Protein 1UT3 (pdb70)

Secondary structure (DSSP, 8-state):
--TTS-SSS-EEESSSPPTTEEEEEESSSSSEEEEE--

Structure (mmCIF, N/CA/C/O backbone):
data_1UT3
#
_entry.id   1UT3
#
_cell.length_a   1.000
_cell.length_b   1.000
_cell.length_c   1.000
_cell.angle_alpha   90.00
_cell.angle_beta   90.00
_cell.angle_gamma   90.00
#
_symmetry.space_group_name_H-M   'P 1'
#
loop_
_atom_site.group_PDB
_atom_site.id
_atom_site.type_symbol
_atom_site.label_atom_id
_atom_site.label_alt_id
_atom_site.label_comp_id
_atom_site.label_asym_id
_atom_site.label_entity_id
_atom_site.label_seq_id
_atom_site.pdbx_PDB_ins_code
_atom_site.Cartn_x
_atom_site.Cartn_y
_atom_site.Cartn_z
_atom_site.occupancy
_atom_site.B_iso_or_equiv
_atom_site.auth_seq_id
_atom_site.auth_comp_id
_atom_site.auth_asym_id
_atom_site.auth_atom_id
_atom_site.pdbx_PDB_model_num
ATOM 1 N N . SER A 1 1 ? 12.414 3.033 -0.622 1.00 0.00 1 SER A N 1
ATOM 2 C CA . SER A 1 1 ? 11.187 2.509 0.009 1.00 0.00 1 SER A CA 1
ATOM 3 C C . SER A 1 1 ? 10.508 3.582 0.853 1.00 0.00 1 SER A C 1
ATOM 4 O O . SER A 1 1 ? 11.181 4.432 1.442 1.00 0.00 1 SER A O 1
ATOM 14 N N . PHE A 1 2 ? 9.172 3.538 0.891 1.00 0.00 2 PHE A N 1
ATOM 15 C CA . PHE A 1 2 ? 8.345 4.492 1.647 1.00 0.00 2 PHE A CA 1
ATOM 16 C C . PHE A 1 2 ? 8.319 5.870 0.982 1.00 0.00 2 PHE A C 1
ATOM 17 O O . PHE A 1 2 ? 7.251 6.443 0.768 1.00 0.00 2 PHE A O 1
ATOM 34 N N . GLY A 1 3 ? 9.496 6.397 0.667 1.00 0.00 3 GLY A N 1
ATOM 35 C CA . GLY A 1 3 ? 9.601 7.703 0.042 1.00 0.00 3 GLY A CA 1
ATOM 36 C C . GLY A 1 3 ? 9.016 7.741 -1.357 1.00 0.00 3 GLY A C 1
ATOM 37 O O . GLY A 1 3 ? 8.452 8.754 -1.774 1.00 0.00 3 GLY A O 1
ATOM 41 N N . LEU A 1 4 ? 9.156 6.643 -2.089 1.00 0.00 4 LEU A N 1
ATOM 42 C CA . LEU A 1 4 ? 8.642 6.560 -3.454 1.00 0.00 4 LEU A CA 1
ATOM 43 C C . LEU A 1 4 ? 7.120 6.435 -3.478 1.00 0.00 4 LEU A C 1
ATOM 44 O O . LEU A 1 4 ? 6.509 6.410 -4.547 1.00 0.00 4 LEU A O 1
ATOM 60 N N . CYS A 1 5 ? 6.508 6.371 -2.306 1.00 0.00 5 CYS A N 1
ATOM 61 C CA . CYS A 1 5 ? 5.067 6.263 -2.216 1.00 0.00 5 CYS A CA 1
ATOM 62 C C . CYS A 1 5 ? 4.554 7.178 -1.112 1.00 0.00 5 CYS A C 1
ATOM 63 O O . CYS A 1 5 ? 5.228 8.145 -0.749 1.00 0.00 5 CYS A O 1
ATOM 70 N N . ARG A 1 6 ? 3.362 6.878 -0.589 1.00 0.00 6 ARG A N 1
ATOM 71 C CA . ARG A 1 6 ? 2.749 7.679 0.469 1.00 0.00 6 ARG A CA 1
ATOM 72 C C . ARG A 1 6 ? 2.635 9.138 0.016 1.00 0.00 6 ARG A C 1
ATOM 73 O O . ARG A 1 6 ? 2.697 10.073 0.816 1.00 0.00 6 ARG A O 1
ATOM 94 N N . LEU A 1 7 ? 2.481 9.322 -1.288 1.00 0.00 7 LEU A N 1
ATOM 95 C CA . LEU A 1 7 ? 2.372 10.652 -1.863 1.00 0.00 7 LEU A CA 1
ATOM 96 C C . LEU A 1 7 ? 1.000 11.249 -1.582 1.00 0.00 7 LEU A C 1
ATOM 97 O O . LEU A 1 7 ? 0.891 12.355 -1.054 1.00 0.00 7 LEU A O 1
ATOM 113 N N . ARG A 1 8 ? -0.047 10.509 -1.923 1.00 0.00 8 ARG A N 1
ATOM 114 C CA . ARG A 1 8 ? -1.405 10.975 -1.690 1.00 0.00 8 ARG A CA 1
ATOM 115 C C . ARG A 1 8 ? -1.940 10.414 -0.384 1.00 0.00 8 ARG A C 1
ATOM 116 O O . ARG A 1 8 ? -2.356 11.167 0.498 1.00 0.00 8 ARG A O 1
ATOM 137 N N . ARG A 1 9 ? -1.910 9.089 -0.260 1.00 0.00 9 ARG A N 1
ATOM 138 C CA . ARG A 1 9 ? -2.378 8.418 0.948 1.00 0.00 9 ARG A CA 1
ATOM 139 C C . ARG A 1 9 ? -2.095 6.920 0.871 1.00 0.00 9 ARG A C 1
ATOM 140 O O . ARG A 1 9 ? -2.907 6.097 1.294 1.00 0.00 9 ARG A O 1
ATOM 161 N N . GLY A 1 10 ? -0.939 6.568 0.335 1.00 0.00 10 GLY A N 1
ATOM 162 C CA . GLY A 1 10 ? -0.578 5.169 0.237 1.00 0.00 10 GLY A CA 1
ATOM 163 C C . GLY A 1 10 ? -0.016 4.664 1.546 1.00 0.00 10 GLY A C 1
ATOM 164 O O . GLY A 1 10 ? 0.977 5.199 2.040 1.00 0.00 10 GLY A O 1
ATOM 168 N N . PHE A 1 11 ? -0.643 3.650 2.120 1.00 0.00 11 PHE A N 1
ATOM 169 C CA . PHE A 1 11 ? -0.180 3.102 3.383 1.00 0.00 11 PHE A CA 1
ATOM 170 C C . PHE A 1 11 ? 0.542 1.783 3.165 1.00 0.00 11 PHE A C 1
ATOM 171 O O . PHE A 1 11 ? 0.133 0.959 2.348 1.00 0.00 11 PHE A O 1
ATOM 188 N N . CYS A 1 12 ? 1.630 1.600 3.887 1.00 0.00 12 CYS A N 1
ATOM 189 C CA . CYS A 1 12 ? 2.423 0.395 3.772 1.00 0.00 12 CYS A CA 1
ATOM 190 C C . CYS A 1 12 ? 1.743 -0.765 4.485 1.00 0.00 12 CYS A C 1
ATOM 191 O O . CYS A 1 12 ? 1.398 -0.666 5.663 1.00 0.00 12 CYS A O 1
ATOM 198 N N . ALA A 1 13 ? 1.554 -1.858 3.768 1.00 0.00 13 ALA A N 1
ATOM 199 C CA . ALA A 1 13 ? 0.921 -3.038 4.327 1.00 0.00 13 ALA A CA 1
ATOM 200 C C . ALA A 1 13 ? 1.835 -4.243 4.174 1.00 0.00 13 ALA A C 1
ATOM 201 O O . ALA A 1 13 ? 2.457 -4.434 3.129 1.00 0.00 13 ALA A O 1
ATOM 208 N N . ARG A 1 14 ? 1.926 -5.037 5.226 1.00 0.00 14 ARG A N 1
ATOM 209 C CA . ARG A 1 14 ? 2.774 -6.216 5.229 1.00 0.00 14 ARG A CA 1
ATOM 210 C C . ARG A 1 14 ? 2.218 -7.298 4.313 1.00 0.00 14 ARG A C 1
ATOM 211 O O . ARG A 1 14 ? 1.101 -7.780 4.512 1.00 0.00 14 ARG A O 1
ATOM 232 N N . GLY A 1 15 ? 3.009 -7.683 3.323 1.00 0.00 15 GLY A N 1
ATOM 233 C CA . GLY A 1 15 ? 2.593 -8.711 2.395 1.00 0.00 15 GLY A CA 1
ATOM 234 C C . GLY A 1 15 ? 1.512 -8.244 1.442 1.00 0.00 15 GLY A C 1
ATOM 235 O O . GLY A 1 15 ? 1.643 -7.199 0.807 1.00 0.00 15 GLY A O 1
ATOM 239 N N . ARG A 1 16 ? 0.453 -9.032 1.338 1.00 0.00 16 ARG A N 1
ATOM 240 C CA . ARG A 1 16 ? -0.660 -8.724 0.451 1.00 0.00 16 ARG A CA 1
ATOM 241 C C . ARG A 1 16 ? -1.561 -7.638 1.028 1.00 0.00 16 ARG A C 1
ATOM 242 O O . ARG A 1 16 ? -1.739 -7.543 2.245 1.00 0.00 16 ARG A O 1
ATOM 263 N N . CYS A 1 17 ? -2.128 -6.830 0.142 1.00 0.00 17 CYS A N 1
ATOM 264 C CA . CYS A 1 17 ? -3.021 -5.752 0.537 1.00 0.00 17 CYS A CA 1
ATOM 265 C C . CYS A 1 17 ? -4.314 -6.292 1.126 1.00 0.00 17 CYS A C 1
ATOM 266 O O . CYS A 1 17 ? -4.775 -7.377 0.760 1.00 0.00 17 CYS A O 1
ATOM 273 N N . ARG A 1 18 ? -4.897 -5.522 2.034 1.00 0.00 18 ARG A N 1
ATOM 274 C CA . ARG A 1 18 ? -6.146 -5.901 2.673 1.00 0.00 18 ARG A CA 1
ATOM 275 C C . ARG A 1 18 ? -7.286 -5.863 1.665 1.00 0.00 18 ARG A C 1
ATOM 276 O O . ARG A 1 18 ? -7.145 -5.279 0.588 1.00 0.00 18 ARG A O 1
ATOM 297 N N . PHE A 1 19 ? -8.396 -6.501 2.016 1.00 0.00 19 PHE A N 1
ATOM 298 C CA . PHE A 1 19 ? -9.572 -6.570 1.148 1.00 0.00 19 PHE A CA 1
ATOM 299 C C . PHE A 1 19 ? -9.947 -5.198 0.551 1.00 0.00 19 PHE A C 1
ATOM 300 O O . PHE A 1 19 ? -9.971 -5.048 -0.671 1.00 0.00 19 PHE A O 1
ATOM 317 N N . PRO A 1 20 ? -10.241 -4.170 1.375 1.00 0.00 20 PRO A N 1
ATOM 318 C CA . PRO A 1 20 ? -10.603 -2.849 0.876 1.00 0.00 20 PRO A CA 1
ATOM 319 C C . PRO A 1 20 ? -9.375 -1.976 0.612 1.00 0.00 20 PRO A C 1
ATOM 320 O O . PRO A 1 20 ? -9.320 -0.812 1.017 1.00 0.00 20 PRO A O 1
ATOM 331 N N . SER A 1 21 ? -8.382 -2.545 -0.061 1.00 0.00 21 SER A N 1
ATOM 332 C CA . SER A 1 21 ? -7.152 -1.828 -0.371 1.00 0.00 21 SER A CA 1
ATOM 333 C C . SER A 1 21 ? -6.529 -2.364 -1.657 1.00 0.00 21 SER A C 1
ATOM 334 O O . SER A 1 21 ? -6.364 -3.573 -1.816 1.00 0.00 21 SER A O 1
ATOM 342 N N . ILE A 1 22 ? -6.182 -1.465 -2.568 1.00 0.00 22 ILE A N 1
ATOM 343 C CA . ILE A 1 22 ? -5.574 -1.858 -3.833 1.00 0.00 22 ILE A CA 1
ATOM 344 C C . ILE A 1 22 ? -4.075 -1.564 -3.838 1.00 0.00 22 ILE A C 1
ATOM 345 O O . ILE A 1 22 ? -3.630 -0.524 -3.345 1.00 0.00 22 ILE A O 1
ATOM 361 N N . PRO A 1 23 ? -3.277 -2.484 -4.389 1.00 0.00 23 PRO A N 1
ATOM 362 C CA . PRO A 1 23 ? -1.825 -2.341 -4.459 1.00 0.00 23 PRO A CA 1
ATOM 363 C C . PRO A 1 23 ? -1.374 -1.426 -5.598 1.00 0.00 23 PRO A C 1
ATOM 364 O O . PRO A 1 23 ? -0.888 -1.897 -6.630 1.00 0.00 23 PRO A O 1
ATOM 375 N N . ILE A 1 24 ? -1.538 -0.118 -5.410 1.00 0.00 24 ILE A N 1
ATOM 376 C CA . ILE A 1 24 ? -1.144 0.858 -6.427 1.00 0.00 24 ILE A CA 1
ATOM 377 C C . ILE A 1 24 ? 0.364 0.826 -6.661 1.00 0.00 24 ILE A C 1
ATOM 378 O O . ILE A 1 24 ? 0.843 1.096 -7.764 1.00 0.00 24 ILE A O 1
ATOM 394 N N . GLY A 1 25 ? 1.104 0.483 -5.618 1.00 0.00 25 GLY A N 1
ATOM 395 C CA . GLY A 1 25 ? 2.543 0.406 -5.714 1.00 0.00 25 GLY A CA 1
ATOM 396 C C . GLY A 1 25 ? 3.125 -0.385 -4.567 1.00 0.00 25 GLY A C 1
ATOM 397 O O . GLY A 1 25 ? 2.383 -0.969 -3.776 1.00 0.00 25 GLY A O 1
ATOM 401 N N . ARG A 1 26 ? 4.442 -0.407 -4.463 1.00 0.00 26 ARG A N 1
ATOM 402 C CA . ARG A 1 26 ? 5.103 -1.139 -3.394 1.00 0.00 26 ARG A CA 1
ATOM 403 C C . ARG A 1 26 ? 5.776 -0.179 -2.429 1.00 0.00 26 ARG A C 1
ATOM 404 O O . ARG A 1 26 ? 6.499 0.721 -2.847 1.00 0.00 26 ARG A O 1
ATOM 425 N N . CYS A 1 27 ? 5.559 -0.391 -1.143 1.00 0.00 27 CYS A N 1
ATOM 426 C CA . CYS A 1 27 ? 6.179 0.439 -0.123 1.00 0.00 27 CYS A CA 1
ATOM 427 C C . CYS A 1 27 ? 7.627 0.007 0.044 1.00 0.00 27 CYS A C 1
ATOM 428 O O . CYS A 1 27 ? 8.519 0.819 0.281 1.00 0.00 27 CYS A O 1
ATOM 435 N N . SER A 1 28 ? 7.839 -1.289 -0.112 1.00 0.00 28 SER A N 1
ATOM 436 C CA . SER A 1 28 ? 9.151 -1.888 -0.015 1.00 0.00 28 SER A CA 1
ATOM 437 C C . SER A 1 28 ? 9.206 -3.062 -0.991 1.00 0.00 28 SER A C 1
ATOM 438 O O . SER A 1 28 ? 8.642 -2.979 -2.084 1.00 0.00 28 SER A O 1
ATOM 446 N N . ARG A 1 29 ? 9.855 -4.152 -0.613 1.00 0.00 29 ARG A N 1
ATOM 447 C CA . ARG A 1 29 ? 9.930 -5.309 -1.487 1.00 0.00 29 ARG A CA 1
ATOM 448 C C . ARG A 1 29 ? 8.675 -6.160 -1.333 1.00 0.00 29 ARG A C 1
ATOM 449 O O . ARG A 1 29 ? 7.953 -6.399 -2.299 1.00 0.00 29 ARG A O 1
ATOM 470 N N . PHE A 1 30 ? 8.414 -6.597 -0.109 1.00 0.00 30 PHE A N 1
ATOM 471 C CA . PHE A 1 30 ? 7.237 -7.403 0.180 1.00 0.00 30 PHE A CA 1
ATOM 472 C C . PHE A 1 30 ? 6.096 -6.505 0.625 1.00 0.00 30 PHE A C 1
ATOM 473 O O . PHE A 1 30 ? 4.939 -6.726 0.269 1.00 0.00 30 PHE A O 1
ATOM 490 N N . VAL A 1 31 ? 6.438 -5.486 1.402 1.00 0.00 31 VAL A N 1
ATOM 491 C CA . VAL A 1 31 ? 5.456 -4.535 1.896 1.00 0.00 31 VAL A CA 1
ATOM 492 C C . VAL A 1 31 ? 4.915 -3.691 0.744 1.00 0.00 31 VAL A C 1
ATOM 493 O O . VAL A 1 31 ? 5.661 -2.952 0.098 1.00 0.00 31 VAL A O 1
ATOM 506 N N . GLN A 1 32 ? 3.624 -3.808 0.486 1.00 0.00 32 GLN A N 1
ATOM 507 C CA . GLN A 1 32 ? 2.991 -3.058 -0.588 1.00 0.00 32 GLN A CA 1
ATOM 508 C C . GLN A 1 32 ? 2.500 -1.706 -0.088 1.00 0.00 32 GLN A C 1
ATOM 509 O O . GLN A 1 32 ? 2.315 -1.506 1.111 1.00 0.00 32 GLN A O 1
ATOM 523 N N . CYS A 1 33 ? 2.279 -0.788 -1.014 1.00 0.00 33 CYS A N 1
ATOM 524 C CA . CYS A 1 33 ? 1.790 0.537 -0.684 1.00 0.00 33 CYS A CA 1
ATOM 525 C C . CYS A 1 33 ? 0.324 0.587 -1.052 1.00 0.00 33 CYS A C 1
ATOM 526 O O . CYS A 1 33 ? -0.078 1.221 -2.028 1.00 0.00 33 CYS A O 1
ATOM 533 N N . CYS A 1 34 ? -0.453 -0.154 -0.293 1.00 0.00 34 CYS A N 1
ATOM 534 C CA . CYS A 1 34 ? -1.871 -0.282 -0.524 1.00 0.00 34 CYS A CA 1
ATOM 535 C C . CYS A 1 34 ? -2.609 1.036 -0.357 1.00 0.00 34 CYS A C 1
ATOM 536 O O . CYS A 1 34 ? -2.451 1.747 0.633 1.00 0.00 34 CYS A O 1
ATOM 543 N N . ARG A 1 35 ? -3.426 1.333 -1.344 1.00 0.00 35 ARG A N 1
ATOM 544 C CA . ARG A 1 35 ? -4.234 2.537 -1.356 1.00 0.00 35 ARG A CA 1
ATOM 545 C C . ARG A 1 35 ? -5.694 2.166 -1.112 1.00 0.00 35 ARG A C 1
ATOM 546 O O . ARG A 1 35 ? -6.177 1.170 -1.655 1.00 0.00 35 ARG A O 1
ATOM 567 N N . ARG A 1 36 ? -6.391 2.955 -0.301 1.00 0.00 36 ARG A N 1
ATOM 568 C CA . ARG A 1 36 ? -7.795 2.691 -0.012 1.00 0.00 36 ARG A CA 1
ATOM 569 C C . ARG A 1 36 ? -8.622 2.769 -1.283 1.00 0.00 36 ARG A C 1
ATOM 570 O O . ARG A 1 36 ? -8.287 3.502 -2.213 1.00 0.00 36 ARG A O 1
ATOM 591 N N . VAL A 1 37 ? -9.693 2.006 -1.316 1.00 0.00 37 VAL A N 1
ATOM 592 C CA . VAL A 1 37 ? -10.572 1.974 -2.475 1.00 0.00 37 VAL A CA 1
ATOM 593 C C . VAL A 1 37 ? -12.032 1.934 -2.011 1.00 0.00 37 VAL A C 1
ATOM 594 O O . VAL A 1 37 ? -12.894 1.271 -2.593 1.00 0.00 37 VAL A O 1
ATOM 607 N N . TRP A 1 38 ? -12.294 2.670 -0.942 1.00 0.00 38 TRP A N 1
ATOM 608 C CA . TRP A 1 38 ? -13.618 2.755 -0.365 1.00 0.00 38 TRP A CA 1
ATOM 609 C C . TRP A 1 38 ? -14.525 3.612 -1.236 1.00 0.00 38 TRP A C 1
ATOM 610 O O . TRP A 1 38 ? -14.166 4.779 -1.500 1.00 0.00 38 TRP A O 1
ATOM 632 N N . SER A 1 1 ? 7.419 2.669 -4.385 1.00 0.00 1 SER A N 2
ATOM 633 C CA . SER A 1 1 ? 7.674 3.896 -3.601 1.00 0.00 1 SER A CA 2
ATOM 634 C C . SER A 1 1 ? 6.739 3.973 -2.403 1.00 0.00 1 SER A C 2
ATOM 635 O O . SER A 1 1 ? 5.516 3.923 -2.553 1.00 0.00 1 SER A O 2
ATOM 645 N N . PHE A 1 2 ? 7.311 4.098 -1.213 1.00 0.00 2 PHE A N 2
ATOM 646 C CA . PHE A 1 2 ? 6.511 4.188 -0.005 1.00 0.00 2 PHE A CA 2
ATOM 647 C C . PHE A 1 2 ? 6.218 5.646 0.338 1.00 0.00 2 PHE A C 2
ATOM 648 O O . PHE A 1 2 ? 5.129 5.965 0.804 1.00 0.00 2 PHE A O 2
ATOM 665 N N . GLY A 1 3 ? 7.194 6.521 0.104 1.00 0.00 3 GLY A N 2
ATOM 666 C CA . GLY A 1 3 ? 7.035 7.936 0.402 1.00 0.00 3 GLY A CA 2
ATOM 667 C C . GLY A 1 3 ? 5.825 8.555 -0.269 1.00 0.00 3 GLY A C 2
ATOM 668 O O . GLY A 1 3 ? 5.026 9.229 0.384 1.00 0.00 3 GLY A O 2
ATOM 672 N N . LEU A 1 4 ? 5.688 8.325 -1.567 1.00 0.00 4 LEU A N 2
ATOM 673 C CA . LEU A 1 4 ? 4.563 8.861 -2.322 1.00 0.00 4 LEU A CA 2
ATOM 674 C C . LEU A 1 4 ? 3.258 8.259 -1.819 1.00 0.00 4 LEU A C 2
ATOM 675 O O . LEU A 1 4 ? 2.245 8.948 -1.688 1.00 0.00 4 LEU A O 2
ATOM 691 N N . CYS A 1 5 ? 3.298 6.966 -1.533 1.00 0.00 5 CYS A N 2
ATOM 692 C CA . CYS A 1 5 ? 2.133 6.250 -1.044 1.00 0.00 5 CYS A CA 2
ATOM 693 C C . CYS A 1 5 ? 1.673 6.797 0.308 1.00 0.00 5 CYS A C 2
ATOM 694 O O . CYS A 1 5 ? 0.477 6.943 0.545 1.00 0.00 5 CYS A O 2
ATOM 701 N N . ARG A 1 6 ? 2.625 7.105 1.190 1.00 0.00 6 ARG A N 2
ATOM 702 C CA . ARG A 1 6 ? 2.299 7.640 2.512 1.00 0.00 6 ARG A CA 2
ATOM 703 C C . ARG A 1 6 ? 1.532 8.948 2.385 1.00 0.00 6 ARG A C 2
ATOM 704 O O . ARG A 1 6 ? 0.557 9.182 3.099 1.00 0.00 6 ARG A O 2
ATOM 725 N N . LEU A 1 7 ? 1.969 9.787 1.455 1.00 0.00 7 LEU A N 2
ATOM 726 C CA . LEU A 1 7 ? 1.318 11.067 1.212 1.00 0.00 7 LEU A CA 2
ATOM 727 C C . LEU A 1 7 ? -0.111 10.847 0.731 1.00 0.00 7 LEU A C 2
ATOM 728 O O . LEU A 1 7 ? -1.018 11.620 1.048 1.00 0.00 7 LEU A O 2
ATOM 744 N N . ARG A 1 8 ? -0.301 9.782 -0.036 1.00 0.00 8 ARG A N 2
ATOM 745 C CA . ARG A 1 8 ? -1.609 9.440 -0.576 1.00 0.00 8 ARG A CA 2
ATOM 746 C C . ARG A 1 8 ? -2.410 8.591 0.418 1.00 0.00 8 ARG A C 2
ATOM 747 O O . ARG A 1 8 ? -3.468 8.054 0.082 1.00 0.00 8 ARG A O 2
ATOM 768 N N . ARG A 1 9 ? -1.897 8.502 1.648 1.00 0.00 9 ARG A N 2
ATOM 769 C CA . ARG A 1 9 ? -2.536 7.753 2.737 1.00 0.00 9 ARG A CA 2
ATOM 770 C C . ARG A 1 9 ? -2.646 6.257 2.441 1.00 0.00 9 ARG A C 2
ATOM 771 O O . ARG A 1 9 ? -3.658 5.620 2.750 1.00 0.00 9 ARG A O 2
ATOM 792 N N . GLY A 1 10 ? -1.590 5.695 1.876 1.00 0.00 10 GLY A N 2
ATOM 793 C CA . GLY A 1 10 ? -1.568 4.279 1.583 1.00 0.00 10 GLY A CA 2
ATOM 794 C C . GLY A 1 10 ? -0.902 3.499 2.699 1.00 0.00 10 GLY A C 2
ATOM 795 O O . GLY A 1 10 ? 0.139 3.913 3.212 1.00 0.00 10 GLY A O 2
ATOM 799 N N . PHE A 1 11 ? -1.493 2.377 3.084 1.00 0.00 11 PHE A N 2
ATOM 800 C CA . PHE A 1 11 ? -0.935 1.557 4.149 1.00 0.00 11 PHE A CA 2
ATOM 801 C C . PHE A 1 11 ? -0.056 0.450 3.578 1.00 0.00 11 PHE A C 2
ATOM 802 O O . PHE A 1 11 ? -0.434 -0.236 2.626 1.00 0.00 11 PHE A O 2
ATOM 819 N N . CYS A 1 12 ? 1.123 0.289 4.156 1.00 0.00 12 CYS A N 2
ATOM 820 C CA . CYS A 1 12 ? 2.057 -0.727 3.703 1.00 0.00 12 CYS A CA 2
ATOM 821 C C . CYS A 1 12 ? 1.658 -2.101 4.225 1.00 0.00 12 CYS A C 2
ATOM 822 O O . CYS A 1 12 ? 1.790 -2.388 5.418 1.00 0.00 12 CYS A O 2
ATOM 829 N N . ALA A 1 13 ? 1.181 -2.948 3.328 1.00 0.00 13 ALA A N 2
ATOM 830 C CA . ALA A 1 13 ? 0.775 -4.294 3.685 1.00 0.00 13 ALA A CA 2
ATOM 831 C C . ALA A 1 13 ? 1.835 -5.291 3.242 1.00 0.00 13 ALA A C 2
ATOM 832 O O . ALA A 1 13 ? 2.275 -5.274 2.091 1.00 0.00 13 ALA A O 2
ATOM 839 N N . ARG A 1 14 ? 2.260 -6.138 4.160 1.00 0.00 14 ARG A N 2
ATOM 840 C CA . ARG A 1 14 ? 3.288 -7.124 3.870 1.00 0.00 14 ARG A CA 2
ATOM 841 C C . ARG A 1 14 ? 2.753 -8.239 2.979 1.00 0.00 14 ARG A C 2
ATOM 842 O O . ARG A 1 14 ? 1.922 -9.047 3.402 1.00 0.00 14 ARG A O 2
ATOM 863 N N . GLY A 1 15 ? 3.248 -8.282 1.750 1.00 0.00 15 GLY A N 2
ATOM 864 C CA . GLY A 1 15 ? 2.839 -9.299 0.802 1.00 0.00 15 GLY A CA 2
ATOM 865 C C . GLY A 1 15 ? 1.478 -9.039 0.178 1.00 0.00 15 GLY A C 2
ATOM 866 O O . GLY A 1 15 ? 1.365 -8.942 -1.042 1.00 0.00 15 GLY A O 2
ATOM 870 N N . ARG A 1 16 ? 0.446 -8.941 1.005 1.00 0.00 16 ARG A N 2
ATOM 871 C CA . ARG A 1 16 ? -0.913 -8.714 0.520 1.00 0.00 16 ARG A CA 2
ATOM 872 C C . ARG A 1 16 ? -1.715 -7.852 1.481 1.00 0.00 16 ARG A C 2
ATOM 873 O O . ARG A 1 16 ? -1.536 -7.926 2.700 1.00 0.00 16 ARG A O 2
ATOM 894 N N . CYS A 1 17 ? -2.606 -7.045 0.921 1.00 0.00 17 CYS A N 2
ATOM 895 C CA . CYS A 1 17 ? -3.456 -6.172 1.712 1.00 0.00 17 CYS A CA 2
ATOM 896 C C . CYS A 1 17 ? -4.573 -6.979 2.358 1.00 0.00 17 CYS A C 2
ATOM 897 O O . CYS A 1 17 ? -5.320 -7.674 1.670 1.00 0.00 17 CYS A O 2
ATOM 904 N N . ARG A 1 18 ? -4.703 -6.878 3.673 1.00 0.00 18 ARG A N 2
ATOM 905 C CA . ARG A 1 18 ? -5.753 -7.592 4.385 1.00 0.00 18 ARG A CA 2
ATOM 906 C C . ARG A 1 18 ? -6.994 -6.719 4.471 1.00 0.00 18 ARG A C 2
ATOM 907 O O . ARG A 1 18 ? -7.614 -6.577 5.526 1.00 0.00 18 ARG A O 2
ATOM 928 N N . PHE A 1 19 ? -7.323 -6.129 3.339 1.00 0.00 19 PHE A N 2
ATOM 929 C CA . PHE A 1 19 ? -8.456 -5.240 3.198 1.00 0.00 19 PHE A CA 2
ATOM 930 C C . PHE A 1 19 ? -8.631 -4.934 1.711 1.00 0.00 19 PHE A C 2
ATOM 931 O O . PHE A 1 19 ? -7.639 -4.905 0.981 1.00 0.00 19 PHE A O 2
ATOM 948 N N . PRO A 1 20 ? -9.879 -4.744 1.232 1.00 0.00 20 PRO A N 2
ATOM 949 C CA . PRO A 1 20 ? -10.178 -4.464 -0.189 1.00 0.00 20 PRO A CA 2
ATOM 950 C C . PRO A 1 20 ? -9.584 -3.142 -0.703 1.00 0.00 20 PRO A C 2
ATOM 951 O O . PRO A 1 20 ? -10.309 -2.247 -1.144 1.00 0.00 20 PRO A O 2
ATOM 962 N N . SER A 1 21 ? -8.267 -3.030 -0.650 1.00 0.00 21 SER A N 2
ATOM 963 C CA . SER A 1 21 ? -7.566 -1.844 -1.110 1.00 0.00 21 SER A CA 2
ATOM 964 C C . SER A 1 21 ? -6.484 -2.241 -2.105 1.00 0.00 21 SER A C 2
ATOM 965 O O . SER A 1 21 ? -5.690 -3.144 -1.839 1.00 0.00 21 SER A O 2
ATOM 973 N N . ILE A 1 22 ? -6.463 -1.582 -3.252 1.00 0.00 22 ILE A N 2
ATOM 974 C CA . ILE A 1 22 ? -5.485 -1.886 -4.285 1.00 0.00 22 ILE A CA 2
ATOM 975 C C . ILE A 1 22 ? -4.140 -1.221 -4.002 1.00 0.00 22 ILE A C 2
ATOM 976 O O . ILE A 1 22 ? -4.077 -0.064 -3.578 1.00 0.00 22 ILE A O 2
ATOM 992 N N . PRO A 1 23 ? -3.041 -1.948 -4.238 1.00 0.00 23 PRO A N 2
ATOM 993 C CA . PRO A 1 23 ? -1.697 -1.433 -4.021 1.00 0.00 23 PRO A CA 2
ATOM 994 C C . PRO A 1 23 ? -1.236 -0.566 -5.191 1.00 0.00 23 PRO A C 2
ATOM 995 O O . PRO A 1 23 ? -1.103 -1.046 -6.317 1.00 0.00 23 PRO A O 2
ATOM 1006 N N . ILE A 1 24 ? -1.005 0.712 -4.924 1.00 0.00 24 ILE A N 2
ATOM 1007 C CA . ILE A 1 24 ? -0.571 1.640 -5.964 1.00 0.00 24 ILE A CA 2
ATOM 1008 C C . ILE A 1 24 ? 0.919 1.488 -6.256 1.00 0.00 24 ILE A C 2
ATOM 1009 O O . ILE A 1 24 ? 1.373 1.722 -7.378 1.00 0.00 24 ILE A O 2
ATOM 1025 N N . GLY A 1 25 ? 1.671 1.102 -5.241 1.00 0.00 25 GLY A N 2
ATOM 1026 C CA . GLY A 1 25 ? 3.097 0.929 -5.395 1.00 0.00 25 GLY A CA 2
ATOM 1027 C C . GLY A 1 25 ? 3.681 0.140 -4.251 1.00 0.00 25 GLY A C 2
ATOM 1028 O O . GLY A 1 25 ? 3.114 0.125 -3.159 1.00 0.00 25 GLY A O 2
ATOM 1032 N N . ARG A 1 26 ? 4.793 -0.533 -4.495 1.00 0.00 26 ARG A N 2
ATOM 1033 C CA . ARG A 1 26 ? 5.429 -1.339 -3.463 1.00 0.00 26 ARG A CA 2
ATOM 1034 C C . ARG A 1 26 ? 6.044 -0.457 -2.384 1.00 0.00 26 ARG A C 2
ATOM 1035 O O . ARG A 1 26 ? 6.708 0.540 -2.679 1.00 0.00 26 ARG A O 2
ATOM 1056 N N . CYS A 1 27 ? 5.832 -0.844 -1.136 1.00 0.00 27 CYS A N 2
ATOM 1057 C CA . CYS A 1 27 ? 6.376 -0.120 0.003 1.00 0.00 27 CYS A CA 2
ATOM 1058 C C . CYS A 1 27 ? 7.829 -0.534 0.192 1.00 0.00 27 CYS A C 2
ATOM 1059 O O . CYS A 1 27 ? 8.674 0.249 0.632 1.00 0.00 27 CYS A O 2
ATOM 1066 N N . SER A 1 28 ? 8.104 -1.778 -0.170 1.00 0.00 28 SER A N 2
ATOM 1067 C CA . SER A 1 28 ? 9.432 -2.350 -0.081 1.00 0.00 28 SER A CA 2
ATOM 1068 C C . SER A 1 28 ? 9.601 -3.355 -1.225 1.00 0.00 28 SER A C 2
ATOM 1069 O O . SER A 1 28 ? 9.134 -3.103 -2.337 1.00 0.00 28 SER A O 2
ATOM 1077 N N . ARG A 1 29 ? 10.246 -4.485 -0.966 1.00 0.00 29 ARG A N 2
ATOM 1078 C CA . ARG A 1 29 ? 10.436 -5.497 -1.993 1.00 0.00 29 ARG A CA 2
ATOM 1079 C C . ARG A 1 29 ? 9.228 -6.432 -2.046 1.00 0.00 29 ARG A C 2
ATOM 1080 O O . ARG A 1 29 ? 8.659 -6.671 -3.111 1.00 0.00 29 ARG A O 2
ATOM 1101 N N . PHE A 1 30 ? 8.825 -6.939 -0.890 1.00 0.00 30 PHE A N 2
ATOM 1102 C CA . PHE A 1 30 ? 7.671 -7.824 -0.800 1.00 0.00 30 PHE A CA 2
ATOM 1103 C C . PHE A 1 30 ? 6.479 -7.054 -0.252 1.00 0.00 30 PHE A C 2
ATOM 1104 O O . PHE A 1 30 ? 5.334 -7.286 -0.645 1.00 0.00 30 PHE A O 2
ATOM 1121 N N . VAL A 1 31 ? 6.762 -6.131 0.660 1.00 0.00 31 VAL A N 2
ATOM 1122 C CA . VAL A 1 31 ? 5.727 -5.313 1.267 1.00 0.00 31 VAL A CA 2
ATOM 1123 C C . VAL A 1 31 ? 5.171 -4.323 0.250 1.00 0.00 31 VAL A C 2
ATOM 1124 O O . VAL A 1 31 ? 5.912 -3.527 -0.332 1.00 0.00 31 VAL A O 2
ATOM 1137 N N . GLN A 1 32 ? 3.869 -4.374 0.050 1.00 0.00 32 GLN A N 2
ATOM 1138 C CA . GLN A 1 32 ? 3.197 -3.487 -0.881 1.00 0.00 32 GLN A CA 2
ATOM 1139 C C . GLN A 1 32 ? 2.650 -2.284 -0.130 1.00 0.00 32 GLN A C 2
ATOM 1140 O O . GLN A 1 32 ? 2.820 -2.170 1.081 1.00 0.00 32 GLN A O 2
ATOM 1154 N N . CYS A 1 33 ? 1.967 -1.409 -0.837 1.00 0.00 33 CYS A N 2
ATOM 1155 C CA . CYS A 1 33 ? 1.362 -0.243 -0.228 1.00 0.00 33 CYS A CA 2
ATOM 1156 C C . CYS A 1 33 ? 0.005 -0.050 -0.871 1.00 0.00 33 CYS A C 2
ATOM 1157 O O . CYS A 1 33 ? -0.101 0.286 -2.054 1.00 0.00 33 CYS A O 2
ATOM 1164 N N . CYS A 1 34 ? -1.023 -0.345 -0.109 1.00 0.00 34 CYS A N 2
ATOM 1165 C CA . CYS A 1 34 ? -2.380 -0.290 -0.601 1.00 0.00 34 CYS A CA 2
ATOM 1166 C C . CYS A 1 34 ? -3.055 1.034 -0.299 1.00 0.00 34 CYS A C 2
ATOM 1167 O O . CYS A 1 34 ? -3.087 1.490 0.843 1.00 0.00 34 CYS A O 2
ATOM 1174 N N . ARG A 1 35 ? -3.622 1.625 -1.333 1.00 0.00 35 ARG A N 2
ATOM 1175 C CA . ARG A 1 35 ? -4.341 2.877 -1.197 1.00 0.00 35 ARG A CA 2
ATOM 1176 C C . ARG A 1 35 ? -5.831 2.590 -1.088 1.00 0.00 35 ARG A C 2
ATOM 1177 O O . ARG A 1 35 ? -6.368 1.785 -1.854 1.00 0.00 35 ARG A O 2
ATOM 1198 N N . ARG A 1 36 ? -6.494 3.239 -0.141 1.00 0.00 36 ARG A N 2
ATOM 1199 C CA . ARG A 1 36 ? -7.920 3.046 0.047 1.00 0.00 36 ARG A CA 2
ATOM 1200 C C . ARG A 1 36 ? -8.664 3.559 -1.181 1.00 0.00 36 ARG A C 2
ATOM 1201 O O . ARG A 1 36 ? -8.389 4.653 -1.665 1.00 0.00 36 ARG A O 2
ATOM 1222 N N . VAL A 1 37 ? -9.589 2.762 -1.691 1.00 0.00 37 VAL A N 2
ATOM 1223 C CA . VAL A 1 37 ? -10.354 3.136 -2.876 1.00 0.00 37 VAL A CA 2
ATOM 1224 C C . VAL A 1 37 ? -11.487 4.123 -2.524 1.00 0.00 37 VAL A C 2
ATOM 1225 O O . VAL A 1 37 ? -12.619 4.008 -2.996 1.00 0.00 37 VAL A O 2
ATOM 1238 N N . TRP A 1 38 ? -11.169 5.114 -1.700 1.00 0.00 38 TRP A N 2
ATOM 1239 C CA . TRP A 1 38 ? -12.143 6.115 -1.305 1.00 0.00 38 TRP A CA 2
ATOM 1240 C C . TRP A 1 38 ? -12.414 7.097 -2.441 1.00 0.00 38 TRP A C 2
ATOM 1241 O O . TRP A 1 38 ? -13.566 7.559 -2.558 1.00 0.00 38 TRP A O 2
ATOM 1263 N N . SER A 1 1 ? 9.335 1.225 -2.557 1.00 0.00 1 SER A N 3
ATOM 1264 C CA . SER A 1 1 ? 9.170 2.655 -2.890 1.00 0.00 1 SER A CA 3
ATOM 1265 C C . SER A 1 1 ? 8.140 3.311 -1.965 1.00 0.00 1 SER A C 3
ATOM 1266 O O . SER A 1 1 ? 7.125 3.849 -2.418 1.00 0.00 1 SER A O 3
ATOM 1276 N N . PHE A 1 2 ? 8.404 3.255 -0.664 1.00 0.00 2 PHE A N 3
ATOM 1277 C CA . PHE A 1 2 ? 7.506 3.833 0.331 1.00 0.00 2 PHE A CA 3
ATOM 1278 C C . PHE A 1 2 ? 7.492 5.357 0.256 1.00 0.00 2 PHE A C 3
ATOM 1279 O O . PHE A 1 2 ? 6.528 5.995 0.675 1.00 0.00 2 PHE A O 3
ATOM 1296 N N . GLY A 1 3 ? 8.570 5.934 -0.266 1.00 0.00 3 GLY A N 3
ATOM 1297 C CA . GLY A 1 3 ? 8.668 7.378 -0.371 1.00 0.00 3 GLY A CA 3
ATOM 1298 C C . GLY A 1 3 ? 7.574 7.982 -1.226 1.00 0.00 3 GLY A C 3
ATOM 1299 O O . GLY A 1 3 ? 6.873 8.898 -0.790 1.00 0.00 3 GLY A O 3
ATOM 1303 N N . LEU A 1 4 ? 7.421 7.475 -2.440 1.00 0.00 4 LEU A N 3
ATOM 1304 C CA . LEU A 1 4 ? 6.400 7.983 -3.349 1.00 0.00 4 LEU A CA 3
ATOM 1305 C C . LEU A 1 4 ? 5.002 7.573 -2.891 1.00 0.00 4 LEU A C 3
ATOM 1306 O O . LEU A 1 4 ? 4.042 8.326 -3.051 1.00 0.00 4 LEU A O 3
ATOM 1322 N N . CYS A 1 5 ? 4.890 6.380 -2.321 1.00 0.00 5 CYS A N 3
ATOM 1323 C CA . CYS A 1 5 ? 3.601 5.889 -1.854 1.00 0.00 5 CYS A CA 3
ATOM 1324 C C . CYS A 1 5 ? 3.088 6.721 -0.680 1.00 0.00 5 CYS A C 3
ATOM 1325 O O . CYS A 1 5 ? 1.882 6.911 -0.530 1.00 0.00 5 CYS A O 3
ATOM 1332 N N . ARG A 1 6 ? 4.008 7.222 0.142 1.00 0.00 6 ARG A N 3
ATOM 1333 C CA . ARG A 1 6 ? 3.648 8.042 1.296 1.00 0.00 6 ARG A CA 3
ATOM 1334 C C . ARG A 1 6 ? 2.851 9.264 0.848 1.00 0.00 6 ARG A C 3
ATOM 1335 O O . ARG A 1 6 ? 1.892 9.674 1.503 1.00 0.00 6 ARG A O 3
ATOM 1356 N N . LEU A 1 7 ? 3.247 9.826 -0.287 1.00 0.00 7 LEU A N 3
ATOM 1357 C CA . LEU A 1 7 ? 2.571 10.988 -0.850 1.00 0.00 7 LEU A CA 3
ATOM 1358 C C . LEU A 1 7 ? 1.168 10.605 -1.313 1.00 0.00 7 LEU A C 3
ATOM 1359 O O . LEU A 1 7 ? 0.214 11.372 -1.162 1.00 0.00 7 LEU A O 3
ATOM 1375 N N . ARG A 1 8 ? 1.052 9.401 -1.864 1.00 0.00 8 ARG A N 3
ATOM 1376 C CA . ARG A 1 8 ? -0.228 8.884 -2.341 1.00 0.00 8 ARG A CA 3
ATOM 1377 C C . ARG A 1 8 ? -1.090 8.417 -1.168 1.00 0.00 8 ARG A C 3
ATOM 1378 O O . ARG A 1 8 ? -2.250 8.050 -1.347 1.00 0.00 8 ARG A O 3
ATOM 1399 N N . ARG A 1 9 ? -0.497 8.448 0.027 1.00 0.00 9 ARG A N 3
ATOM 1400 C CA . ARG A 1 9 ? -1.157 8.051 1.273 1.00 0.00 9 ARG A CA 3
ATOM 1401 C C . ARG A 1 9 ? -1.423 6.547 1.331 1.00 0.00 9 ARG A C 3
ATOM 1402 O O . ARG A 1 9 ? -2.361 6.101 1.995 1.00 0.00 9 ARG A O 3
ATOM 1423 N N . GLY A 1 10 ? -0.576 5.770 0.673 1.00 0.00 10 GLY A N 3
ATOM 1424 C CA . GLY A 1 10 ? -0.726 4.328 0.704 1.00 0.00 10 GLY A CA 3
ATOM 1425 C C . GLY A 1 10 ? -0.245 3.766 2.025 1.00 0.00 10 GLY A C 3
ATOM 1426 O O . GLY A 1 10 ? 0.784 4.204 2.543 1.00 0.00 10 GLY A O 3
ATOM 1430 N N . PHE A 1 11 ? -0.976 2.817 2.587 1.00 0.00 11 PHE A N 3
ATOM 1431 C CA . PHE A 1 11 ? -0.585 2.234 3.862 1.00 0.00 11 PHE A CA 3
ATOM 1432 C C . PHE A 1 11 ? 0.189 0.935 3.661 1.00 0.00 11 PHE A C 3
ATOM 1433 O O . PHE A 1 11 ? -0.117 0.145 2.767 1.00 0.00 11 PHE A O 3
ATOM 1450 N N . CYS A 1 12 ? 1.194 0.727 4.495 1.00 0.00 12 CYS A N 3
ATOM 1451 C CA . CYS A 1 12 ? 2.013 -0.470 4.417 1.00 0.00 12 CYS A CA 3
ATOM 1452 C C . CYS A 1 12 ? 1.313 -1.634 5.099 1.00 0.00 12 CYS A C 3
ATOM 1453 O O . CYS A 1 12 ? 0.949 -1.548 6.273 1.00 0.00 12 CYS A O 3
ATOM 1460 N N . ALA A 1 13 ? 1.136 -2.721 4.371 1.00 0.00 13 ALA A N 3
ATOM 1461 C CA . ALA A 1 13 ? 0.494 -3.899 4.919 1.00 0.00 13 ALA A CA 3
ATOM 1462 C C . ALA A 1 13 ? 1.329 -5.133 4.622 1.00 0.00 13 ALA A C 3
ATOM 1463 O O . ALA A 1 13 ? 1.471 -5.548 3.469 1.00 0.00 13 ALA A O 3
ATOM 1470 N N . ARG A 1 14 ? 1.892 -5.701 5.674 1.00 0.00 14 ARG A N 3
ATOM 1471 C CA . ARG A 1 14 ? 2.732 -6.879 5.556 1.00 0.00 14 ARG A CA 3
ATOM 1472 C C . ARG A 1 14 ? 1.878 -8.115 5.295 1.00 0.00 14 ARG A C 3
ATOM 1473 O O . ARG A 1 14 ? 0.855 -8.322 5.952 1.00 0.00 14 ARG A O 3
ATOM 1494 N N . GLY A 1 15 ? 2.305 -8.931 4.343 1.00 0.00 15 GLY A N 3
ATOM 1495 C CA . GLY A 1 15 ? 1.574 -10.138 4.009 1.00 0.00 15 GLY A CA 3
ATOM 1496 C C . GLY A 1 15 ? 0.284 -9.840 3.278 1.00 0.00 15 GLY A C 3
ATOM 1497 O O . GLY A 1 15 ? -0.750 -10.447 3.566 1.00 0.00 15 GLY A O 3
ATOM 1501 N N . ARG A 1 16 ? 0.358 -8.896 2.338 1.00 0.00 16 ARG A N 3
ATOM 1502 C CA . ARG A 1 16 ? -0.795 -8.471 1.538 1.00 0.00 16 ARG A CA 3
ATOM 1503 C C . ARG A 1 16 ? -1.811 -7.705 2.380 1.00 0.00 16 ARG A C 3
ATOM 1504 O O . ARG A 1 16 ? -1.952 -7.930 3.584 1.00 0.00 16 ARG A O 3
ATOM 1525 N N . CYS A 1 17 ? -2.501 -6.782 1.740 1.00 0.00 17 CYS A N 3
ATOM 1526 C CA . CYS A 1 17 ? -3.492 -5.960 2.408 1.00 0.00 17 CYS A CA 3
ATOM 1527 C C . CYS A 1 17 ? -4.867 -6.612 2.351 1.00 0.00 17 CYS A C 3
ATOM 1528 O O . CYS A 1 17 ? -5.011 -7.749 1.901 1.00 0.00 17 CYS A O 3
ATOM 1535 N N . ARG A 1 18 ? -5.872 -5.876 2.794 1.00 0.00 18 ARG A N 3
ATOM 1536 C CA . ARG A 1 18 ? -7.242 -6.361 2.784 1.00 0.00 18 ARG A CA 3
ATOM 1537 C C . ARG A 1 18 ? -7.861 -6.215 1.399 1.00 0.00 18 ARG A C 3
ATOM 1538 O O . ARG A 1 18 ? -7.200 -5.775 0.453 1.00 0.00 18 ARG A O 3
ATOM 1559 N N . PHE A 1 19 ? -9.118 -6.606 1.285 1.00 0.00 19 PHE A N 3
ATOM 1560 C CA . PHE A 1 19 ? -9.834 -6.545 0.015 1.00 0.00 19 PHE A CA 3
ATOM 1561 C C . PHE A 1 19 ? -10.052 -5.105 -0.481 1.00 0.00 19 PHE A C 3
ATOM 1562 O O . PHE A 1 19 ? -9.676 -4.789 -1.612 1.00 0.00 19 PHE A O 3
ATOM 1579 N N . PRO A 1 20 ? -10.673 -4.208 0.323 1.00 0.00 20 PRO A N 3
ATOM 1580 C CA . PRO A 1 20 ? -10.936 -2.824 -0.103 1.00 0.00 20 PRO A CA 3
ATOM 1581 C C . PRO A 1 20 ? -9.688 -1.937 -0.098 1.00 0.00 20 PRO A C 3
ATOM 1582 O O . PRO A 1 20 ? -9.714 -0.802 0.383 1.00 0.00 20 PRO A O 3
ATOM 1593 N N . SER A 1 21 ? -8.605 -2.460 -0.648 1.00 0.00 21 SER A N 3
ATOM 1594 C CA . SER A 1 21 ? -7.355 -1.738 -0.728 1.00 0.00 21 SER A CA 3
ATOM 1595 C C . SER A 1 21 ? -6.479 -2.335 -1.825 1.00 0.00 21 SER A C 3
ATOM 1596 O O . SER A 1 21 ? -6.079 -3.498 -1.748 1.00 0.00 21 SER A O 3
ATOM 1604 N N . ILE A 1 22 ? -6.198 -1.543 -2.850 1.00 0.00 22 ILE A N 3
ATOM 1605 C CA . ILE A 1 22 ? -5.381 -2.001 -3.965 1.00 0.00 22 ILE A CA 3
ATOM 1606 C C . ILE A 1 22 ? -3.925 -1.590 -3.784 1.00 0.00 22 ILE A C 3
ATOM 1607 O O . ILE A 1 22 ? -3.631 -0.472 -3.357 1.00 0.00 22 ILE A O 3
ATOM 1623 N N . PRO A 1 23 ? -2.993 -2.497 -4.103 1.00 0.00 23 PRO A N 3
ATOM 1624 C CA . PRO A 1 23 ? -1.562 -2.242 -3.970 1.00 0.00 23 PRO A CA 3
ATOM 1625 C C . PRO A 1 23 ? -1.024 -1.321 -5.063 1.00 0.00 23 PRO A C 3
ATOM 1626 O O . PRO A 1 23 ? -0.390 -1.773 -6.018 1.00 0.00 23 PRO A O 3
ATOM 1637 N N . ILE A 1 24 ? -1.280 -0.025 -4.910 1.00 0.00 24 ILE A N 3
ATOM 1638 C CA . ILE A 1 24 ? -0.821 0.973 -5.873 1.00 0.00 24 ILE A CA 3
ATOM 1639 C C . ILE A 1 24 ? 0.702 1.000 -5.920 1.00 0.00 24 ILE A C 3
ATOM 1640 O O . ILE A 1 24 ? 1.307 1.339 -6.939 1.00 0.00 24 ILE A O 3
ATOM 1656 N N . GLY A 1 25 ? 1.311 0.625 -4.807 1.00 0.00 25 GLY A N 3
ATOM 1657 C CA . GLY A 1 25 ? 2.747 0.588 -4.714 1.00 0.00 25 GLY A CA 3
ATOM 1658 C C . GLY A 1 25 ? 3.195 -0.371 -3.639 1.00 0.00 25 GLY A C 3
ATOM 1659 O O . GLY A 1 25 ? 2.389 -1.152 -3.125 1.00 0.00 25 GLY A O 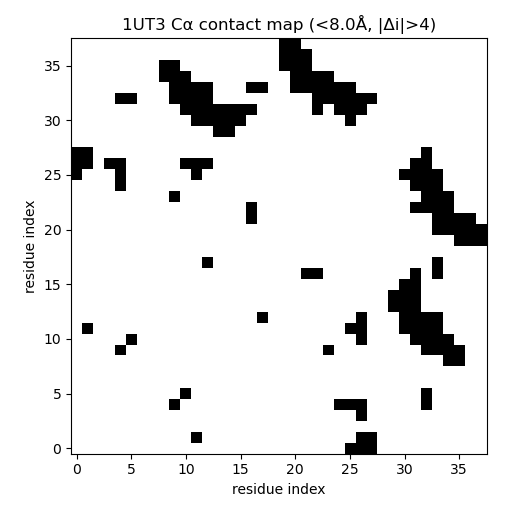3
ATOM 1663 N N . ARG A 1 26 ? 4.465 -0.311 -3.288 1.00 0.00 26 ARG A N 3
ATOM 1664 C CA . ARG A 1 26 ? 5.021 -1.177 -2.263 1.00 0.00 26 ARG A CA 3
ATOM 1665 C C . ARG A 1 26 ? 6.013 -0.397 -1.425 1.00 0.00 26 ARG A C 3
ATOM 1666 O O . ARG A 1 26 ? 6.823 0.366 -1.953 1.00 0.00 26 ARG A O 3
ATOM 1687 N N . CYS A 1 27 ? 5.932 -0.566 -0.121 1.00 0.00 27 CYS A N 3
ATOM 1688 C CA . CYS A 1 27 ? 6.810 0.146 0.787 1.00 0.00 27 CYS A CA 3
ATOM 1689 C C . CYS A 1 27 ? 8.246 -0.338 0.641 1.00 0.00 27 CYS A C 3
ATOM 1690 O O . CYS A 1 27 ? 9.156 0.462 0.434 1.00 0.00 27 CYS A O 3
ATOM 1697 N N . SER A 1 28 ? 8.444 -1.643 0.711 1.00 0.00 28 SER A N 3
ATOM 1698 C CA . SER A 1 28 ? 9.776 -2.205 0.563 1.00 0.00 28 SER A CA 3
ATOM 1699 C C . SER A 1 28 ? 9.857 -3.076 -0.685 1.00 0.00 28 SER A C 3
ATOM 1700 O O . SER A 1 28 ? 10.600 -2.775 -1.620 1.00 0.00 28 SER A O 3
ATOM 1708 N N . ARG A 1 29 ? 9.075 -4.141 -0.693 1.00 0.00 29 ARG A N 3
ATOM 1709 C CA . ARG A 1 29 ? 9.031 -5.065 -1.819 1.00 0.00 29 ARG A CA 3
ATOM 1710 C C . ARG A 1 29 ? 7.917 -6.075 -1.601 1.00 0.00 29 ARG A C 3
ATOM 1711 O O . ARG A 1 29 ? 6.962 -6.138 -2.370 1.00 0.00 29 ARG A O 3
ATOM 1732 N N . PHE A 1 30 ? 8.027 -6.837 -0.524 1.00 0.00 30 PHE A N 3
ATOM 1733 C CA . PHE A 1 30 ? 7.009 -7.814 -0.179 1.00 0.00 30 PHE A CA 3
ATOM 1734 C C . PHE A 1 30 ? 5.854 -7.101 0.501 1.00 0.00 30 PHE A C 3
ATOM 1735 O O . PHE A 1 30 ? 4.684 -7.387 0.235 1.00 0.00 30 PHE A O 3
ATOM 1752 N N . VAL A 1 31 ? 6.197 -6.144 1.358 1.00 0.00 31 VAL A N 3
ATOM 1753 C CA . VAL A 1 31 ? 5.202 -5.348 2.060 1.00 0.00 31 VAL A CA 3
ATOM 1754 C C . VAL A 1 31 ? 4.510 -4.419 1.069 1.00 0.00 31 VAL A C 3
ATOM 1755 O O . VAL A 1 31 ? 5.141 -3.529 0.487 1.00 0.00 31 VAL A O 3
ATOM 1768 N N . GLN A 1 32 ? 3.223 -4.645 0.869 1.00 0.00 32 GLN A N 3
ATOM 1769 C CA . GLN A 1 32 ? 2.437 -3.854 -0.064 1.00 0.00 32 GLN A CA 3
ATOM 1770 C C . GLN A 1 32 ? 2.082 -2.496 0.524 1.00 0.00 32 GLN A C 3
ATOM 1771 O O . GLN A 1 32 ? 1.995 -2.335 1.740 1.00 0.00 32 GLN A O 3
ATOM 1785 N N . CYS A 1 33 ? 1.854 -1.535 -0.356 1.00 0.00 33 CYS A N 3
ATOM 1786 C CA . CYS A 1 33 ? 1.478 -0.196 0.039 1.00 0.00 33 CYS A CA 3
ATOM 1787 C C . CYS A 1 33 ? 0.150 0.109 -0.626 1.00 0.00 33 CYS A C 3
ATOM 1788 O O . CYS A 1 33 ? 0.064 0.880 -1.584 1.00 0.00 33 CYS A O 3
ATOM 1795 N N . CYS A 1 34 ? -0.872 -0.574 -0.156 1.00 0.00 34 CYS A N 3
ATOM 1796 C CA . CYS A 1 34 ? -2.197 -0.455 -0.724 1.00 0.00 34 CYS A CA 3
ATOM 1797 C C . CYS A 1 34 ? -2.893 0.839 -0.351 1.00 0.00 34 CYS A C 3
ATOM 1798 O O . CYS A 1 34 ? -2.877 1.276 0.798 1.00 0.00 34 CYS A O 3
ATOM 1805 N N . ARG A 1 35 ? -3.539 1.416 -1.344 1.00 0.00 35 ARG A N 3
ATOM 1806 C CA . ARG A 1 35 ? -4.308 2.633 -1.169 1.00 0.00 35 ARG A CA 3
ATOM 1807 C C . ARG A 1 35 ? -5.726 2.251 -0.757 1.00 0.00 35 ARG A C 3
ATOM 1808 O O . ARG A 1 35 ? -6.294 1.303 -1.307 1.00 0.00 35 ARG A O 3
ATOM 1829 N N . ARG A 1 36 ? -6.292 2.973 0.197 1.00 0.00 36 ARG A N 3
ATOM 1830 C CA . ARG A 1 36 ? -7.647 2.690 0.656 1.00 0.00 36 ARG A CA 3
ATOM 1831 C C . ARG A 1 36 ? -8.656 2.963 -0.456 1.00 0.00 36 ARG A C 3
ATOM 1832 O O . ARG A 1 36 ? -8.623 4.012 -1.103 1.00 0.00 36 ARG A O 3
ATOM 1853 N N . VAL A 1 37 ? -9.548 2.012 -0.681 1.00 0.00 37 VAL A N 3
ATOM 1854 C CA . VAL A 1 37 ? -10.561 2.145 -1.716 1.00 0.00 37 VAL A CA 3
ATOM 1855 C C . VAL A 1 37 ? -11.933 2.364 -1.081 1.00 0.00 37 VAL A C 3
ATOM 1856 O O . VAL A 1 37 ? -12.857 1.570 -1.263 1.00 0.00 37 VAL A O 3
ATOM 1869 N N . TRP A 1 38 ? -12.053 3.444 -0.322 1.00 0.00 38 TRP A N 3
ATOM 1870 C CA . TRP A 1 38 ? -13.297 3.772 0.342 1.00 0.00 38 TRP A CA 3
ATOM 1871 C C . TRP A 1 38 ? -14.326 4.301 -0.653 1.00 0.00 38 TRP A C 3
ATOM 1872 O O . TRP A 1 38 ? -13.937 4.634 -1.794 1.00 0.00 38 TRP A O 3
ATOM 1894 N N . SER A 1 1 ? 6.366 4.483 -5.770 1.00 0.00 1 SER A N 4
ATOM 1895 C CA . SER A 1 1 ? 6.818 3.461 -4.803 1.00 0.00 1 SER A CA 4
ATOM 1896 C C . SER A 1 1 ? 6.616 3.946 -3.365 1.00 0.00 1 SER A C 4
ATOM 1897 O O . SER A 1 1 ? 5.598 4.574 -3.058 1.00 0.00 1 SER A O 4
ATOM 1907 N N . PHE A 1 2 ? 7.575 3.652 -2.488 1.00 0.00 2 PHE A N 4
ATOM 1908 C CA . PHE A 1 2 ? 7.488 4.053 -1.088 1.00 0.00 2 PHE A CA 4
ATOM 1909 C C . PHE A 1 2 ? 7.462 5.572 -0.945 1.00 0.00 2 PHE A C 4
ATOM 1910 O O . PHE A 1 2 ? 6.740 6.102 -0.106 1.00 0.00 2 PHE A O 4
ATOM 1927 N N . GLY A 1 3 ? 8.247 6.261 -1.768 1.00 0.00 3 GLY A N 4
ATOM 1928 C CA . GLY A 1 3 ? 8.295 7.714 -1.709 1.00 0.00 3 GLY A CA 4
ATOM 1929 C C . GLY A 1 3 ? 6.932 8.344 -1.889 1.00 0.00 3 GLY A C 4
ATOM 1930 O O . GLY A 1 3 ? 6.498 9.152 -1.066 1.00 0.00 3 GLY A O 4
ATOM 1934 N N . LEU A 1 4 ? 6.250 7.957 -2.961 1.00 0.00 4 LEU A N 4
ATOM 1935 C CA . LEU A 1 4 ? 4.920 8.468 -3.259 1.00 0.00 4 LEU A CA 4
ATOM 1936 C C . LEU A 1 4 ? 3.962 8.112 -2.125 1.00 0.00 4 LEU A C 4
ATOM 1937 O O . LEU A 1 4 ? 3.160 8.937 -1.690 1.00 0.00 4 LEU A O 4
ATOM 1953 N N . CYS A 1 5 ? 4.065 6.882 -1.648 1.00 0.00 5 CYS A N 4
ATOM 1954 C CA . CYS A 1 5 ? 3.220 6.403 -0.564 1.00 0.00 5 CYS A CA 4
ATOM 1955 C C . CYS A 1 5 ? 3.438 7.213 0.711 1.00 0.00 5 CYS A C 4
ATOM 1956 O O . CYS A 1 5 ? 2.482 7.615 1.376 1.00 0.00 5 CYS A O 4
ATOM 1963 N N . ARG A 1 6 ? 4.697 7.433 1.048 1.00 0.00 6 ARG A N 4
ATOM 1964 C CA . ARG A 1 6 ? 5.056 8.170 2.246 1.00 0.00 6 ARG A CA 4
ATOM 1965 C C . ARG A 1 6 ? 4.612 9.629 2.168 1.00 0.00 6 ARG A C 4
ATOM 1966 O O . ARG A 1 6 ? 4.076 10.168 3.137 1.00 0.00 6 ARG A O 4
ATOM 1987 N N . LEU A 1 7 ? 4.831 10.272 1.023 1.00 0.00 7 LEU A N 4
ATOM 1988 C CA . LEU A 1 7 ? 4.445 11.671 0.865 1.00 0.00 7 LEU A CA 4
ATOM 1989 C C . LEU A 1 7 ? 2.926 11.835 0.909 1.00 0.00 7 LEU A C 4
ATOM 1990 O O . LEU A 1 7 ? 2.426 12.852 1.391 1.00 0.00 7 LEU A O 4
ATOM 2006 N N . ARG A 1 8 ? 2.193 10.838 0.416 1.00 0.00 8 ARG A N 4
ATOM 2007 C CA . ARG A 1 8 ? 0.732 10.898 0.420 1.00 0.00 8 ARG A CA 4
ATOM 2008 C C . ARG A 1 8 ? 0.176 10.402 1.754 1.00 0.00 8 ARG A C 4
ATOM 2009 O O . ARG A 1 8 ? -1.035 10.418 1.973 1.00 0.00 8 ARG A O 4
ATOM 2030 N N . ARG A 1 9 ? 1.078 9.968 2.634 1.00 0.00 9 ARG A N 4
ATOM 2031 C CA . ARG A 1 9 ? 0.723 9.462 3.963 1.00 0.00 9 ARG A CA 4
ATOM 2032 C C . ARG A 1 9 ? -0.160 8.220 3.871 1.00 0.00 9 ARG A C 4
ATOM 2033 O O . ARG A 1 9 ? -1.130 8.069 4.619 1.00 0.00 9 ARG A O 4
ATOM 2054 N N . GLY A 1 10 ? 0.198 7.327 2.962 1.00 0.00 10 GLY A N 4
ATOM 2055 C CA . GLY A 1 10 ? -0.544 6.097 2.793 1.00 0.00 10 GLY A CA 4
ATOM 2056 C C . GLY A 1 10 ? 0.001 5.003 3.681 1.00 0.00 10 GLY A C 4
ATOM 2057 O O . GLY A 1 10 ? 1.205 4.962 3.949 1.00 0.00 10 GLY A O 4
ATOM 2061 N N . PHE A 1 11 ? -0.863 4.120 4.152 1.00 0.00 11 PHE A N 4
ATOM 2062 C CA . PHE A 1 11 ? -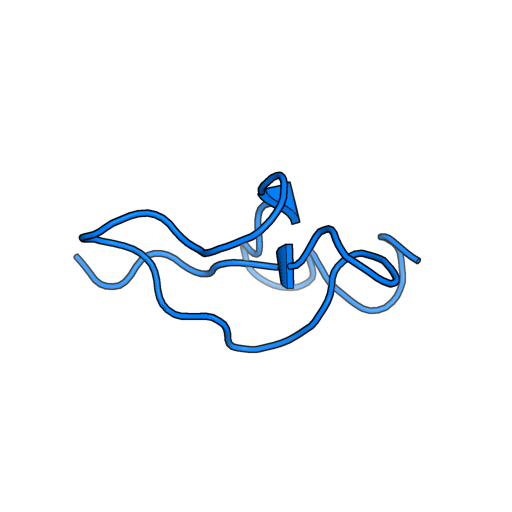0.417 3.038 5.010 1.00 0.00 11 PHE A CA 4
ATOM 2063 C C . PHE A 1 11 ? 0.145 1.904 4.160 1.00 0.00 11 PHE A C 4
ATOM 2064 O O . PHE A 1 11 ? -0.447 1.508 3.154 1.00 0.00 11 PHE A O 4
ATOM 2081 N N . CYS A 1 12 ? 1.291 1.390 4.559 1.00 0.00 12 CYS A N 4
ATOM 2082 C CA . CYS A 1 12 ? 1.915 0.307 3.832 1.00 0.00 12 CYS A CA 4
ATOM 2083 C C . CYS A 1 12 ? 1.788 -0.974 4.644 1.00 0.00 12 CYS A C 4
ATOM 2084 O O . CYS A 1 12 ? 2.037 -0.979 5.852 1.00 0.00 12 CYS A O 4
ATOM 2091 N N . ALA A 1 13 ? 1.369 -2.047 3.993 1.00 0.00 13 ALA A N 4
ATOM 2092 C CA . ALA A 1 13 ? 1.174 -3.318 4.667 1.00 0.00 13 ALA A CA 4
ATOM 2093 C C . ALA A 1 13 ? 1.952 -4.437 3.997 1.00 0.00 13 ALA A C 4
ATOM 2094 O O . ALA A 1 13 ? 2.048 -4.497 2.773 1.00 0.00 13 ALA A O 4
ATOM 2101 N N . ARG A 1 14 ? 2.490 -5.334 4.808 1.00 0.00 14 ARG A N 4
ATOM 2102 C CA . ARG A 1 14 ? 3.234 -6.469 4.289 1.00 0.00 14 ARG A CA 4
ATOM 2103 C C . ARG A 1 14 ? 2.267 -7.432 3.608 1.00 0.00 14 ARG A C 4
ATOM 2104 O O . ARG A 1 14 ? 1.256 -7.832 4.192 1.00 0.00 14 ARG A O 4
ATOM 2125 N N . GLY A 1 15 ? 2.555 -7.765 2.363 1.00 0.00 15 GLY A N 4
ATOM 2126 C CA . GLY A 1 15 ? 1.680 -8.635 1.608 1.00 0.00 15 GLY A CA 4
ATOM 2127 C C . GLY A 1 15 ? 0.658 -7.826 0.839 1.00 0.00 15 GLY A C 4
ATOM 2128 O O . GLY A 1 15 ? 0.004 -6.947 1.403 1.00 0.00 15 GLY A O 4
ATOM 2132 N N . ARG A 1 16 ? 0.540 -8.099 -0.450 1.00 0.00 16 ARG A N 4
ATOM 2133 C CA . ARG A 1 16 ? -0.386 -7.368 -1.306 1.00 0.00 16 ARG A CA 4
ATOM 2134 C C . ARG A 1 16 ? -1.832 -7.523 -0.844 1.00 0.00 16 ARG A C 4
ATOM 2135 O O . ARG A 1 16 ? -2.402 -8.615 -0.898 1.00 0.00 16 ARG A O 4
ATOM 2156 N N . CYS A 1 17 ? -2.427 -6.416 -0.415 1.00 0.00 17 CYS A N 4
ATOM 2157 C CA . CYS A 1 17 ? -3.815 -6.409 0.025 1.00 0.00 17 CYS A CA 4
ATOM 2158 C C . CYS A 1 17 ? -4.711 -6.564 -1.201 1.00 0.00 17 CYS A C 4
ATOM 2159 O O . CYS A 1 17 ? -4.326 -6.157 -2.299 1.00 0.00 17 CYS A O 4
ATOM 2166 N N . ARG A 1 18 ? -5.885 -7.159 -1.048 1.00 0.00 18 ARG A N 4
ATOM 2167 C CA . ARG A 1 18 ? -6.760 -7.350 -2.196 1.00 0.00 18 ARG A CA 4
ATOM 2168 C C . ARG A 1 18 ? -8.223 -7.460 -1.779 1.00 0.00 18 ARG A C 4
ATOM 2169 O O . ARG A 1 18 ? -8.900 -8.435 -2.100 1.00 0.00 18 ARG A O 4
ATOM 2190 N N . PHE A 1 19 ? -8.707 -6.441 -1.085 1.00 0.00 19 PHE A N 4
ATOM 2191 C CA . PHE A 1 19 ? -10.097 -6.406 -0.650 1.00 0.00 19 PHE A CA 4
ATOM 2192 C C . PHE A 1 19 ? -10.493 -4.999 -0.170 1.00 0.00 19 PHE A C 4
ATOM 2193 O O . PHE A 1 19 ? -11.313 -4.347 -0.812 1.00 0.00 19 PHE A O 4
ATOM 2210 N N . PRO A 1 20 ? -9.933 -4.488 0.952 1.00 0.00 20 PRO A N 4
ATOM 2211 C CA . PRO A 1 20 ? -10.274 -3.157 1.450 1.00 0.00 20 PRO A CA 4
ATOM 2212 C C . PRO A 1 20 ? -9.362 -2.074 0.878 1.00 0.00 20 PRO A C 4
ATOM 2213 O O . PRO A 1 20 ? -9.692 -0.887 0.887 1.00 0.00 20 PRO A O 4
ATOM 2224 N N . SER A 1 21 ? -8.199 -2.492 0.407 1.00 0.00 21 SER A N 4
ATOM 2225 C CA . SER A 1 21 ? -7.212 -1.586 -0.147 1.00 0.00 21 SER A CA 4
ATOM 2226 C C . SER A 1 21 ? -6.331 -2.338 -1.139 1.00 0.00 21 SER A C 4
ATOM 2227 O O . SER A 1 21 ? -6.102 -3.536 -0.977 1.00 0.00 21 SER A O 4
ATOM 2235 N N . ILE A 1 22 ? -5.853 -1.644 -2.165 1.00 0.00 22 ILE A N 4
ATOM 2236 C CA . ILE A 1 22 ? -5.006 -2.267 -3.177 1.00 0.00 22 ILE A CA 4
ATOM 2237 C C . ILE A 1 22 ? -3.617 -1.634 -3.190 1.00 0.00 22 ILE A C 4
ATOM 2238 O O . ILE A 1 22 ? -3.475 -0.431 -2.970 1.00 0.00 22 ILE A O 4
ATOM 2254 N N . PRO A 1 23 ? -2.571 -2.431 -3.443 1.00 0.00 23 PRO A N 4
ATOM 2255 C CA . PRO A 1 23 ? -1.192 -1.938 -3.481 1.00 0.00 23 PRO A CA 4
ATOM 2256 C C . PRO A 1 23 ? -0.942 -1.030 -4.682 1.00 0.00 23 PRO A C 4
ATOM 2257 O O . PRO A 1 23 ? -0.804 -1.504 -5.812 1.00 0.00 23 PRO A O 4
ATOM 2268 N N . ILE A 1 24 ? -0.880 0.269 -4.433 1.00 0.00 24 ILE A N 4
ATOM 2269 C CA . ILE A 1 24 ? -0.639 1.238 -5.499 1.00 0.00 24 ILE A CA 4
ATOM 2270 C C . ILE A 1 24 ? 0.854 1.467 -5.704 1.00 0.00 24 ILE A C 4
ATOM 2271 O O . ILE A 1 24 ? 1.309 1.716 -6.824 1.00 0.00 24 ILE A O 4
ATOM 2287 N N . GLY A 1 25 ? 1.610 1.383 -4.617 1.00 0.00 25 GLY A N 4
ATOM 2288 C CA . GLY A 1 25 ? 3.040 1.590 -4.687 1.00 0.00 25 GLY A CA 4
ATOM 2289 C C . GLY A 1 25 ? 3.800 0.589 -3.849 1.00 0.00 25 GLY A C 4
ATOM 2290 O O . GLY A 1 25 ? 3.330 0.171 -2.794 1.00 0.00 25 GLY A O 4
ATOM 2294 N N . ARG A 1 26 ? 4.963 0.190 -4.327 1.00 0.00 26 ARG A N 4
ATOM 2295 C CA . ARG A 1 26 ? 5.788 -0.780 -3.626 1.00 0.00 26 ARG A CA 4
ATOM 2296 C C . ARG A 1 26 ? 6.727 -0.103 -2.631 1.00 0.00 26 ARG A C 4
ATOM 2297 O O . ARG A 1 26 ? 7.544 0.737 -3.009 1.00 0.00 26 ARG A O 4
ATOM 2318 N N . CYS A 1 27 ? 6.623 -0.484 -1.362 1.00 0.00 27 CYS A N 4
ATOM 2319 C CA . CYS A 1 27 ? 7.486 0.075 -0.327 1.00 0.00 27 CYS A CA 4
ATOM 2320 C C . CYS A 1 27 ? 8.755 -0.755 -0.219 1.00 0.00 27 CYS A C 4
ATOM 2321 O O . CYS A 1 27 ? 9.849 -0.223 -0.030 1.00 0.00 27 CYS A O 4
ATOM 2328 N N . SER A 1 28 ? 8.592 -2.065 -0.342 1.00 0.00 28 SER A N 4
ATOM 2329 C CA . SER A 1 28 ? 9.701 -2.997 -0.263 1.00 0.00 28 SER A CA 4
ATOM 2330 C C . SER A 1 28 ? 9.343 -4.264 -1.036 1.00 0.00 28 SER A C 4
ATOM 2331 O O . SER A 1 28 ? 8.439 -4.245 -1.865 1.00 0.00 28 SER A O 4
ATOM 2339 N N . ARG A 1 29 ? 10.042 -5.357 -0.775 1.00 0.00 29 ARG A N 4
ATOM 2340 C CA . ARG A 1 29 ? 9.776 -6.609 -1.472 1.00 0.00 29 ARG A CA 4
ATOM 2341 C C . ARG A 1 29 ? 8.389 -7.140 -1.133 1.00 0.00 29 ARG A C 4
ATOM 2342 O O . ARG A 1 29 ? 7.594 -7.452 -2.019 1.00 0.00 29 ARG A O 4
ATOM 2363 N N . PHE A 1 30 ? 8.122 -7.265 0.157 1.00 0.00 30 PHE A N 4
ATOM 2364 C CA . PHE A 1 30 ? 6.852 -7.788 0.626 1.00 0.00 30 PHE A CA 4
ATOM 2365 C C . PHE A 1 30 ? 5.894 -6.670 1.022 1.00 0.00 30 PHE A C 4
ATOM 2366 O O . PHE A 1 30 ? 4.681 -6.789 0.847 1.00 0.00 30 PHE A O 4
ATOM 2383 N N . VAL A 1 31 ? 6.439 -5.604 1.583 1.00 0.00 31 VAL A N 4
ATOM 2384 C CA . VAL A 1 31 ? 5.629 -4.477 2.036 1.00 0.00 31 VAL A CA 4
ATOM 2385 C C . VAL A 1 31 ? 5.063 -3.691 0.849 1.00 0.00 31 VAL A C 4
ATOM 2386 O O . VAL A 1 31 ? 5.812 -3.111 0.057 1.00 0.00 31 VAL A O 4
ATOM 2399 N N . GLN A 1 32 ? 3.736 -3.682 0.742 1.00 0.00 32 GLN A N 4
ATOM 2400 C CA . GLN A 1 32 ? 3.037 -2.985 -0.335 1.00 0.00 32 GLN A CA 4
ATOM 2401 C C . GLN A 1 32 ? 2.171 -1.858 0.221 1.00 0.00 32 GLN A C 4
ATOM 2402 O O . GLN A 1 32 ? 1.525 -2.014 1.256 1.00 0.00 32 GLN A O 4
ATOM 2416 N N . CYS A 1 33 ? 2.150 -0.729 -0.470 1.00 0.00 33 CYS A N 4
ATOM 2417 C CA . CYS A 1 33 ? 1.361 0.405 -0.040 1.00 0.00 33 CYS A CA 4
ATOM 2418 C C . CYS A 1 33 ? -0.048 0.253 -0.552 1.00 0.00 33 CYS A C 4
ATOM 2419 O O . CYS A 1 33 ? -0.358 0.621 -1.690 1.00 0.00 33 CYS A O 4
ATOM 2426 N N . CYS A 1 34 ? -0.895 -0.311 0.272 1.00 0.00 34 CYS A N 4
ATOM 2427 C CA . CYS A 1 34 ? -2.259 -0.524 -0.120 1.00 0.00 34 CYS A CA 4
ATOM 2428 C C . CYS A 1 34 ? -3.089 0.727 0.122 1.00 0.00 34 CYS A C 4
ATOM 2429 O O . CYS A 1 34 ? -3.370 1.092 1.261 1.00 0.00 34 CYS A O 4
ATOM 2436 N N . ARG A 1 35 ? -3.484 1.369 -0.959 1.00 0.00 35 ARG A N 4
ATOM 2437 C CA . ARG A 1 35 ? -4.300 2.570 -0.875 1.00 0.00 35 ARG A CA 4
ATOM 2438 C C . ARG A 1 35 ? -5.733 2.181 -0.548 1.00 0.00 35 ARG A C 4
ATOM 2439 O O . ARG A 1 35 ? -6.242 1.197 -1.085 1.00 0.00 35 ARG A O 4
ATOM 2460 N N . ARG A 1 36 ? -6.367 2.942 0.334 1.00 0.00 36 ARG A N 4
ATOM 2461 C CA . ARG A 1 36 ? -7.739 2.667 0.745 1.00 0.00 36 ARG A CA 4
ATOM 2462 C C . ARG A 1 36 ? -8.686 2.624 -0.452 1.00 0.00 36 ARG A C 4
ATOM 2463 O O . ARG A 1 36 ? -8.762 3.572 -1.234 1.00 0.00 36 ARG A O 4
ATOM 2484 N N . VAL A 1 37 ? -9.413 1.521 -0.574 1.00 0.00 37 VAL A N 4
ATOM 2485 C CA . VAL A 1 37 ? -10.373 1.331 -1.653 1.00 0.00 37 VAL A CA 4
ATOM 2486 C C . VAL A 1 37 ? -11.723 0.973 -1.063 1.00 0.00 37 VAL A C 4
ATOM 2487 O O . VAL A 1 37 ? -12.137 -0.188 -1.043 1.00 0.00 37 VAL A O 4
ATOM 2500 N N . TRP A 1 38 ? -12.389 1.996 -0.573 1.00 0.00 38 TRP A N 4
ATOM 2501 C CA . TRP A 1 38 ? -13.695 1.858 0.031 1.00 0.00 38 TRP A CA 4
ATOM 2502 C C . TRP A 1 38 ? -14.704 1.355 -1.001 1.00 0.00 38 TRP A C 4
ATOM 2503 O O . TRP A 1 38 ? -14.637 1.803 -2.167 1.00 0.00 38 TRP A O 4
ATOM 2525 N N . SER A 1 1 ? 5.472 9.370 -0.956 1.00 0.00 1 SER A N 5
ATOM 2526 C CA . SER A 1 1 ? 6.666 8.718 -0.377 1.00 0.00 1 SER A CA 5
ATOM 2527 C C . SER A 1 1 ? 6.291 7.384 0.254 1.00 0.00 1 SER A C 5
ATOM 2528 O O . SER A 1 1 ? 5.325 7.296 1.012 1.00 0.00 1 SER A O 5
ATOM 2538 N N . PHE A 1 2 ? 7.054 6.350 -0.067 1.00 0.00 2 PHE A N 5
ATOM 2539 C CA . PHE A 1 2 ? 6.805 5.017 0.459 1.00 0.00 2 PHE A CA 5
ATOM 2540 C C . PHE A 1 2 ? 7.554 4.807 1.769 1.00 0.00 2 PHE A C 5
ATOM 2541 O O . PHE A 1 2 ? 7.202 3.932 2.555 1.00 0.00 2 PHE A O 5
ATOM 2558 N N . GLY A 1 3 ? 8.571 5.637 2.015 1.00 0.00 3 GLY A N 5
ATOM 2559 C CA . GLY A 1 3 ? 9.329 5.540 3.260 1.00 0.00 3 GLY A CA 5
ATOM 2560 C C . GLY A 1 3 ? 8.407 5.669 4.455 1.00 0.00 3 GLY A C 5
ATOM 2561 O O . GLY A 1 3 ? 8.661 5.130 5.536 1.00 0.00 3 GLY A O 5
ATOM 2565 N N . LEU A 1 4 ? 7.310 6.363 4.216 1.00 0.00 4 LEU A N 5
ATOM 2566 C CA . LEU A 1 4 ? 6.265 6.580 5.189 1.00 0.00 4 LEU A CA 5
ATOM 2567 C C . LEU A 1 4 ? 5.010 6.962 4.426 1.00 0.00 4 LEU A C 5
ATOM 2568 O O . LEU A 1 4 ? 4.638 8.136 4.367 1.00 0.00 4 LEU A O 5
ATOM 2584 N N . CYS A 1 5 ? 4.382 5.965 3.809 1.00 0.00 5 CYS A N 5
ATOM 2585 C CA . CYS A 1 5 ? 3.193 6.176 3.021 1.00 0.00 5 CYS A CA 5
ATOM 2586 C C . CYS A 1 5 ? 2.106 6.806 3.889 1.00 0.00 5 CYS A C 5
ATOM 2587 O O . CYS A 1 5 ? 2.012 6.516 5.083 1.00 0.00 5 CYS A O 5
ATOM 2594 N N . ARG A 1 6 ? 1.349 7.715 3.282 1.00 0.00 6 ARG A N 5
ATOM 2595 C CA . ARG A 1 6 ? 0.293 8.484 3.952 1.00 0.00 6 ARG A CA 5
ATOM 2596 C C . ARG A 1 6 ? -0.568 7.673 4.917 1.00 0.00 6 ARG A C 5
ATOM 2597 O O . ARG A 1 6 ? -1.073 8.231 5.896 1.00 0.00 6 ARG A O 5
ATOM 2618 N N . LEU A 1 7 ? -0.757 6.385 4.625 1.00 0.00 7 LEU A N 5
ATOM 2619 C CA . LEU A 1 7 ? -1.587 5.489 5.443 1.00 0.00 7 LEU A CA 5
ATOM 2620 C C . LEU A 1 7 ? -3.068 5.819 5.269 1.00 0.00 7 LEU A C 5
ATOM 2621 O O . LEU A 1 7 ? -3.895 4.930 5.069 1.00 0.00 7 LEU A O 5
ATOM 2637 N N . ARG A 1 8 ? -3.386 7.104 5.310 1.00 0.00 8 ARG A N 5
ATOM 2638 C CA . ARG A 1 8 ? -4.748 7.566 5.121 1.00 0.00 8 ARG A CA 5
ATOM 2639 C C . ARG A 1 8 ? -5.149 7.316 3.677 1.00 0.00 8 ARG A C 5
ATOM 2640 O O . ARG A 1 8 ? -6.255 6.860 3.391 1.00 0.00 8 ARG A O 5
ATOM 2661 N N . ARG A 1 9 ? -4.219 7.595 2.773 1.00 0.00 9 ARG A N 5
ATOM 2662 C CA . ARG A 1 9 ? -4.444 7.382 1.353 1.00 0.00 9 ARG A CA 5
ATOM 2663 C C . ARG A 1 9 ? -3.973 5.986 0.987 1.00 0.00 9 ARG A C 5
ATOM 2664 O O . ARG A 1 9 ? -4.771 5.115 0.647 1.00 0.00 9 ARG A O 5
ATOM 2685 N N . GLY A 1 10 ? -2.672 5.775 1.106 1.00 0.00 10 GLY A N 5
ATOM 2686 C CA . GLY A 1 10 ? -2.096 4.483 0.831 1.00 0.00 10 GLY A CA 5
ATOM 2687 C C . GLY A 1 10 ? -1.322 3.989 2.028 1.00 0.00 10 GLY A C 5
ATOM 2688 O O . GLY A 1 10 ? -0.424 4.677 2.512 1.00 0.00 10 GLY A O 5
ATOM 2692 N N . PHE A 1 11 ? -1.675 2.817 2.519 1.00 0.00 11 PHE A N 5
ATOM 2693 C CA . PHE A 1 11 ? -1.013 2.250 3.680 1.00 0.00 11 PHE A CA 5
ATOM 2694 C C . PHE A 1 11 ? -0.152 1.063 3.284 1.00 0.00 11 PHE A C 5
ATOM 2695 O O . PHE A 1 11 ? -0.596 0.170 2.562 1.00 0.00 11 PHE A O 5
ATOM 2712 N N . CYS A 1 12 ? 1.084 1.054 3.746 1.00 0.00 12 CYS A N 5
ATOM 2713 C CA . CYS A 1 12 ? 1.987 -0.033 3.428 1.00 0.00 12 CYS A CA 5
ATOM 2714 C C . CYS A 1 12 ? 1.797 -1.186 4.400 1.00 0.00 12 CYS A C 5
ATOM 2715 O O . CYS A 1 12 ? 1.861 -1.006 5.617 1.00 0.00 12 CYS A O 5
ATOM 2722 N N . ALA A 1 13 ? 1.559 -2.367 3.852 1.00 0.00 13 ALA A N 5
ATOM 2723 C CA . ALA A 1 13 ? 1.356 -3.563 4.650 1.00 0.00 13 ALA A CA 5
ATOM 2724 C C . ALA A 1 13 ? 2.259 -4.680 4.145 1.00 0.00 13 ALA A C 5
ATOM 2725 O O . ALA A 1 13 ? 2.493 -4.798 2.942 1.00 0.00 13 ALA A O 5
ATOM 2732 N N . ARG A 1 14 ? 2.775 -5.482 5.066 1.00 0.00 14 ARG A N 5
ATOM 2733 C CA . ARG A 1 14 ? 3.666 -6.583 4.717 1.00 0.00 14 ARG A CA 5
ATOM 2734 C C . ARG A 1 14 ? 2.953 -7.608 3.840 1.00 0.00 14 ARG A C 5
ATOM 2735 O O . ARG A 1 14 ? 1.880 -8.099 4.192 1.00 0.00 14 ARG A O 5
ATOM 2756 N N . GLY A 1 15 ? 3.556 -7.922 2.701 1.00 0.00 15 GLY A N 5
ATOM 2757 C CA . GLY A 1 15 ? 2.973 -8.882 1.786 1.00 0.00 15 GLY A CA 5
ATOM 2758 C C . GLY A 1 15 ? 1.771 -8.318 1.057 1.00 0.00 15 GLY A C 5
ATOM 2759 O O . GLY A 1 15 ? 1.829 -7.220 0.501 1.00 0.00 15 GLY A O 5
ATOM 2763 N N . ARG A 1 16 ? 0.679 -9.062 1.068 1.00 0.00 16 ARG A N 5
ATOM 2764 C CA . ARG A 1 16 ? -0.543 -8.624 0.418 1.00 0.00 16 ARG A CA 5
ATOM 2765 C C . ARG A 1 16 ? -1.509 -8.067 1.450 1.00 0.00 16 ARG A C 5
ATOM 2766 O O . ARG A 1 16 ? -1.737 -8.680 2.498 1.00 0.00 16 ARG A O 5
ATOM 2787 N N . CYS A 1 17 ? -2.071 -6.908 1.158 1.00 0.00 17 CYS A N 5
ATOM 2788 C CA . CYS A 1 17 ? -3.012 -6.266 2.059 1.00 0.00 17 CYS A CA 5
ATOM 2789 C C . CYS A 1 17 ? -4.331 -7.032 2.075 1.00 0.00 17 CYS A C 5
ATOM 2790 O O . CYS A 1 17 ? -5.002 -7.149 1.046 1.00 0.00 17 CYS A O 5
ATOM 2797 N N . ARG A 1 18 ? -4.699 -7.555 3.239 1.00 0.00 18 ARG A N 5
ATOM 2798 C CA . ARG A 1 18 ? -5.939 -8.310 3.386 1.00 0.00 18 ARG A CA 5
ATOM 2799 C C . ARG A 1 18 ? -7.109 -7.353 3.604 1.00 0.00 18 ARG A C 5
ATOM 2800 O O . ARG A 1 18 ? -7.803 -7.402 4.620 1.00 0.00 18 ARG A O 5
ATOM 2821 N N . PHE A 1 19 ? -7.300 -6.468 2.642 1.00 0.00 19 PHE A N 5
ATOM 2822 C CA . PHE A 1 19 ? -8.354 -5.475 2.696 1.00 0.00 19 PHE A CA 5
ATOM 2823 C C . PHE A 1 19 ? -8.487 -4.825 1.325 1.00 0.00 19 PHE A C 5
ATOM 2824 O O . PHE A 1 19 ? -7.474 -4.569 0.674 1.00 0.00 19 PHE A O 5
ATOM 2841 N N . PRO A 1 20 ? -9.729 -4.587 0.858 1.00 0.00 20 PRO A N 5
ATOM 2842 C CA . PRO A 1 20 ? -10.015 -3.983 -0.453 1.00 0.00 20 PRO A CA 5
ATOM 2843 C C . PRO A 1 20 ? -9.299 -2.650 -0.664 1.00 0.00 20 PRO A C 5
ATOM 2844 O O . PRO A 1 20 ? -9.852 -1.570 -0.432 1.00 0.00 20 PRO A O 5
ATOM 2855 N N . SER A 1 21 ? -8.057 -2.749 -1.094 1.00 0.00 21 SER A N 5
ATOM 2856 C CA . SER A 1 21 ? -7.207 -1.597 -1.351 1.00 0.00 21 SER A CA 5
ATOM 2857 C C . SER A 1 21 ? -6.088 -2.005 -2.304 1.00 0.00 21 SER A C 5
ATOM 2858 O O . SER A 1 21 ? -5.323 -2.925 -2.015 1.00 0.00 21 SER A O 5
ATOM 2866 N N . ILE A 1 22 ? -6.010 -1.336 -3.445 1.00 0.00 22 ILE A N 5
ATOM 2867 C CA . ILE A 1 22 ? -4.998 -1.649 -4.444 1.00 0.00 22 ILE A CA 5
ATOM 2868 C C . ILE A 1 22 ? -3.669 -0.973 -4.126 1.00 0.00 22 ILE A C 5
ATOM 2869 O O . ILE A 1 22 ? -3.627 0.186 -3.718 1.00 0.00 22 ILE A O 5
ATOM 2885 N N . PRO A 1 23 ? -2.557 -1.692 -4.309 1.00 0.00 23 PRO A N 5
ATOM 2886 C CA . PRO A 1 23 ? -1.230 -1.157 -4.042 1.00 0.00 23 PRO A CA 5
ATOM 2887 C C . PRO A 1 23 ? -0.765 -0.199 -5.133 1.00 0.00 23 PRO A C 5
ATOM 2888 O O . PRO A 1 23 ? -0.500 -0.603 -6.268 1.00 0.00 23 PRO A O 5
ATOM 2899 N N . ILE A 1 24 ? -0.664 1.072 -4.777 1.00 0.00 24 ILE A N 5
ATOM 2900 C CA . ILE A 1 24 ? -0.223 2.099 -5.712 1.00 0.00 24 ILE A CA 5
ATOM 2901 C C . ILE A 1 24 ? 1.290 2.067 -5.854 1.00 0.00 24 ILE A C 5
ATOM 2902 O O . ILE A 1 24 ? 1.851 2.489 -6.867 1.00 0.00 24 ILE A O 5
ATOM 2918 N N . GLY A 1 25 ? 1.939 1.544 -4.830 1.00 0.00 25 GLY A N 5
ATOM 2919 C CA . GLY A 1 25 ? 3.377 1.434 -4.833 1.00 0.00 25 GLY A CA 5
ATOM 2920 C C . GLY A 1 25 ? 3.842 0.373 -3.870 1.00 0.00 25 GLY A C 5
ATOM 2921 O O . GLY A 1 25 ? 3.039 -0.442 -3.408 1.00 0.00 25 GLY A O 5
ATOM 2925 N N . ARG A 1 26 ? 5.126 0.367 -3.563 1.00 0.00 26 ARG A N 5
ATOM 2926 C CA . ARG A 1 26 ? 5.676 -0.624 -2.658 1.00 0.00 26 ARG A CA 5
ATOM 2927 C C . ARG A 1 26 ? 6.846 -0.033 -1.882 1.00 0.00 26 ARG A C 5
ATOM 2928 O O . ARG A 1 26 ? 7.797 0.478 -2.472 1.00 0.00 26 ARG A O 5
ATOM 2949 N N . CYS A 1 27 ? 6.762 -0.086 -0.561 1.00 0.00 27 CYS A N 5
ATOM 2950 C CA . CYS A 1 27 ? 7.808 0.458 0.295 1.00 0.00 27 CYS A CA 5
ATOM 2951 C C . CYS A 1 27 ? 9.030 -0.449 0.301 1.00 0.00 27 CYS A C 5
ATOM 2952 O O . CYS A 1 27 ? 10.149 -0.002 0.047 1.00 0.00 27 CYS A O 5
ATOM 2959 N N . SER A 1 28 ? 8.809 -1.723 0.578 1.00 0.00 28 SER A N 5
ATOM 2960 C CA . SER A 1 28 ? 9.887 -2.696 0.608 1.00 0.00 28 SER A CA 5
ATOM 2961 C C . SER A 1 28 ? 9.690 -3.714 -0.515 1.00 0.00 28 SER A C 5
ATOM 2962 O O . SER A 1 28 ? 9.148 -3.376 -1.565 1.00 0.00 28 SER A O 5
ATOM 2970 N N . ARG A 1 29 ? 10.109 -4.955 -0.295 1.00 0.00 29 ARG A N 5
ATOM 2971 C CA . ARG A 1 29 ? 9.943 -5.992 -1.303 1.00 0.00 29 ARG A CA 5
ATOM 2972 C C . ARG A 1 29 ? 8.553 -6.607 -1.188 1.00 0.00 29 ARG A C 5
ATOM 2973 O O . ARG A 1 29 ? 7.854 -6.782 -2.184 1.00 0.00 29 ARG A O 5
ATOM 2994 N N . PHE A 1 30 ? 8.152 -6.920 0.036 1.00 0.00 30 PHE A N 5
ATOM 2995 C CA . PHE A 1 30 ? 6.841 -7.501 0.286 1.00 0.00 30 PHE A CA 5
ATOM 2996 C C . PHE A 1 30 ? 5.836 -6.424 0.670 1.00 0.00 30 PHE A C 5
ATOM 2997 O O . PHE A 1 30 ? 4.693 -6.444 0.222 1.00 0.00 30 PHE A O 5
ATOM 3014 N N . VAL A 1 31 ? 6.268 -5.503 1.525 1.00 0.00 31 VAL A N 5
ATOM 3015 C CA . VAL A 1 31 ? 5.409 -4.422 2.006 1.00 0.00 31 VAL A CA 5
ATOM 3016 C C . VAL A 1 31 ? 4.980 -3.489 0.870 1.00 0.00 31 VAL A C 5
ATOM 3017 O O . VAL A 1 31 ? 5.791 -2.728 0.337 1.00 0.00 31 VAL A O 5
ATOM 3030 N N . GLN A 1 32 ? 3.698 -3.558 0.513 1.00 0.00 32 GLN A N 5
ATOM 3031 C CA . GLN A 1 32 ? 3.132 -2.733 -0.554 1.00 0.00 32 GLN A CA 5
ATOM 3032 C C . GLN A 1 32 ? 2.294 -1.599 0.031 1.00 0.00 32 GLN A C 5
ATOM 3033 O O . GLN A 1 32 ? 1.662 -1.771 1.071 1.00 0.00 32 GLN A O 5
ATOM 3047 N N . CYS A 1 33 ? 2.274 -0.451 -0.644 1.00 0.00 33 CYS A N 5
ATOM 3048 C CA . CYS A 1 33 ? 1.496 0.693 -0.188 1.00 0.00 33 CYS A CA 5
ATOM 3049 C C . CYS A 1 33 ? 0.124 0.645 -0.838 1.00 0.00 33 CYS A C 5
ATOM 3050 O O . CYS A 1 33 ? -0.106 1.241 -1.894 1.00 0.00 33 CYS A O 5
ATOM 3057 N N . CYS A 1 34 ? -0.773 -0.101 -0.223 1.00 0.00 34 CYS A N 5
ATOM 3058 C CA . CYS A 1 34 ? -2.113 -0.258 -0.746 1.00 0.00 34 CYS A CA 5
ATOM 3059 C C . CYS A 1 34 ? -2.964 0.963 -0.451 1.00 0.00 34 CYS A C 5
ATOM 3060 O O . CYS A 1 34 ? -3.253 1.276 0.703 1.00 0.00 34 CYS A O 5
ATOM 3067 N N . ARG A 1 35 ? -3.378 1.633 -1.505 1.00 0.00 35 ARG A N 5
ATOM 3068 C CA . ARG A 1 35 ? -4.226 2.804 -1.376 1.00 0.00 35 ARG A CA 5
ATOM 3069 C C . ARG A 1 35 ? -5.669 2.372 -1.160 1.00 0.00 35 ARG A C 5
ATOM 3070 O O . ARG A 1 35 ? -6.160 1.462 -1.832 1.00 0.00 35 ARG A O 5
ATOM 3091 N N . ARG A 1 36 ? -6.330 3.019 -0.216 1.00 0.00 36 ARG A N 5
ATOM 3092 C CA . ARG A 1 36 ? -7.709 2.708 0.112 1.00 0.00 36 ARG A CA 5
ATOM 3093 C C . ARG A 1 36 ? -8.625 2.921 -1.091 1.00 0.00 36 ARG A C 5
ATOM 3094 O O . ARG A 1 36 ? -8.657 4.003 -1.681 1.00 0.00 36 ARG A O 5
ATOM 3115 N N . VAL A 1 37 ? -9.372 1.883 -1.437 1.00 0.00 37 VAL A N 5
ATOM 3116 C CA . VAL A 1 37 ? -10.303 1.934 -2.554 1.00 0.00 37 VAL A CA 5
ATOM 3117 C C . VAL A 1 37 ? -11.642 1.354 -2.103 1.00 0.00 37 VAL A C 5
ATOM 3118 O O . VAL A 1 37 ? -12.339 0.643 -2.832 1.00 0.00 37 VAL A O 5
ATOM 3131 N N . TRP A 1 38 ? -11.997 1.686 -0.873 1.00 0.00 38 TRP A N 5
ATOM 3132 C CA . TRP A 1 38 ? -13.236 1.233 -0.277 1.00 0.00 38 TRP A CA 5
ATOM 3133 C C . TRP A 1 38 ? -13.568 2.124 0.908 1.00 0.00 38 TRP A C 5
ATOM 3134 O O . TRP A 1 38 ? -14.734 2.145 1.339 1.00 0.00 38 TRP A O 5
ATOM 3156 N N . SER A 1 1 ? 11.654 6.295 -0.049 1.00 0.00 1 SER A N 6
ATOM 3157 C CA . SER A 1 1 ? 10.260 6.722 0.162 1.00 0.00 1 SER A CA 6
ATOM 3158 C C . SER A 1 1 ? 9.447 5.601 0.806 1.00 0.00 1 SER A C 6
ATOM 3159 O O . SER A 1 1 ? 10.017 4.712 1.440 1.00 0.00 1 SER A O 6
ATOM 3169 N N . PHE A 1 2 ? 8.123 5.652 0.643 1.00 0.00 2 PHE A N 6
ATOM 3170 C CA . PHE A 1 2 ? 7.211 4.649 1.201 1.00 0.00 2 PHE A CA 6
ATOM 3171 C C . PHE A 1 2 ? 7.329 4.552 2.720 1.00 0.00 2 PHE A C 6
ATOM 3172 O O . PHE A 1 2 ? 7.017 3.522 3.316 1.00 0.00 2 PHE A O 6
ATOM 3189 N N . GLY A 1 3 ? 7.744 5.643 3.342 1.00 0.00 3 GLY A N 6
ATOM 3190 C CA . GLY A 1 3 ? 7.855 5.679 4.783 1.00 0.00 3 GLY A CA 6
ATOM 3191 C C . GLY A 1 3 ? 6.614 6.290 5.382 1.00 0.00 3 GLY A C 6
ATOM 3192 O O . GLY A 1 3 ? 6.070 5.798 6.366 1.00 0.00 3 GLY A O 6
ATOM 3196 N N . LEU A 1 4 ? 6.158 7.357 4.748 1.00 0.00 4 LEU A N 6
ATOM 3197 C CA . LEU A 1 4 ? 4.959 8.058 5.166 1.00 0.00 4 LEU A CA 6
ATOM 3198 C C . LEU A 1 4 ? 3.848 7.785 4.156 1.00 0.00 4 LEU A C 6
ATOM 3199 O O . LEU A 1 4 ? 3.102 8.684 3.762 1.00 0.00 4 LEU A O 6
ATOM 3215 N N . CYS A 1 5 ? 3.773 6.533 3.722 1.00 0.00 5 CYS A N 6
ATOM 3216 C CA . CYS A 1 5 ? 2.793 6.109 2.732 1.00 0.00 5 CYS A CA 6
ATOM 3217 C C . CYS A 1 5 ? 1.364 6.251 3.258 1.00 0.00 5 CYS A C 6
ATOM 3218 O O . CYS A 1 5 ? 0.432 6.479 2.487 1.00 0.00 5 CYS A O 6
ATOM 3225 N N . ARG A 1 6 ? 1.199 6.123 4.568 1.00 0.00 6 ARG A N 6
ATOM 3226 C CA . ARG A 1 6 ? -0.118 6.241 5.186 1.00 0.00 6 ARG A CA 6
ATOM 3227 C C . ARG A 1 6 ? -0.674 7.657 5.070 1.00 0.00 6 ARG A C 6
ATOM 3228 O O . ARG A 1 6 ? -1.835 7.849 4.711 1.00 0.00 6 ARG A O 6
ATOM 3249 N N . LEU A 1 7 ? 0.145 8.645 5.402 1.00 0.00 7 LEU A N 6
ATOM 3250 C CA . LEU A 1 7 ? -0.294 10.034 5.362 1.00 0.00 7 LEU A CA 6
ATOM 3251 C C . LEU A 1 7 ? -0.319 10.590 3.941 1.00 0.00 7 LEU A C 6
ATOM 3252 O O . LEU A 1 7 ? -1.160 11.436 3.626 1.00 0.00 7 LEU A O 6
ATOM 3268 N N . ARG A 1 8 ? 0.589 10.131 3.082 1.00 0.00 8 ARG A N 6
ATOM 3269 C CA . ARG A 1 8 ? 0.613 10.622 1.710 1.00 0.00 8 ARG A CA 6
ATOM 3270 C C . ARG A 1 8 ? -0.684 10.233 1.007 1.00 0.00 8 ARG A C 6
ATOM 3271 O O . ARG A 1 8 ? -1.360 11.095 0.443 1.00 0.00 8 ARG A O 6
ATOM 3292 N N . ARG A 1 9 ? -1.037 8.942 1.096 1.00 0.00 9 ARG A N 6
ATOM 3293 C CA . ARG A 1 9 ? -2.261 8.402 0.515 1.00 0.00 9 ARG A CA 6
ATOM 3294 C C . ARG A 1 9 ? -2.172 6.887 0.432 1.00 0.00 9 ARG A C 6
ATOM 3295 O O . ARG A 1 9 ? -1.583 6.336 -0.503 1.00 0.00 9 ARG A O 6
ATOM 3316 N N . GLY A 1 10 ? -2.747 6.227 1.418 1.00 0.00 10 GLY A N 6
ATOM 3317 C CA . GLY A 1 10 ? -2.730 4.783 1.467 1.00 0.00 10 GLY A CA 6
ATOM 3318 C C . GLY A 1 10 ? -2.219 4.278 2.795 1.00 0.00 10 GLY A C 6
ATOM 3319 O O . GLY A 1 10 ? -2.491 4.880 3.835 1.00 0.00 10 GLY A O 6
ATOM 3323 N N . PHE A 1 11 ? -1.473 3.187 2.756 1.00 0.00 11 PHE A N 6
ATOM 3324 C CA . PHE A 1 11 ? -0.896 2.589 3.952 1.00 0.00 11 PHE A CA 6
ATOM 3325 C C . PHE A 1 11 ? -0.007 1.423 3.554 1.00 0.00 11 PHE A C 6
ATOM 3326 O O . PHE A 1 11 ? -0.348 0.648 2.659 1.00 0.00 11 PHE A O 6
ATOM 3343 N N . CYS A 1 12 ? 1.136 1.313 4.202 1.00 0.00 12 CYS A N 6
ATOM 3344 C CA . CYS A 1 12 ? 2.073 0.246 3.902 1.00 0.00 12 CYS A CA 6
ATOM 3345 C C . CYS A 1 12 ? 1.775 -0.983 4.757 1.00 0.00 12 CYS A C 6
ATOM 3346 O O . CYS A 1 12 ? 1.747 -0.905 5.985 1.00 0.00 12 CYS A O 6
ATOM 3353 N N . ALA A 1 13 ? 1.551 -2.113 4.102 1.00 0.00 13 ALA A N 6
ATOM 3354 C CA . ALA A 1 13 ? 1.251 -3.356 4.790 1.00 0.00 13 ALA A CA 6
ATOM 3355 C C . ALA A 1 13 ? 2.251 -4.441 4.409 1.00 0.00 13 ALA A C 6
ATOM 3356 O O . ALA A 1 13 ? 2.589 -4.608 3.236 1.00 0.00 13 ALA A O 6
ATOM 3363 N N . ARG A 1 14 ? 2.726 -5.170 5.407 1.00 0.00 14 ARG A N 6
ATOM 3364 C CA . ARG A 1 14 ? 3.694 -6.234 5.190 1.00 0.00 14 ARG A CA 6
ATOM 3365 C C . ARG A 1 14 ? 3.026 -7.468 4.590 1.00 0.00 14 ARG A C 6
ATOM 3366 O O . ARG A 1 14 ? 1.969 -7.903 5.057 1.00 0.00 14 ARG A O 6
ATOM 3387 N N . GLY A 1 15 ? 3.647 -8.021 3.553 1.00 0.00 15 GLY A N 6
ATOM 3388 C CA . GLY A 1 15 ? 3.112 -9.197 2.888 1.00 0.00 15 GLY A CA 6
ATOM 3389 C C . GLY A 1 15 ? 2.037 -8.848 1.881 1.00 0.00 15 GLY A C 6
ATOM 3390 O O . GLY A 1 15 ? 2.183 -9.124 0.687 1.00 0.00 15 GLY A O 6
ATOM 3394 N N . ARG A 1 16 ? 0.968 -8.226 2.361 1.00 0.00 16 ARG A N 6
ATOM 3395 C CA . ARG A 1 16 ? -0.141 -7.812 1.514 1.00 0.00 16 ARG A CA 6
ATOM 3396 C C . ARG A 1 16 ? -1.136 -6.995 2.325 1.00 0.00 16 ARG A C 6
ATOM 3397 O O . ARG A 1 16 ? -1.000 -6.871 3.545 1.00 0.00 16 ARG A O 6
ATOM 3418 N N . CYS A 1 17 ? -2.124 -6.436 1.649 1.00 0.00 17 CYS A N 6
ATOM 3419 C CA . CYS A 1 17 ? -3.134 -5.623 2.304 1.00 0.00 17 CYS A CA 6
ATOM 3420 C C . CYS A 1 17 ? -4.494 -6.309 2.267 1.00 0.00 17 CYS A C 6
ATOM 3421 O O . CYS A 1 17 ? -4.604 -7.474 1.878 1.00 0.00 17 CYS A O 6
ATOM 3428 N N . ARG A 1 18 ? -5.525 -5.580 2.671 1.00 0.00 18 ARG A N 6
ATOM 3429 C CA . ARG A 1 18 ? -6.886 -6.104 2.683 1.00 0.00 18 ARG A CA 6
ATOM 3430 C C . ARG A 1 18 ? -7.596 -5.805 1.367 1.00 0.00 18 ARG A C 6
ATOM 3431 O O . ARG A 1 18 ? -7.026 -5.178 0.472 1.00 0.00 18 ARG A O 6
ATOM 3452 N N . PHE A 1 19 ? -8.833 -6.269 1.262 1.00 0.00 19 PHE A N 6
ATOM 3453 C CA . PHE A 1 19 ? -9.641 -6.077 0.060 1.00 0.00 19 PHE A CA 6
ATOM 3454 C C . PHE A 1 19 ? -9.867 -4.595 -0.285 1.00 0.00 19 PHE A C 6
ATOM 3455 O O . PHE A 1 19 ? -9.620 -4.191 -1.423 1.00 0.00 19 PHE A O 6
ATOM 3472 N N . PRO A 1 20 ? -10.361 -3.757 0.657 1.00 0.00 20 PRO A N 6
ATOM 3473 C CA . PRO A 1 20 ? -10.630 -2.336 0.385 1.00 0.00 20 PRO A CA 6
ATOM 3474 C C . PRO A 1 20 ? -9.364 -1.485 0.253 1.00 0.00 20 PRO A C 6
ATOM 3475 O O . PRO A 1 20 ? -9.312 -0.349 0.729 1.00 0.00 20 PRO A O 6
ATOM 3486 N N . SER A 1 21 ? -8.358 -2.030 -0.414 1.00 0.00 21 SER A N 6
ATOM 3487 C CA . SER A 1 21 ? -7.108 -1.337 -0.632 1.00 0.00 21 SER A CA 6
ATOM 3488 C C . SER A 1 21 ? -6.335 -1.991 -1.773 1.00 0.00 21 SER A C 6
ATOM 3489 O O . SER A 1 21 ? -6.054 -3.188 -1.733 1.00 0.00 21 SER A O 6
ATOM 3497 N N . ILE A 1 22 ? -6.001 -1.208 -2.788 1.00 0.00 22 ILE A N 6
ATOM 3498 C CA . ILE A 1 22 ? -5.266 -1.730 -3.933 1.00 0.00 22 ILE A CA 6
ATOM 3499 C C . ILE A 1 22 ? -3.796 -1.335 -3.868 1.00 0.00 22 ILE A C 6
ATOM 3500 O O . ILE A 1 22 ? -3.459 -0.220 -3.461 1.00 0.00 22 ILE A O 6
ATOM 3516 N N . PRO A 1 23 ? -2.899 -2.246 -4.267 1.00 0.00 23 PRO A N 6
ATOM 3517 C CA . PRO A 1 23 ? -1.458 -1.992 -4.259 1.00 0.00 23 PRO A CA 6
ATOM 3518 C C . PRO A 1 23 ? -1.077 -0.877 -5.224 1.00 0.00 23 PRO A C 6
ATOM 3519 O O . PRO A 1 23 ? -1.299 -0.983 -6.433 1.00 0.00 23 PRO A O 6
ATOM 3530 N N . ILE A 1 24 ? -0.511 0.192 -4.686 1.00 0.00 24 ILE A N 6
ATOM 3531 C CA . ILE A 1 24 ? -0.098 1.331 -5.493 1.00 0.00 24 ILE A CA 6
ATOM 3532 C C . ILE A 1 24 ? 1.406 1.306 -5.721 1.00 0.00 24 ILE A C 6
ATOM 3533 O O . ILE A 1 24 ? 1.912 1.885 -6.681 1.00 0.00 24 ILE A O 6
ATOM 3549 N N . GLY A 1 25 ? 2.113 0.639 -4.823 1.00 0.00 25 GLY A N 6
ATOM 3550 C CA . GLY A 1 25 ? 3.552 0.546 -4.927 1.00 0.00 25 GLY A CA 6
ATOM 3551 C C . GLY A 1 25 ? 4.154 -0.204 -3.761 1.00 0.00 25 GLY A C 6
ATOM 3552 O O . GLY A 1 25 ? 3.674 -0.089 -2.633 1.00 0.00 25 GLY A O 6
ATOM 3556 N N . ARG A 1 26 ? 5.197 -0.974 -4.026 1.00 0.00 26 ARG A N 6
ATOM 3557 C CA . ARG A 1 26 ? 5.863 -1.738 -2.980 1.00 0.00 26 ARG A CA 6
ATOM 3558 C C . ARG A 1 26 ? 6.698 -0.816 -2.107 1.00 0.00 26 ARG A C 6
ATOM 3559 O O . ARG A 1 26 ? 7.437 0.023 -2.619 1.00 0.00 26 ARG A O 6
ATOM 3580 N N . CYS A 1 27 ? 6.610 -0.989 -0.798 1.00 0.00 27 CYS A N 6
ATOM 3581 C CA . CYS A 1 27 ? 7.397 -0.176 0.117 1.00 0.00 27 CYS A CA 6
ATOM 3582 C C . CYS A 1 27 ? 8.858 -0.609 0.032 1.00 0.00 27 CYS A C 6
ATOM 3583 O O . CYS A 1 27 ? 9.777 0.204 0.132 1.00 0.00 27 CYS A O 6
ATOM 3590 N N . SER A 1 28 ? 9.051 -1.907 -0.181 1.00 0.00 28 SER A N 6
ATOM 3591 C CA . SER A 1 28 ? 10.380 -2.483 -0.309 1.00 0.00 28 SER A CA 6
ATOM 3592 C C . SER A 1 28 ? 10.371 -3.555 -1.393 1.00 0.00 28 SER A C 6
ATOM 3593 O O . SER A 1 28 ? 11.115 -3.478 -2.373 1.00 0.00 28 SER A O 6
ATOM 3601 N N . ARG A 1 29 ? 9.500 -4.539 -1.216 1.00 0.00 29 ARG A N 6
ATOM 3602 C CA . ARG A 1 29 ? 9.344 -5.634 -2.166 1.00 0.00 29 ARG A CA 6
ATOM 3603 C C . ARG A 1 29 ? 8.145 -6.490 -1.782 1.00 0.00 29 ARG A C 6
ATOM 3604 O O . ARG A 1 29 ? 7.135 -6.509 -2.483 1.00 0.00 29 ARG A O 6
ATOM 3625 N N . PHE A 1 30 ? 8.246 -7.164 -0.645 1.00 0.00 30 PHE A N 6
ATOM 3626 C CA . PHE A 1 30 ? 7.151 -7.986 -0.151 1.00 0.00 30 PHE A CA 6
ATOM 3627 C C . PHE A 1 30 ? 6.097 -7.074 0.443 1.00 0.00 30 PHE A C 6
ATOM 3628 O O . PHE A 1 30 ? 4.898 -7.257 0.240 1.00 0.00 30 PHE A O 6
ATOM 3645 N N . VAL A 1 31 ? 6.576 -6.070 1.162 1.00 0.00 31 VAL A N 6
ATOM 3646 C CA . VAL A 1 31 ? 5.718 -5.081 1.786 1.00 0.00 31 VAL A CA 6
ATOM 3647 C C . VAL A 1 31 ? 5.119 -4.183 0.704 1.00 0.00 31 VAL A C 6
ATOM 3648 O O . VAL A 1 31 ? 5.851 -3.628 -0.124 1.00 0.00 31 VAL A O 6
ATOM 3661 N N . GLN A 1 32 ? 3.801 -4.058 0.695 1.00 0.00 32 GLN A N 6
ATOM 3662 C CA . GLN A 1 32 ? 3.109 -3.250 -0.304 1.00 0.00 32 GLN A CA 6
ATOM 3663 C C . GLN A 1 32 ? 2.365 -2.092 0.335 1.00 0.00 32 GLN A C 6
ATOM 3664 O O . GLN A 1 32 ? 1.894 -2.195 1.462 1.00 0.00 32 GLN A O 6
ATOM 3678 N N . CYS A 1 33 ? 2.202 -1.013 -0.412 1.00 0.00 33 CYS A N 6
ATOM 3679 C CA . CYS A 1 33 ? 1.450 0.117 0.059 1.00 0.00 33 CYS A CA 6
ATOM 3680 C C . CYS A 1 33 ? 0.160 0.104 -0.720 1.00 0.00 33 CYS A C 6
ATOM 3681 O O . CYS A 1 33 ? 0.178 0.115 -1.955 1.00 0.00 33 CYS A O 6
ATOM 3688 N N . CYS A 1 34 ? -0.950 0.008 -0.032 1.00 0.00 34 CYS A N 6
ATOM 3689 C CA . CYS A 1 34 ? -2.212 -0.075 -0.716 1.00 0.00 34 CYS A CA 6
ATOM 3690 C C . CYS A 1 34 ? -3.120 1.076 -0.368 1.00 0.00 34 CYS A C 6
ATOM 3691 O O . CYS A 1 34 ? -3.523 1.252 0.778 1.00 0.00 34 CYS A O 6
ATOM 3698 N N . ARG A 1 35 ? -3.460 1.838 -1.378 1.00 0.00 35 ARG A N 6
ATOM 3699 C CA . ARG A 1 35 ? -4.364 2.960 -1.206 1.00 0.00 35 ARG A CA 6
ATOM 3700 C C . ARG A 1 35 ? -5.766 2.429 -0.946 1.00 0.00 35 ARG A C 6
ATOM 3701 O O . ARG A 1 35 ? -6.247 1.555 -1.674 1.00 0.00 35 ARG A O 6
ATOM 3722 N N . ARG A 1 36 ? -6.412 2.944 0.090 1.00 0.00 36 ARG A N 6
ATOM 3723 C CA . ARG A 1 36 ? -7.756 2.508 0.434 1.00 0.00 36 ARG A CA 6
ATOM 3724 C C . ARG A 1 36 ? -8.725 2.856 -0.684 1.00 0.00 36 ARG A C 6
ATOM 3725 O O . ARG A 1 36 ? -8.650 3.940 -1.267 1.00 0.00 36 ARG A O 6
ATOM 3746 N N . VAL A 1 37 ? -9.627 1.938 -0.985 1.00 0.00 37 VAL A N 6
ATOM 3747 C CA . VAL A 1 37 ? -10.608 2.155 -2.038 1.00 0.00 37 VAL A CA 6
ATOM 3748 C C . VAL A 1 37 ? -11.765 3.013 -1.516 1.00 0.00 37 VAL A C 6
ATOM 3749 O O . VAL A 1 37 ? -12.937 2.646 -1.618 1.00 0.00 37 VAL A O 6
ATOM 3762 N N . TRP A 1 38 ? -11.418 4.164 -0.952 1.00 0.00 38 TRP A N 6
ATOM 3763 C CA . TRP A 1 38 ? -12.399 5.085 -0.419 1.00 0.00 38 TRP A CA 6
ATOM 3764 C C . TRP A 1 38 ? -13.205 5.721 -1.547 1.00 0.00 38 TRP A C 6
ATOM 3765 O O . TRP A 1 38 ? -14.364 6.109 -1.306 1.00 0.00 38 TRP A O 6
ATOM 3787 N N . SER A 1 1 ? 10.338 7.247 -3.085 1.00 0.00 1 SER A N 7
ATOM 3788 C CA . SER A 1 1 ? 10.409 7.053 -1.624 1.00 0.00 1 SER A CA 7
ATOM 3789 C C . SER A 1 1 ? 9.124 6.414 -1.108 1.00 0.00 1 SER A C 7
ATOM 3790 O O . SER A 1 1 ? 8.023 6.887 -1.395 1.00 0.00 1 SER A O 7
ATOM 3800 N N . PHE A 1 2 ? 9.271 5.333 -0.354 1.00 0.00 2 PHE A N 7
ATOM 3801 C CA . PHE A 1 2 ? 8.125 4.619 0.194 1.00 0.00 2 PHE A CA 7
ATOM 3802 C C . PHE A 1 2 ? 7.415 5.448 1.261 1.00 0.00 2 PHE A C 7
ATOM 3803 O O . PHE A 1 2 ? 6.233 5.250 1.513 1.00 0.00 2 PHE A O 7
ATOM 3820 N N . GLY A 1 3 ? 8.153 6.362 1.889 1.00 0.00 3 GLY A N 7
ATOM 3821 C CA . GLY A 1 3 ? 7.595 7.204 2.941 1.00 0.00 3 GLY A CA 7
ATOM 3822 C C . GLY A 1 3 ? 6.316 7.921 2.539 1.00 0.00 3 GLY A C 7
ATOM 3823 O O . GLY A 1 3 ? 5.365 7.984 3.319 1.00 0.00 3 GLY A O 7
ATOM 3827 N N . LEU A 1 4 ? 6.288 8.464 1.330 1.00 0.00 4 LEU A N 7
ATOM 3828 C CA . LEU A 1 4 ? 5.115 9.182 0.846 1.00 0.00 4 LEU A CA 7
ATOM 3829 C C . LEU A 1 4 ? 3.921 8.245 0.680 1.00 0.00 4 LEU A C 7
ATOM 3830 O O . LEU A 1 4 ? 2.815 8.544 1.124 1.00 0.00 4 LEU A O 7
ATOM 3846 N N . CYS A 1 5 ? 4.150 7.119 0.035 1.00 0.00 5 CYS A N 7
ATOM 3847 C CA . CYS A 1 5 ? 3.096 6.142 -0.209 1.00 0.00 5 CYS A CA 7
ATOM 3848 C C . CYS A 1 5 ? 2.659 5.448 1.087 1.00 0.00 5 CYS A C 7
ATOM 3849 O O . CYS A 1 5 ? 1.500 5.063 1.237 1.00 0.00 5 CYS A O 7
ATOM 3856 N N . ARG A 1 6 ? 3.608 5.270 2.002 1.00 0.00 6 ARG A N 7
ATOM 3857 C CA . ARG A 1 6 ? 3.367 4.591 3.276 1.00 0.00 6 ARG A CA 7
ATOM 3858 C C . ARG A 1 6 ? 2.217 5.191 4.091 1.00 0.00 6 ARG A C 7
ATOM 3859 O O . ARG A 1 6 ? 1.485 4.456 4.755 1.00 0.00 6 ARG A O 7
ATOM 3880 N N . LEU A 1 7 ? 2.066 6.510 4.083 1.00 0.00 7 LEU A N 7
ATOM 3881 C CA . LEU A 1 7 ? 1.003 7.123 4.875 1.00 0.00 7 LEU A CA 7
ATOM 3882 C C . LEU A 1 7 ? 0.502 8.433 4.280 1.00 0.00 7 LEU A C 7
ATOM 3883 O O . LEU A 1 7 ? -0.679 8.763 4.408 1.00 0.00 7 LEU A O 7
ATOM 3899 N N . ARG A 1 8 ? 1.388 9.183 3.641 1.00 0.00 8 ARG A N 7
ATOM 3900 C CA . ARG A 1 8 ? 1.009 10.459 3.045 1.00 0.00 8 ARG A CA 7
ATOM 3901 C C . ARG A 1 8 ? -0.041 10.267 1.951 1.00 0.00 8 ARG A C 7
ATOM 3902 O O . ARG A 1 8 ? -0.851 11.159 1.700 1.00 0.00 8 ARG A O 7
ATOM 3923 N N . ARG A 1 9 ? -0.030 9.100 1.304 1.00 0.00 9 ARG A N 7
ATOM 3924 C CA . ARG A 1 9 ? -0.994 8.812 0.245 1.00 0.00 9 ARG A CA 7
ATOM 3925 C C . ARG A 1 9 ? -1.472 7.362 0.280 1.00 0.00 9 ARG A C 7
ATOM 3926 O O . ARG A 1 9 ? -1.739 6.765 -0.765 1.00 0.00 9 ARG A O 7
ATOM 3947 N N . GLY A 1 10 ? -1.610 6.799 1.475 1.00 0.00 10 GLY A N 7
ATOM 3948 C CA . GLY A 1 10 ? -2.084 5.431 1.584 1.00 0.00 10 GLY A CA 7
ATOM 3949 C C . GLY A 1 10 ? -1.553 4.718 2.808 1.00 0.00 10 GLY A C 7
ATOM 3950 O O . GLY A 1 10 ? -1.373 5.334 3.863 1.00 0.00 10 GLY A O 7
ATOM 3954 N N . PHE A 1 11 ? -1.291 3.425 2.660 1.00 0.00 11 PHE A N 7
ATOM 3955 C CA . PHE A 1 11 ? -0.760 2.612 3.742 1.00 0.00 11 PHE A CA 7
ATOM 3956 C C . PHE A 1 11 ? -0.103 1.361 3.173 1.00 0.00 11 PHE A C 7
ATOM 3957 O O . PHE A 1 11 ? -0.498 0.862 2.118 1.00 0.00 11 PHE A O 7
ATOM 3974 N N . CYS A 1 12 ? 0.920 0.880 3.852 1.00 0.00 12 CYS A N 7
ATOM 3975 C CA . CYS A 1 12 ? 1.653 -0.289 3.401 1.00 0.00 12 CYS A CA 7
ATOM 3976 C C . CYS A 1 12 ? 1.032 -1.583 3.917 1.00 0.00 12 CYS A C 7
ATOM 3977 O O . CYS A 1 12 ? 0.576 -1.659 5.062 1.00 0.00 12 CYS A O 7
ATOM 3984 N N . ALA A 1 13 ? 1.041 -2.602 3.068 1.00 0.00 13 ALA A N 7
ATOM 3985 C CA . ALA A 1 13 ? 0.512 -3.913 3.409 1.00 0.00 13 ALA A CA 7
ATOM 3986 C C . ALA A 1 13 ? 1.500 -4.978 2.951 1.00 0.00 13 ALA A C 7
ATOM 3987 O O . ALA A 1 13 ? 2.018 -4.909 1.838 1.00 0.00 13 ALA A O 7
ATOM 3994 N N . ARG A 1 14 ? 1.795 -5.938 3.813 1.00 0.00 14 ARG A N 7
ATOM 3995 C CA . ARG A 1 14 ? 2.759 -6.976 3.475 1.00 0.00 14 ARG A CA 7
ATOM 3996 C C . ARG A 1 14 ? 2.129 -8.102 2.656 1.00 0.00 14 ARG A C 7
ATOM 3997 O O . ARG A 1 14 ? 1.255 -8.825 3.139 1.00 0.00 14 ARG A O 7
ATOM 4018 N N . GLY A 1 15 ? 2.607 -8.252 1.423 1.00 0.00 15 GLY A N 7
ATOM 4019 C CA . GLY A 1 15 ? 2.128 -9.296 0.532 1.00 0.00 15 GLY A CA 7
ATOM 4020 C C . GL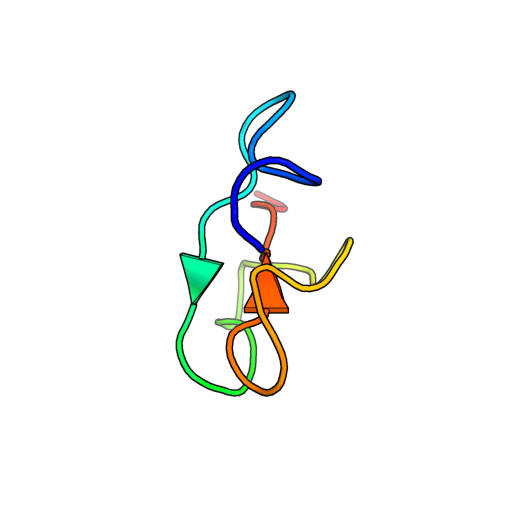Y A 1 15 ? 0.727 -9.056 0.000 1.00 0.00 15 GLY A C 7
ATOM 4021 O O . GLY A 1 15 ? 0.541 -8.842 -1.196 1.00 0.00 15 GLY A O 7
ATOM 4025 N N . ARG A 1 16 ? -0.258 -9.112 0.885 1.00 0.00 16 ARG A N 7
ATOM 4026 C CA . ARG A 1 16 ? -1.645 -8.918 0.504 1.00 0.00 16 ARG A CA 7
ATOM 4027 C C . ARG A 1 16 ? -2.197 -7.645 1.119 1.00 0.00 16 ARG A C 7
ATOM 4028 O O . ARG A 1 16 ? -2.009 -7.391 2.309 1.00 0.00 16 ARG A O 7
ATOM 4049 N N . CYS A 1 17 ? -2.893 -6.864 0.317 1.00 0.00 17 CYS A N 7
ATOM 4050 C CA . CYS A 1 17 ? -3.497 -5.632 0.793 1.00 0.00 17 CYS A CA 7
ATOM 4051 C C . CYS A 1 17 ? -4.810 -5.939 1.492 1.00 0.00 17 CYS A C 7
ATOM 4052 O O . CYS A 1 17 ? -5.374 -7.024 1.321 1.00 0.00 17 CYS A O 7
ATOM 4059 N N . ARG A 1 18 ? -5.316 -4.982 2.250 1.00 0.00 18 ARG A N 7
ATOM 4060 C CA . ARG A 1 18 ? -6.588 -5.146 2.931 1.00 0.00 18 ARG A CA 7
ATOM 4061 C C . ARG A 1 18 ? -7.706 -5.165 1.894 1.00 0.00 18 ARG A C 7
ATOM 4062 O O . ARG A 1 18 ? -7.473 -4.831 0.729 1.00 0.00 18 ARG A O 7
ATOM 4083 N N . PHE A 1 19 ? -8.903 -5.556 2.302 1.00 0.00 19 PHE A N 7
ATOM 4084 C CA . PHE A 1 19 ? -10.038 -5.617 1.384 1.00 0.00 19 PHE A CA 7
ATOM 4085 C C . PHE A 1 19 ? -10.216 -4.304 0.600 1.00 0.00 19 PHE A C 7
ATOM 4086 O O . PHE A 1 19 ? -10.235 -4.322 -0.630 1.00 0.00 19 PHE A O 7
ATOM 4103 N N . PRO A 1 20 ? -10.347 -3.144 1.278 1.00 0.00 20 PRO A N 7
ATOM 4104 C CA . PRO A 1 20 ? -10.524 -1.863 0.600 1.00 0.00 20 PRO A CA 7
ATOM 4105 C C . PRO A 1 20 ? -9.205 -1.168 0.254 1.00 0.00 20 PRO A C 7
ATOM 4106 O O . PRO A 1 20 ? -9.011 0.002 0.582 1.00 0.00 20 PRO A O 7
ATOM 4117 N N . SER A 1 21 ? -8.302 -1.877 -0.408 1.00 0.00 21 SER A N 7
ATOM 4118 C CA . SER A 1 21 ? -7.022 -1.301 -0.784 1.00 0.00 21 SER A CA 7
ATOM 4119 C C . SER A 1 21 ? -6.406 -2.029 -1.969 1.00 0.00 21 SER A C 7
ATOM 4120 O O . SER A 1 21 ? -6.536 -3.248 -2.101 1.00 0.00 21 SER A O 7
ATOM 4128 N N . ILE A 1 22 ? -5.727 -1.273 -2.820 1.00 0.00 22 ILE A N 7
ATOM 4129 C CA . ILE A 1 22 ? -5.072 -1.834 -3.992 1.00 0.00 22 ILE A CA 7
ATOM 4130 C C . ILE A 1 22 ? -3.590 -1.471 -3.995 1.00 0.00 22 ILE A C 7
ATOM 4131 O O . ILE A 1 22 ? -3.211 -0.371 -3.583 1.00 0.00 22 ILE A O 7
ATOM 4147 N N . PRO A 1 23 ? -2.735 -2.402 -4.440 1.00 0.00 23 PRO A N 7
ATOM 4148 C CA . PRO A 1 23 ? -1.283 -2.205 -4.483 1.00 0.00 23 PRO A CA 7
ATOM 4149 C C . PRO A 1 23 ? -0.839 -1.247 -5.588 1.00 0.00 23 PRO A C 7
ATOM 4150 O O . PRO A 1 23 ? -0.234 -1.661 -6.584 1.00 0.00 23 PRO A O 7
ATOM 4161 N N . ILE A 1 24 ? -1.139 0.033 -5.401 1.00 0.00 24 ILE A N 7
ATOM 4162 C CA . ILE A 1 24 ? -0.773 1.062 -6.365 1.00 0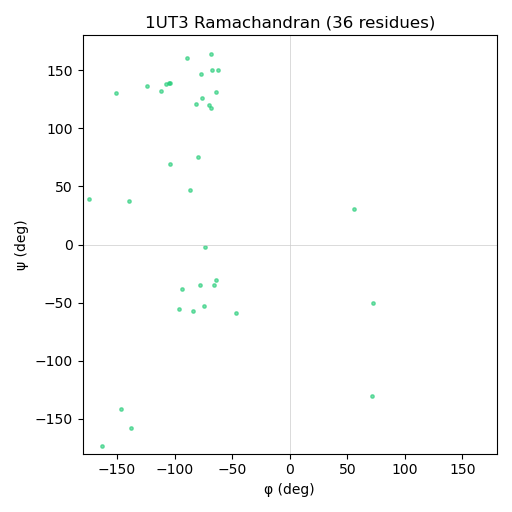.00 24 ILE A CA 7
ATOM 4163 C C . ILE A 1 24 ? 0.744 1.179 -6.487 1.00 0.00 24 ILE A C 7
ATOM 4164 O O . ILE A 1 24 ? 1.273 1.428 -7.572 1.00 0.00 24 ILE A O 7
ATOM 4180 N N . GLY A 1 25 ? 1.436 0.988 -5.371 1.00 0.00 25 GLY A N 7
ATOM 4181 C CA . GLY A 1 25 ? 2.881 1.068 -5.367 1.00 0.00 25 GLY A CA 7
ATOM 4182 C C . GLY A 1 25 ? 3.504 -0.004 -4.500 1.00 0.00 25 GLY A C 7
ATOM 4183 O O . GLY A 1 25 ? 2.949 -1.095 -4.363 1.00 0.00 25 GLY A O 7
ATOM 4187 N N . ARG A 1 26 ? 4.651 0.294 -3.907 1.00 0.00 26 ARG A N 7
ATOM 4188 C CA . ARG A 1 26 ? 5.334 -0.673 -3.062 1.00 0.00 26 ARG A CA 7
ATOM 4189 C C . ARG A 1 26 ? 6.232 0.032 -2.050 1.00 0.00 26 ARG A C 7
ATOM 4190 O O . ARG A 1 26 ? 6.927 0.991 -2.384 1.00 0.00 26 ARG A O 7
ATOM 4211 N N . CYS A 1 27 ? 6.194 -0.436 -0.809 1.00 0.00 27 CYS A N 7
ATOM 4212 C CA . CYS A 1 27 ? 6.985 0.160 0.261 1.00 0.00 27 CYS A CA 7
ATOM 4213 C C . CYS A 1 27 ? 8.287 -0.602 0.499 1.00 0.00 27 CYS A C 7
ATOM 4214 O O . CYS A 1 27 ? 9.309 -0.009 0.845 1.00 0.00 27 CYS A O 7
ATOM 4221 N N . SER A 1 28 ? 8.244 -1.915 0.339 1.00 0.00 28 SER A N 7
ATOM 4222 C CA . SER A 1 28 ? 9.418 -2.742 0.562 1.00 0.00 28 SER A CA 7
ATOM 4223 C C . SER A 1 28 ? 9.511 -3.817 -0.522 1.00 0.00 28 SER A C 7
ATOM 4224 O O . SER A 1 28 ? 9.127 -3.578 -1.664 1.00 0.00 28 SER A O 7
ATOM 4232 N N . ARG A 1 29 ? 10.018 -4.990 -0.175 1.00 0.00 29 ARG A N 7
ATOM 4233 C CA . ARG A 1 29 ? 10.145 -6.071 -1.142 1.00 0.00 29 ARG A CA 7
ATOM 4234 C C . ARG A 1 29 ? 8.808 -6.789 -1.302 1.00 0.00 29 ARG A C 7
ATOM 4235 O O . ARG A 1 29 ? 8.299 -6.945 -2.413 1.00 0.00 29 ARG A O 7
ATOM 4256 N N . PHE A 1 30 ? 8.244 -7.208 -0.178 1.00 0.00 30 PHE A N 7
ATOM 4257 C CA . PHE A 1 30 ? 6.960 -7.897 -0.163 1.00 0.00 30 PHE A CA 7
ATOM 4258 C C . PHE A 1 30 ? 5.853 -6.910 0.177 1.00 0.00 30 PHE A C 7
ATOM 4259 O O . PHE A 1 30 ? 4.722 -7.033 -0.290 1.00 0.00 30 PHE A O 7
ATOM 4276 N N . VAL A 1 31 ? 6.196 -5.938 1.012 1.00 0.00 31 VAL A N 7
ATOM 4277 C CA . V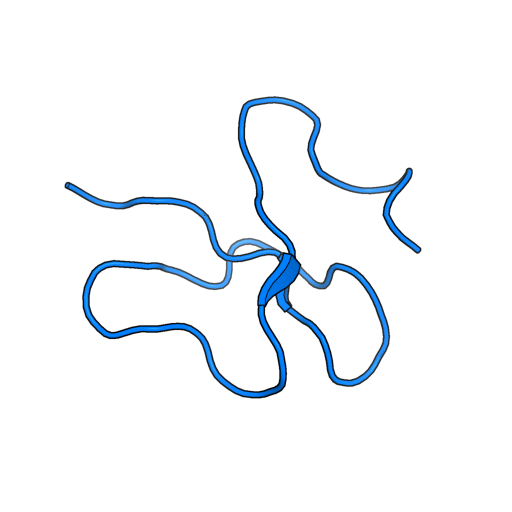AL A 1 31 ? 5.250 -4.922 1.445 1.00 0.00 31 VAL A CA 7
ATOM 4278 C C . VAL A 1 31 ? 4.911 -3.964 0.308 1.00 0.00 31 VAL A C 7
ATOM 4279 O O . VAL A 1 31 ? 5.766 -3.211 -0.166 1.00 0.00 31 VAL A O 7
ATOM 4292 N N . GLN A 1 32 ? 3.659 -3.997 -0.112 1.00 0.00 32 GLN A N 7
ATOM 4293 C CA . GLN A 1 32 ? 3.174 -3.144 -1.183 1.00 0.00 32 GLN A CA 7
ATOM 4294 C C . GLN A 1 32 ? 2.509 -1.901 -0.611 1.00 0.00 32 GLN A C 7
ATOM 4295 O O . GLN A 1 32 ? 2.087 -1.893 0.546 1.00 0.00 32 GLN A O 7
ATOM 4309 N N . CYS A 1 33 ? 2.364 -0.878 -1.437 1.00 0.00 33 CYS A N 7
ATOM 4310 C CA . CYS A 1 33 ? 1.682 0.330 -1.019 1.00 0.00 33 CYS A CA 7
ATOM 4311 C C . CYS A 1 33 ? 0.243 0.201 -1.457 1.00 0.00 33 CYS A C 7
ATOM 4312 O O . CYS A 1 33 ? -0.078 0.368 -2.637 1.00 0.00 33 CYS A O 7
ATOM 4319 N N . CYS A 1 34 ? -0.613 -0.149 -0.526 1.00 0.00 34 CYS A N 7
ATOM 4320 C CA . CYS A 1 34 ? -2.005 -0.353 -0.834 1.00 0.00 34 CYS A CA 7
ATOM 4321 C C . CYS A 1 34 ? -2.862 0.758 -0.268 1.00 0.00 34 CYS A C 7
ATOM 4322 O O . CYS A 1 34 ? -3.281 0.710 0.886 1.00 0.00 34 CYS A O 7
ATOM 4329 N N . ARG A 1 35 ? -3.128 1.749 -1.088 1.00 0.00 35 ARG A N 7
ATOM 4330 C CA . ARG A 1 35 ? -3.951 2.872 -0.672 1.00 0.00 35 ARG A CA 7
ATOM 4331 C C . ARG A 1 35 ? -5.396 2.419 -0.497 1.00 0.00 35 ARG A C 7
ATOM 4332 O O . ARG A 1 35 ? -5.885 1.566 -1.245 1.00 0.00 35 ARG A O 7
ATOM 4353 N N . ARG A 1 36 ? -6.074 2.995 0.480 1.00 0.00 36 ARG A N 7
ATOM 4354 C CA . ARG A 1 36 ? -7.464 2.666 0.740 1.00 0.00 36 ARG A CA 7
ATOM 4355 C C . ARG A 1 36 ? -8.334 3.201 -0.392 1.00 0.00 36 ARG A C 7
ATOM 4356 O O . ARG A 1 36 ? -8.222 4.369 -0.764 1.00 0.00 36 ARG A O 7
ATOM 4377 N N . VAL A 1 37 ? -9.192 2.346 -0.943 1.00 0.00 37 VAL A N 7
ATOM 4378 C CA . VAL A 1 37 ? -10.077 2.720 -2.033 1.00 0.00 37 VAL A CA 7
ATOM 4379 C C . VAL A 1 37 ? -11.245 3.559 -1.545 1.00 0.00 37 VAL A C 7
ATOM 4380 O O . VAL A 1 37 ? -12.359 3.441 -2.055 1.00 0.00 37 VAL A O 7
ATOM 4393 N N . TRP A 1 38 ? -10.958 4.433 -0.586 1.00 0.00 38 TRP A N 7
ATOM 4394 C CA . TRP A 1 38 ? -11.943 5.339 -0.036 1.00 0.00 38 TRP A CA 7
ATOM 4395 C C . TRP A 1 38 ? -13.126 4.572 0.571 1.00 0.00 38 TRP A C 7
ATOM 4396 O O . TRP A 1 38 ? -14.143 4.354 -0.124 1.00 0.00 38 TRP A O 7
ATOM 4418 N N . SER A 1 1 ? 12.962 1.135 -0.807 1.00 0.00 1 SER A N 8
ATOM 4419 C CA . SER A 1 1 ? 12.350 2.419 -1.201 1.00 0.00 1 SER A CA 8
ATOM 4420 C C . SER A 1 1 ? 10.834 2.301 -1.301 1.00 0.00 1 SER A C 8
ATOM 4421 O O . SER A 1 1 ? 10.312 1.418 -1.983 1.00 0.00 1 SER A O 8
ATOM 4431 N N . PHE A 1 2 ? 10.137 3.207 -0.624 1.00 0.00 2 PHE A N 8
ATOM 4432 C CA . PHE A 1 2 ? 8.678 3.237 -0.634 1.00 0.00 2 PHE A CA 8
ATOM 4433 C C . PHE A 1 2 ? 8.179 3.781 -1.965 1.00 0.00 2 PHE A C 8
ATOM 4434 O O . PHE A 1 2 ? 7.029 3.569 -2.346 1.00 0.00 2 PHE A O 8
ATOM 4451 N N . GLY A 1 3 ? 9.051 4.507 -2.652 1.00 0.00 3 GLY A N 8
ATOM 4452 C CA . GLY A 1 3 ? 8.691 5.100 -3.920 1.00 0.00 3 GLY A CA 8
ATOM 4453 C C . GLY A 1 3 ? 7.821 6.315 -3.718 1.00 0.00 3 GLY A C 8
ATOM 4454 O O . GLY A 1 3 ? 6.859 6.531 -4.459 1.00 0.00 3 GLY A O 8
ATOM 4458 N N . LEU A 1 4 ? 8.161 7.102 -2.693 1.00 0.00 4 LEU A N 8
ATOM 4459 C CA . LEU A 1 4 ? 7.419 8.311 -2.351 1.00 0.00 4 LEU A CA 8
ATOM 4460 C C . LEU A 1 4 ? 5.973 7.954 -2.003 1.00 0.00 4 LEU A C 8
ATOM 4461 O O . LEU A 1 4 ? 5.047 8.743 -2.193 1.00 0.00 4 LEU A O 8
ATOM 4477 N N . CYS A 1 5 ? 5.789 6.746 -1.500 1.00 0.00 5 CYS A N 8
ATOM 4478 C CA . CYS A 1 5 ? 4.470 6.267 -1.134 1.00 0.00 5 CYS A CA 8
ATOM 4479 C C . CYS A 1 5 ? 4.239 6.441 0.364 1.00 0.00 5 CYS A C 8
ATOM 4480 O O . CYS A 1 5 ? 5.105 6.966 1.068 1.00 0.00 5 CYS A O 8
ATOM 4487 N N . ARG A 1 6 ? 3.076 5.981 0.835 1.00 0.00 6 ARG A N 8
ATOM 4488 C CA . ARG A 1 6 ? 2.687 6.039 2.250 1.00 0.00 6 ARG A CA 8
ATOM 4489 C C . ARG A 1 6 ? 2.420 7.472 2.743 1.00 0.00 6 ARG A C 8
ATOM 4490 O O . ARG A 1 6 ? 1.518 7.683 3.549 1.00 0.00 6 ARG A O 8
ATOM 4511 N N . LEU A 1 7 ? 3.200 8.440 2.269 1.00 0.00 7 LEU A N 8
ATOM 4512 C CA . LEU A 1 7 ? 3.043 9.838 2.685 1.00 0.00 7 LEU A CA 8
ATOM 4513 C C . LEU A 1 7 ? 1.608 10.300 2.485 1.00 0.00 7 LEU A C 8
ATOM 4514 O O . LEU A 1 7 ? 0.896 10.592 3.445 1.00 0.00 7 LEU A O 8
ATOM 4530 N N . ARG A 1 8 ? 1.177 10.326 1.237 1.00 0.00 8 ARG A N 8
ATOM 4531 C CA . ARG A 1 8 ? -0.185 10.708 0.909 1.00 0.00 8 ARG A CA 8
ATOM 4532 C C . ARG A 1 8 ? -0.702 9.760 -0.159 1.00 0.00 8 ARG A C 8
ATOM 4533 O O . ARG A 1 8 ? -1.547 10.104 -0.985 1.00 0.00 8 ARG A O 8
ATOM 4554 N N . ARG A 1 9 ? -0.170 8.546 -0.125 1.00 0.00 9 ARG A N 8
ATOM 4555 C CA . ARG A 1 9 ? -0.547 7.519 -1.075 1.00 0.00 9 ARG A CA 8
ATOM 4556 C C . ARG A 1 9 ? -1.386 6.441 -0.398 1.00 0.00 9 ARG A C 8
ATOM 4557 O O . ARG A 1 9 ? -2.490 6.134 -0.838 1.00 0.00 9 ARG A O 8
ATOM 4578 N N . GLY A 1 10 ? -0.865 5.878 0.680 1.00 0.00 10 GLY A N 8
ATOM 4579 C CA . GLY A 1 10 ? -1.590 4.851 1.397 1.00 0.00 10 GLY A CA 8
ATOM 4580 C C . GLY A 1 10 ? -0.855 4.398 2.635 1.00 0.00 10 GLY A C 8
ATOM 4581 O O . GLY A 1 10 ? -0.198 5.201 3.299 1.00 0.00 10 GLY A O 8
ATOM 4585 N N . PHE A 1 11 ? -0.953 3.117 2.944 1.00 0.00 11 PHE A N 8
ATOM 4586 C CA . PHE A 1 11 ? -0.288 2.563 4.109 1.00 0.00 11 PHE A CA 8
ATOM 4587 C C . PHE A 1 11 ? 0.431 1.269 3.751 1.00 0.00 11 PHE A C 8
ATOM 4588 O O . PHE A 1 11 ? -0.057 0.474 2.950 1.00 0.00 11 PHE A O 8
ATOM 4605 N N . CYS A 1 12 ? 1.597 1.071 4.340 1.00 0.00 12 CYS A N 8
ATOM 4606 C CA . CYS A 1 12 ? 2.381 -0.122 4.080 1.00 0.00 12 CYS A CA 8
ATOM 4607 C C . CYS A 1 12 ? 1.813 -1.303 4.854 1.00 0.00 12 CYS A C 8
ATOM 4608 O O . CYS A 1 12 ? 1.720 -1.266 6.082 1.00 0.00 12 CYS A O 8
ATOM 4615 N N . ALA A 1 13 ? 1.434 -2.344 4.134 1.00 0.00 13 ALA A N 8
ATOM 4616 C CA . ALA A 1 13 ? 0.877 -3.532 4.753 1.00 0.00 13 ALA A CA 8
ATOM 4617 C C . ALA A 1 13 ? 1.739 -4.745 4.447 1.00 0.00 13 ALA A C 8
ATOM 4618 O O . ALA A 1 13 ? 2.210 -4.915 3.321 1.00 0.00 13 ALA A O 8
ATOM 4625 N N . ARG A 1 14 ? 1.938 -5.588 5.450 1.00 0.00 14 ARG A N 8
ATOM 4626 C CA . ARG A 1 14 ? 2.736 -6.799 5.296 1.00 0.00 14 ARG A CA 8
ATOM 4627 C C . ARG A 1 14 ? 1.911 -7.900 4.631 1.00 0.00 14 ARG A C 8
ATOM 4628 O O . ARG A 1 14 ? 1.798 -9.017 5.143 1.00 0.00 14 ARG A O 8
ATOM 4649 N N . GLY A 1 15 ? 1.328 -7.564 3.493 1.00 0.00 15 GLY A N 8
ATOM 4650 C CA . GLY A 1 15 ? 0.511 -8.499 2.760 1.00 0.00 15 GLY A CA 8
ATOM 4651 C C . GLY A 1 15 ? 0.063 -7.921 1.438 1.00 0.00 15 GLY A C 8
ATOM 4652 O O . GLY A 1 15 ? -0.117 -6.709 1.318 1.00 0.00 15 GLY A O 8
ATOM 4656 N N . ARG A 1 16 ? -0.103 -8.779 0.447 1.00 0.00 16 ARG A N 8
ATOM 4657 C CA . ARG A 1 16 ? -0.527 -8.351 -0.876 1.00 0.00 16 ARG A CA 8
ATOM 4658 C C . ARG A 1 16 ? -2.015 -8.022 -0.883 1.00 0.00 16 ARG A C 8
ATOM 4659 O O . ARG A 1 16 ? -2.855 -8.880 -1.164 1.00 0.00 16 ARG A O 8
ATOM 4680 N N . CYS A 1 17 ? -2.330 -6.776 -0.553 1.00 0.00 17 CYS A N 8
ATOM 4681 C CA . CYS A 1 17 ? -3.710 -6.311 -0.499 1.00 0.00 17 CYS A CA 8
ATOM 4682 C C . CYS A 1 17 ? -4.377 -6.406 -1.865 1.00 0.00 17 CYS A C 8
ATOM 4683 O O . CYS A 1 17 ? -3.789 -6.024 -2.880 1.00 0.00 17 CYS A O 8
ATOM 4690 N N . ARG A 1 18 ? -5.605 -6.904 -1.885 1.00 0.00 18 ARG A N 8
ATOM 4691 C CA . ARG A 1 18 ? -6.357 -7.030 -3.124 1.00 0.00 18 ARG A CA 8
ATOM 4692 C C . ARG A 1 18 ? -7.836 -7.224 -2.818 1.00 0.00 18 ARG A C 8
ATOM 4693 O O . ARG A 1 18 ? -8.510 -8.081 -3.389 1.00 0.00 18 ARG A O 8
ATOM 4714 N N . PHE A 1 19 ? -8.328 -6.396 -1.911 1.00 0.00 19 PHE A N 8
ATOM 4715 C CA . PHE A 1 19 ? -9.728 -6.425 -1.504 1.00 0.00 19 PHE A CA 8
ATOM 4716 C C . PHE A 1 19 ? -10.059 -5.246 -0.575 1.00 0.00 19 PHE A C 8
ATOM 4717 O O . PHE A 1 19 ? -10.892 -4.410 -0.922 1.00 0.00 19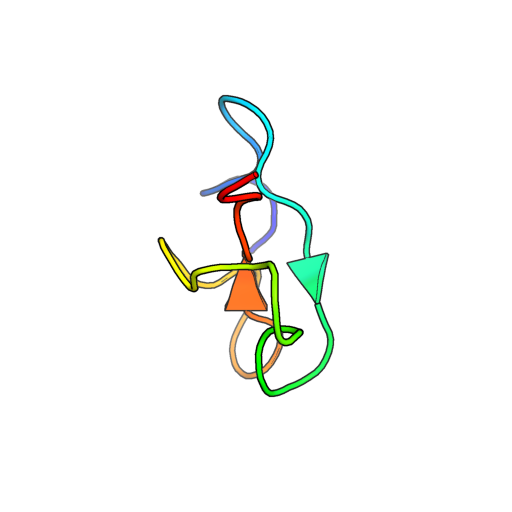 PHE A O 8
ATOM 4734 N N . PRO A 1 20 ? -9.425 -5.139 0.616 1.00 0.00 20 PRO A N 8
ATOM 4735 C CA . PRO A 1 20 ? -9.698 -4.047 1.542 1.00 0.00 20 PRO A CA 8
ATOM 4736 C C . PRO A 1 20 ? -8.765 -2.860 1.331 1.00 0.00 20 PRO A C 8
ATOM 4737 O O . PRO A 1 20 ? -8.747 -1.922 2.130 1.00 0.00 20 PRO A O 8
ATOM 4748 N N . SER A 1 21 ? -7.992 -2.919 0.254 1.00 0.00 21 SER A N 8
ATOM 4749 C CA . SER A 1 21 ? -7.039 -1.876 -0.087 1.00 0.00 21 SER A CA 8
ATOM 4750 C C . SER A 1 21 ? -6.314 -2.268 -1.372 1.00 0.00 21 SER A C 8
ATOM 4751 O O . SER A 1 21 ? -6.125 -3.459 -1.634 1.00 0.00 21 SER A O 8
ATOM 4759 N N . ILE A 1 22 ? -5.920 -1.285 -2.174 1.00 0.00 22 ILE A N 8
ATOM 4760 C CA . ILE A 1 22 ? -5.220 -1.564 -3.423 1.00 0.00 22 ILE A CA 8
ATOM 4761 C C . ILE A 1 22 ? -3.740 -1.213 -3.318 1.00 0.00 22 ILE A C 8
ATOM 4762 O O . ILE A 1 22 ? -3.370 -0.180 -2.770 1.00 0.00 22 ILE A O 8
ATOM 4778 N N . PRO A 1 23 ? -2.873 -2.072 -3.856 1.00 0.00 23 PRO A N 8
ATOM 4779 C CA . PRO A 1 23 ? -1.428 -1.868 -3.833 1.00 0.00 23 PRO A CA 8
ATOM 4780 C C . PRO A 1 23 ? -0.964 -0.892 -4.908 1.00 0.00 23 PRO A C 8
ATOM 4781 O O . PRO A 1 23 ? -0.369 -1.291 -5.909 1.00 0.00 23 PRO A O 8
ATOM 4792 N N . ILE A 1 24 ? -1.254 0.387 -4.708 1.00 0.00 24 ILE A N 8
ATOM 4793 C CA . ILE A 1 24 ? -0.876 1.418 -5.672 1.00 0.00 24 ILE A CA 8
ATOM 4794 C C . ILE A 1 24 ? 0.640 1.558 -5.773 1.00 0.00 24 ILE A C 8
ATOM 4795 O O . ILE A 1 24 ? 1.161 2.031 -6.785 1.00 0.00 24 ILE A O 8
ATOM 4811 N N . GLY A 1 25 ? 1.339 1.145 -4.726 1.00 0.00 25 GLY A N 8
ATOM 4812 C CA . GLY A 1 25 ? 2.783 1.228 -4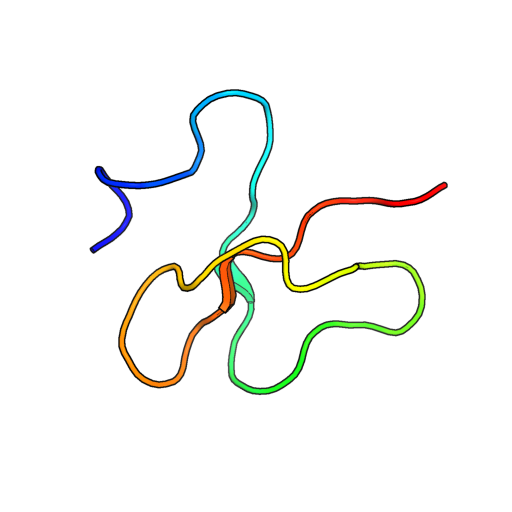.718 1.00 0.00 25 GLY A CA 8
ATOM 4813 C C . GLY A 1 25 ? 3.408 0.079 -3.956 1.00 0.00 25 GLY A C 8
ATOM 4814 O O . GLY A 1 25 ? 2.735 -0.912 -3.655 1.00 0.00 25 GLY A O 8
ATOM 4818 N N . ARG A 1 26 ? 4.687 0.202 -3.641 1.00 0.00 26 ARG A N 8
ATOM 4819 C CA . ARG A 1 26 ? 5.396 -0.839 -2.918 1.00 0.00 26 ARG A CA 8
ATOM 4820 C C . ARG A 1 26 ? 6.392 -0.240 -1.934 1.00 0.00 26 ARG A C 8
ATOM 4821 O O . ARG A 1 26 ? 7.274 0.527 -2.318 1.00 0.00 26 ARG A O 8
ATOM 4842 N N . CYS A 1 27 ? 6.256 -0.607 -0.670 1.00 0.00 27 CYS A N 8
ATOM 4843 C CA . CYS A 1 27 ? 7.155 -0.126 0.368 1.00 0.00 27 CYS A CA 8
ATOM 4844 C C . CYS A 1 27 ? 8.369 -1.042 0.449 1.00 0.00 27 CYS A C 8
ATOM 4845 O O . CYS A 1 27 ? 9.508 -0.591 0.597 1.00 0.00 27 CYS A O 8
ATOM 4852 N N . SER A 1 28 ? 8.096 -2.333 0.331 1.00 0.00 28 SER A N 8
ATOM 4853 C CA . SER A 1 28 ? 9.108 -3.373 0.368 1.00 0.00 28 SER A CA 8
ATOM 4854 C C . SER A 1 28 ? 8.588 -4.564 -0.427 1.00 0.00 28 SER A C 8
ATOM 4855 O O . SER A 1 28 ? 7.401 -4.611 -0.744 1.00 0.00 28 SER A O 8
ATOM 4863 N N . ARG A 1 29 ? 9.459 -5.503 -0.772 1.00 0.00 29 ARG A N 8
ATOM 4864 C CA . ARG A 1 29 ? 9.053 -6.669 -1.558 1.00 0.00 29 ARG A CA 8
ATOM 4865 C C . ARG A 1 29 ? 7.839 -7.366 -0.942 1.00 0.00 29 ARG A C 8
ATOM 4866 O O . ARG A 1 29 ? 6.868 -7.664 -1.638 1.00 0.00 29 ARG A O 8
ATOM 4887 N N . PHE A 1 30 ? 7.890 -7.612 0.360 1.00 0.00 30 PHE A N 8
ATOM 4888 C CA . PHE A 1 30 ? 6.784 -8.264 1.052 1.00 0.00 30 PHE A CA 8
ATOM 4889 C C . PHE A 1 30 ? 5.902 -7.254 1.775 1.00 0.00 30 PHE A C 8
ATOM 4890 O O . PHE A 1 30 ? 5.169 -7.605 2.701 1.00 0.00 30 PHE A O 8
ATOM 4907 N N . VAL A 1 31 ? 5.971 -6.006 1.353 1.00 0.00 31 VAL A N 8
ATOM 4908 C CA . VAL A 1 31 ? 5.174 -4.951 1.964 1.00 0.00 31 VAL A CA 8
ATOM 4909 C C . VAL A 1 31 ? 4.598 -4.026 0.895 1.00 0.00 31 VAL A C 8
ATOM 4910 O O . VAL A 1 31 ? 5.294 -3.154 0.366 1.00 0.00 31 VAL A O 8
ATOM 4923 N N . GLN A 1 32 ? 3.328 -4.218 0.589 1.00 0.00 32 GLN A N 8
ATOM 4924 C CA . GLN A 1 32 ? 2.643 -3.411 -0.411 1.00 0.00 32 GLN A CA 8
ATOM 4925 C C . GLN A 1 32 ? 2.210 -2.072 0.177 1.00 0.00 32 GLN A C 8
ATOM 4926 O O . GLN A 1 32 ? 1.833 -1.994 1.347 1.00 0.00 32 GLN A O 8
ATOM 4940 N N . CYS A 1 33 ? 2.223 -1.031 -0.645 1.00 0.00 33 CYS A N 8
ATOM 4941 C CA . CYS A 1 33 ? 1.780 0.281 -0.207 1.00 0.00 33 CYS A CA 8
ATOM 4942 C C . CYS A 1 33 ? 0.311 0.397 -0.563 1.00 0.00 33 CYS A C 8
ATOM 4943 O O . CYS A 1 33 ? -0.070 1.037 -1.546 1.00 0.00 33 CYS A O 8
ATOM 4950 N N . CYS A 1 34 ? -0.492 -0.305 0.206 1.00 0.00 34 CYS A N 8
ATOM 4951 C CA . CYS A 1 34 ? -1.915 -0.379 -0.025 1.00 0.00 34 CYS A CA 8
ATOM 4952 C C . CYS A 1 34 ? -2.643 0.925 0.288 1.00 0.00 34 CYS A C 8
ATOM 4953 O O . CYS A 1 34 ? -2.656 1.405 1.424 1.00 0.00 34 CYS A O 8
ATOM 4960 N N . ARG A 1 35 ? -3.289 1.456 -0.737 1.00 0.00 35 ARG A N 8
ATOM 4961 C CA . ARG A 1 35 ? -4.091 2.664 -0.631 1.00 0.00 35 ARG A CA 8
ATOM 4962 C C . ARG A 1 35 ? -5.545 2.263 -0.422 1.00 0.00 35 ARG A C 8
ATOM 4963 O O . ARG A 1 35 ? -6.055 1.389 -1.128 1.00 0.00 35 ARG A O 8
ATOM 4984 N N . ARG A 1 36 ? -6.205 2.878 0.548 1.00 0.00 36 ARG A N 8
ATOM 4985 C CA . ARG A 1 36 ? -7.594 2.553 0.836 1.00 0.00 36 ARG A CA 8
ATOM 4986 C C . ARG A 1 36 ? -8.492 2.910 -0.344 1.00 0.00 36 ARG A C 8
ATOM 4987 O O . ARG A 1 36 ? -8.443 4.026 -0.862 1.00 0.00 36 ARG A O 8
ATOM 5008 N N . VAL A 1 37 ? -9.328 1.963 -0.744 1.00 0.00 37 VAL A N 8
ATOM 5009 C CA . VAL A 1 37 ? -10.264 2.168 -1.840 1.00 0.00 37 VAL A CA 8
ATOM 5010 C C . VAL A 1 37 ? -11.538 2.793 -1.292 1.00 0.00 37 VAL A C 8
ATOM 5011 O O . VAL A 1 37 ? -12.643 2.285 -1.501 1.00 0.00 37 VAL A O 8
ATOM 5024 N N . TRP A 1 38 ? -11.367 3.883 -0.563 1.00 0.00 38 TRP A N 8
ATOM 5025 C CA . TRP A 1 38 ? -12.478 4.579 0.051 1.00 0.00 38 TRP A CA 8
ATOM 5026 C C . TRP A 1 38 ? -12.015 5.948 0.523 1.00 0.00 38 TRP A C 8
ATOM 5027 O O . TRP A 1 38 ? -12.777 6.924 0.382 1.00 0.00 38 TRP A O 8
ATOM 5049 N N . SER A 1 1 ? 7.044 9.174 4.577 1.00 0.00 1 SER A N 9
ATOM 5050 C CA . SER A 1 1 ? 6.743 8.039 5.472 1.00 0.00 1 SER A CA 9
ATOM 5051 C C . SER A 1 1 ? 6.261 6.831 4.677 1.00 0.00 1 SER A C 9
ATOM 5052 O O . SER A 1 1 ? 5.370 6.949 3.838 1.00 0.00 1 SER A O 9
ATOM 5062 N N . PHE A 1 2 ? 6.852 5.674 4.953 1.00 0.00 2 PHE A N 9
ATOM 5063 C CA . PHE A 1 2 ? 6.487 4.430 4.275 1.00 0.00 2 PHE A CA 9
ATOM 5064 C C . PHE A 1 2 ? 5.066 4.022 4.646 1.00 0.00 2 PHE A C 9
ATOM 5065 O O . PHE A 1 2 ? 4.304 3.535 3.808 1.00 0.00 2 PHE A O 9
ATOM 5082 N N . GLY A 1 3 ? 4.717 4.237 5.909 1.00 0.00 3 GLY A N 9
ATOM 5083 C CA . GLY A 1 3 ? 3.391 3.904 6.387 1.00 0.00 3 GLY A CA 9
ATOM 5084 C C . GLY A 1 3 ? 2.322 4.714 5.688 1.00 0.00 3 GLY A C 9
ATOM 5085 O O . GLY A 1 3 ? 1.201 4.248 5.507 1.00 0.00 3 GLY A O 9
ATOM 5089 N N . LEU A 1 4 ? 2.681 5.926 5.287 1.00 0.00 4 LEU A N 9
ATOM 5090 C CA . LEU A 1 4 ? 1.764 6.816 4.591 1.00 0.00 4 LEU A CA 9
ATOM 5091 C C . LEU A 1 4 ? 2.240 7.050 3.162 1.00 0.00 4 LEU A C 9
ATOM 5092 O O . LEU A 1 4 ? 2.390 8.194 2.725 1.00 0.00 4 LEU A O 9
ATOM 5108 N N . CYS A 1 5 ? 2.484 5.960 2.449 1.00 0.00 5 CYS A N 9
ATOM 5109 C CA . CYS A 1 5 ? 2.953 6.025 1.069 1.00 0.00 5 CYS A CA 9
ATOM 5110 C C . CYS A 1 5 ? 2.005 6.830 0.192 1.00 0.00 5 CYS A C 9
ATOM 5111 O O . CYS A 1 5 ? 0.787 6.833 0.400 1.00 0.00 5 CYS A O 9
ATOM 5118 N N . ARG A 1 6 ? 2.596 7.528 -0.776 1.00 0.00 6 ARG A N 9
ATOM 5119 C CA . ARG A 1 6 ? 1.873 8.383 -1.725 1.00 0.00 6 ARG A CA 9
ATOM 5120 C C . ARG A 1 6 ? 1.334 9.649 -1.042 1.00 0.00 6 ARG A C 9
ATOM 5121 O O . ARG A 1 6 ? 1.022 10.636 -1.711 1.00 0.00 6 ARG A O 9
ATOM 5142 N N . LEU A 1 7 ? 1.237 9.599 0.288 1.00 0.00 7 LEU A N 9
ATOM 5143 C CA . LEU A 1 7 ? 0.759 10.705 1.124 1.00 0.00 7 LEU A CA 9
ATOM 5144 C C . LEU A 1 7 ? -0.748 10.938 1.007 1.00 0.00 7 LEU A C 9
ATOM 5145 O O . LEU A 1 7 ? -1.373 11.407 1.958 1.00 0.00 7 LEU A O 9
ATOM 5161 N N . ARG A 1 8 ? -1.331 10.610 -0.141 1.00 0.00 8 ARG A N 9
ATOM 5162 C CA . ARG A 1 8 ? -2.765 10.788 -0.353 1.00 0.00 8 ARG A CA 9
ATOM 5163 C C . ARG A 1 8 ? -3.549 9.664 0.322 1.00 0.00 8 ARG A C 9
ATOM 5164 O O . ARG A 1 8 ? -4.359 8.982 -0.307 1.00 0.00 8 ARG A O 9
ATOM 5185 N N . ARG A 1 9 ? -3.281 9.487 1.608 1.00 0.00 9 ARG A N 9
ATOM 5186 C CA . ARG A 1 9 ? -3.927 8.464 2.428 1.00 0.00 9 ARG A CA 9
ATOM 5187 C C . ARG A 1 9 ? -3.655 7.056 1.905 1.00 0.00 9 ARG A C 9
ATOM 5188 O O . ARG A 1 9 ? -4.551 6.212 1.833 1.00 0.00 9 ARG A O 9
ATOM 5209 N N . GLY A 1 10 ? -2.397 6.811 1.579 1.00 0.00 10 GLY A N 9
ATOM 5210 C CA . GLY A 1 10 ? -1.975 5.510 1.112 1.00 0.00 10 GLY A CA 9
ATOM 5211 C C . GLY A 1 10 ? -1.134 4.837 2.171 1.00 0.00 10 GLY A C 9
ATOM 5212 O O . GLY A 1 10 ? -0.547 5.522 3.005 1.00 0.00 10 GLY A O 9
ATOM 5216 N N . PHE A 1 11 ? -1.079 3.516 2.176 1.00 0.00 11 PHE A N 9
ATOM 5217 C CA . PHE A 1 11 ? -0.301 2.824 3.190 1.00 0.00 11 PHE A CA 9
ATOM 5218 C C . PHE A 1 11 ? 0.335 1.550 2.656 1.00 0.00 11 PHE A C 9
ATOM 5219 O O . PHE A 1 11 ? -0.276 0.798 1.896 1.00 0.00 11 PHE A O 9
ATOM 5236 N N . CYS A 1 12 ? 1.571 1.317 3.066 1.00 0.00 12 CYS A N 9
ATOM 5237 C CA . CYS A 1 12 ? 2.301 0.134 2.654 1.00 0.00 12 CYS A CA 9
ATOM 5238 C C . CYS A 1 12 ? 2.080 -0.994 3.651 1.00 0.00 12 CYS A C 9
ATOM 5239 O O . CYS A 1 12 ? 2.248 -0.815 4.860 1.00 0.00 12 CYS A O 9
ATOM 5246 N N . ALA A 1 13 ? 1.697 -2.147 3.135 1.00 0.00 13 ALA A N 9
ATOM 5247 C CA . ALA A 1 13 ? 1.441 -3.314 3.957 1.00 0.00 13 ALA A CA 9
ATOM 5248 C C . ALA A 1 13 ? 2.366 -4.451 3.560 1.00 0.00 13 ALA A C 9
ATOM 5249 O O . ALA A 1 13 ? 2.634 -4.659 2.374 1.00 0.00 13 ALA A O 9
ATOM 5256 N N . ARG A 1 14 ? 2.853 -5.182 4.548 1.00 0.00 14 ARG A N 9
ATOM 5257 C CA . ARG A 1 14 ? 3.745 -6.300 4.299 1.00 0.00 14 ARG A CA 9
ATOM 5258 C C . ARG A 1 14 ? 2.976 -7.470 3.703 1.00 0.00 14 ARG A C 9
ATOM 5259 O O . ARG A 1 14 ? 1.825 -7.722 4.068 1.00 0.00 14 ARG A O 9
ATOM 5280 N N . GLY A 1 15 ? 3.609 -8.170 2.780 1.00 0.00 15 GLY A N 9
ATOM 5281 C CA . GLY A 1 15 ? 2.972 -9.293 2.138 1.00 0.00 15 GLY A CA 9
ATOM 5282 C C . GLY A 1 15 ? 2.210 -8.881 0.900 1.00 0.00 15 GLY A C 9
ATOM 5283 O O . GLY A 1 15 ? 2.801 -8.694 -0.164 1.00 0.00 15 GLY A O 9
ATOM 5287 N N . ARG A 1 16 ? 0.897 -8.747 1.034 1.00 0.00 16 ARG A N 9
ATOM 5288 C CA . ARG A 1 16 ? 0.051 -8.368 -0.088 1.00 0.00 16 ARG A CA 9
ATOM 5289 C C . ARG A 1 16 ? -1.320 -7.891 0.382 1.00 0.00 16 ARG A C 9
ATOM 5290 O O . ARG A 1 16 ? -1.790 -8.270 1.457 1.00 0.00 16 ARG A O 9
ATOM 5311 N N . CYS A 1 17 ? -1.953 -7.069 -0.439 1.00 0.00 17 CYS A N 9
ATOM 5312 C CA . CYS A 1 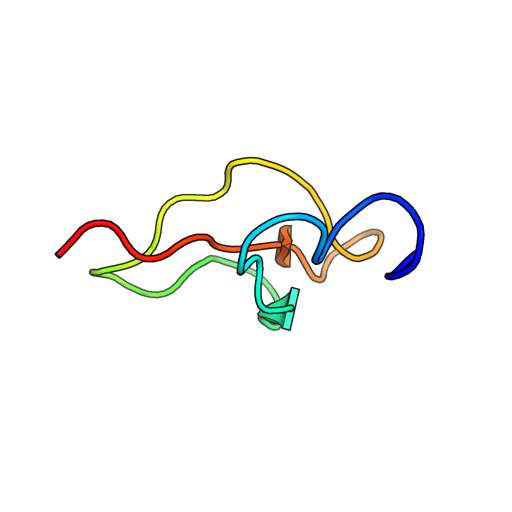17 ? -3.278 -6.537 -0.149 1.00 0.00 17 CYS A CA 9
ATOM 5313 C C . CYS A 1 17 ? -4.137 -6.634 -1.403 1.00 0.00 17 CYS A C 9
ATOM 5314 O O . CYS A 1 17 ? -3.708 -6.225 -2.484 1.00 0.00 17 CYS A O 9
ATOM 5321 N N . ARG A 1 18 ? -5.331 -7.194 -1.264 1.00 0.00 18 ARG A N 9
ATOM 5322 C CA . ARG A 1 18 ? -6.235 -7.361 -2.391 1.00 0.00 18 ARG A CA 9
ATOM 5323 C C . ARG A 1 18 ? -7.656 -7.618 -1.916 1.00 0.00 18 ARG A C 9
ATOM 5324 O O . ARG A 1 18 ? -8.273 -8.623 -2.266 1.00 0.00 18 ARG A O 9
ATOM 5345 N N . PHE A 1 19 ? -8.168 -6.694 -1.125 1.00 0.00 19 PHE A N 9
ATOM 5346 C CA . PHE A 1 19 ? -9.522 -6.788 -0.601 1.00 0.00 19 PHE A CA 9
ATOM 5347 C C . PHE A 1 19 ? -10.007 -5.404 -0.160 1.00 0.00 19 PHE A C 9
ATOM 5348 O O . PHE A 1 19 ? -10.958 -4.875 -0.735 1.00 0.00 19 PHE A O 9
ATOM 5365 N N . PRO A 1 20 ? -9.360 -4.770 0.845 1.00 0.00 20 PRO A N 9
ATOM 5366 C CA . PRO A 1 20 ? -9.749 -3.444 1.301 1.00 0.00 20 PRO A CA 9
ATOM 5367 C C . PRO A 1 20 ? -9.103 -2.355 0.451 1.00 0.00 20 PRO A C 9
ATOM 5368 O O . PRO A 1 20 ? -9.701 -1.311 0.184 1.00 0.00 20 PRO A O 9
ATOM 5379 N N . SER A 1 21 ? -7.873 -2.614 0.035 1.00 0.00 21 SER A N 9
ATOM 5380 C CA . SER A 1 21 ? -7.112 -1.681 -0.771 1.00 0.00 21 SER A CA 9
ATOM 5381 C C . SER A 1 21 ? -6.347 -2.425 -1.861 1.00 0.00 21 SER A C 9
ATOM 5382 O O . SER A 1 21 ? -5.871 -3.542 -1.641 1.00 0.00 21 SER A O 9
ATOM 5390 N N . ILE A 1 22 ? -6.233 -1.806 -3.030 1.00 0.00 22 ILE A N 9
ATOM 5391 C CA . ILE A 1 22 ? -5.519 -2.411 -4.148 1.00 0.00 22 ILE A CA 9
ATOM 5392 C C . ILE A 1 22 ? -4.074 -1.921 -4.188 1.00 0.00 22 ILE A C 9
ATOM 5393 O O . ILE A 1 22 ? -3.787 -0.776 -3.828 1.00 0.00 22 ILE A O 9
ATOM 5409 N N . PRO A 1 23 ? -3.140 -2.783 -4.612 1.00 0.00 23 PRO A N 9
ATOM 5410 C CA . PRO A 1 23 ? -1.721 -2.432 -4.684 1.00 0.00 23 PRO A CA 9
ATOM 5411 C C . PRO A 1 23 ? -1.427 -1.411 -5.780 1.00 0.00 23 PRO A C 9
ATOM 5412 O O . PRO A 1 23 ? -1.342 -1.752 -6.962 1.00 0.00 23 PRO A O 9
ATOM 5423 N N . ILE A 1 24 ? -1.264 -0.159 -5.383 1.00 0.00 24 ILE A N 9
ATOM 5424 C CA . ILE A 1 24 ? -0.966 0.908 -6.332 1.00 0.00 24 ILE A CA 9
ATOM 5425 C C . ILE A 1 24 ? 0.534 0.959 -6.608 1.00 0.00 24 ILE A C 9
ATOM 5426 O O . ILE A 1 24 ? 0.976 1.344 -7.693 1.00 0.00 24 ILE A O 9
ATOM 5442 N N . GLY A 1 25 ? 1.304 0.548 -5.611 1.00 0.00 25 GLY A N 9
ATOM 5443 C CA . GLY A 1 25 ? 2.748 0.521 -5.717 1.00 0.00 25 GLY A CA 9
ATOM 5444 C C . GLY A 1 25 ? 3.343 -0.282 -4.584 1.00 0.00 25 GLY A C 9
ATOM 5445 O O . GLY A 1 25 ? 2.723 -1.247 -4.134 1.00 0.00 25 GLY A O 9
ATOM 5449 N N . ARG A 1 26 ? 4.516 0.108 -4.095 1.00 0.00 26 ARG A N 9
ATOM 5450 C CA . ARG A 1 26 ? 5.141 -0.609 -2.987 1.00 0.00 26 ARG A CA 9
ATOM 5451 C C . ARG A 1 26 ? 6.361 0.124 -2.439 1.00 0.00 26 ARG A C 9
ATOM 5452 O O . ARG A 1 26 ? 7.159 0.690 -3.189 1.00 0.00 26 ARG A O 9
ATOM 5473 N N . CYS A 1 27 ? 6.497 0.092 -1.119 1.00 0.00 27 CYS A N 9
ATOM 5474 C CA . CYS A 1 27 ? 7.618 0.721 -0.436 1.00 0.00 27 CYS A CA 9
ATOM 5475 C C . CYS A 1 27 ? 8.831 -0.197 -0.498 1.00 0.00 27 CYS A C 9
ATOM 5476 O O . CYS A 1 27 ? 9.973 0.256 -0.568 1.00 0.00 27 CYS A O 9
ATOM 5483 N N . SER A 1 28 ? 8.558 -1.494 -0.481 1.00 0.00 28 SER A N 9
ATOM 5484 C CA . SER A 1 28 ? 9.594 -2.513 -0.541 1.00 0.00 28 SER A CA 9
ATOM 5485 C C . SER A 1 28 ? 9.072 -3.716 -1.320 1.00 0.00 28 SER A C 9
ATOM 5486 O O . SER A 1 28 ? 7.888 -3.763 -1.656 1.00 0.00 28 SER A O 9
ATOM 5494 N N . ARG A 1 29 ? 9.953 -4.668 -1.612 1.00 0.00 29 ARG A N 9
ATOM 5495 C CA . ARG A 1 29 ? 9.588 -5.866 -2.367 1.00 0.00 29 ARG A CA 9
ATOM 5496 C C . ARG A 1 29 ? 8.357 -6.558 -1.784 1.00 0.00 29 ARG A C 9
ATOM 5497 O O . ARG A 1 29 ? 7.403 -6.857 -2.506 1.00 0.00 29 ARG A O 9
ATOM 5518 N N . PHE A 1 30 ? 8.385 -6.820 -0.488 1.00 0.00 30 PHE A N 9
ATOM 5519 C CA . PHE A 1 30 ? 7.273 -7.487 0.167 1.00 0.00 30 PHE A CA 9
ATOM 5520 C C . PHE A 1 30 ? 6.467 -6.505 1.004 1.00 0.00 30 PHE A C 9
ATOM 5521 O O . PHE A 1 30 ? 5.864 -6.878 2.009 1.00 0.00 30 PHE A O 9
ATOM 5538 N N . VAL A 1 31 ? 6.450 -5.253 0.579 1.00 0.00 31 VAL A N 9
ATOM 5539 C CA . VAL A 1 31 ? 5.704 -4.218 1.276 1.00 0.00 31 VAL A CA 9
ATOM 5540 C C . VAL A 1 31 ? 4.972 -3.361 0.251 1.00 0.00 31 VAL A C 9
ATOM 5541 O O . VAL A 1 31 ? 5.437 -2.286 -0.137 1.00 0.00 31 VAL A O 9
ATOM 5554 N N . GLN A 1 32 ? 3.842 -3.874 -0.206 1.00 0.00 32 GLN A N 9
ATOM 5555 C CA . GLN A 1 32 ? 3.028 -3.209 -1.215 1.00 0.00 32 GLN A CA 9
ATOM 5556 C C . GLN A 1 32 ? 2.321 -1.980 -0.664 1.00 0.00 32 GLN A C 9
ATOM 5557 O O . GLN A 1 32 ? 1.832 -1.984 0.460 1.00 0.00 32 GLN A O 9
ATOM 5571 N N . CYS A 1 33 ? 2.223 -0.951 -1.490 1.00 0.00 33 CYS A N 9
ATOM 5572 C CA . CYS A 1 33 ? 1.525 0.257 -1.121 1.00 0.00 33 CYS A CA 9
ATOM 5573 C C . CYS A 1 33 ? 0.114 0.126 -1.636 1.00 0.00 33 CYS A C 9
ATOM 5574 O O . CYS A 1 33 ? -0.125 0.195 -2.843 1.00 0.00 33 CYS A O 9
ATOM 5581 N N . CYS A 1 34 ? -0.811 -0.105 -0.740 1.00 0.00 34 CYS A N 9
ATOM 5582 C CA . CYS A 1 34 ? -2.184 -0.281 -1.133 1.00 0.00 34 CYS A CA 9
ATOM 5583 C C . CYS A 1 34 ? -3.047 0.827 -0.564 1.00 0.00 34 CYS A C 9
ATOM 5584 O O . CYS A 1 34 ? -3.547 0.733 0.554 1.00 0.00 34 CYS A O 9
ATOM 5591 N N . ARG A 1 35 ? -3.213 1.880 -1.349 1.00 0.00 35 ARG A N 9
ATOM 5592 C CA . ARG A 1 35 ? -4.025 3.015 -0.938 1.00 0.00 35 ARG A CA 9
ATOM 5593 C C . ARG A 1 35 ? -5.485 2.598 -0.824 1.00 0.00 35 ARG A C 9
ATOM 5594 O O . ARG A 1 35 ? -5.982 1.834 -1.654 1.00 0.00 35 ARG A O 9
ATOM 5615 N N . ARG A 1 36 ? -6.161 3.090 0.207 1.00 0.00 36 ARG A N 9
ATOM 5616 C CA . ARG A 1 36 ? -7.559 2.757 0.420 1.00 0.00 36 ARG A CA 9
ATOM 5617 C C . ARG A 1 36 ? -8.419 3.290 -0.725 1.00 0.00 36 ARG A C 9
ATOM 5618 O O . ARG A 1 36 ? -8.388 4.478 -1.048 1.00 0.00 36 ARG A O 9
ATOM 5639 N N . VAL A 1 37 ? -9.173 2.398 -1.347 1.00 0.00 37 VAL A N 9
ATOM 5640 C CA . VAL A 1 37 ? -10.031 2.769 -2.462 1.00 0.00 37 VAL A CA 9
ATOM 5641 C C . VAL A 1 37 ? -11.494 2.573 -2.079 1.00 0.00 37 VAL A C 9
ATOM 5642 O O . VAL A 1 37 ? -12.192 1.709 -2.618 1.00 0.00 37 VAL A O 9
ATOM 5655 N N . TRP A 1 38 ? -11.940 3.369 -1.126 1.00 0.00 38 TRP A N 9
ATOM 5656 C CA . TRP A 1 38 ? -13.298 3.306 -0.642 1.00 0.00 38 TRP A CA 9
ATOM 5657 C C . TRP A 1 38 ? -14.224 4.094 -1.560 1.00 0.00 38 TRP A C 9
ATOM 5658 O O . TRP A 1 38 ? -13.721 4.958 -2.313 1.00 0.00 38 TRP A O 9
ATOM 5680 N N . SER A 1 1 ? 10.759 4.387 -2.704 1.00 0.00 1 SER A N 10
ATOM 5681 C CA . SER A 1 1 ? 9.715 3.355 -2.882 1.00 0.00 1 SER A CA 10
ATOM 5682 C C . SER A 1 1 ? 8.535 3.583 -1.935 1.00 0.00 1 SER A C 10
ATOM 5683 O O . SER A 1 1 ? 7.392 3.704 -2.375 1.00 0.00 1 SER A O 10
ATOM 5693 N N . PHE A 1 2 ? 8.810 3.641 -0.635 1.00 0.00 2 PHE A N 10
ATOM 5694 C CA . PHE A 1 2 ? 7.764 3.852 0.361 1.00 0.00 2 PHE A CA 10
ATOM 5695 C C . PHE A 1 2 ? 7.533 5.337 0.620 1.00 0.00 2 PHE A C 10
ATOM 5696 O O . PHE A 1 2 ? 6.628 5.712 1.366 1.00 0.00 2 PHE A O 10
ATOM 5713 N N . GLY A 1 3 ? 8.359 6.174 0.000 1.00 0.00 3 GLY A N 10
ATOM 5714 C CA . GLY A 1 3 ? 8.240 7.609 0.167 1.00 0.00 3 GLY A CA 10
ATOM 5715 C C . GLY A 1 3 ? 6.893 8.131 -0.290 1.00 0.00 3 GLY A C 10
ATOM 5716 O O . GLY A 1 3 ? 6.307 9.007 0.349 1.00 0.00 3 GLY A O 10
ATOM 5720 N N . LEU A 1 4 ? 6.399 7.588 -1.394 1.00 0.00 4 LEU A N 10
ATOM 5721 C CA . LEU A 1 4 ? 5.107 7.994 -1.934 1.00 0.00 4 LEU A CA 10
ATOM 5722 C C . LEU A 1 4 ? 3.974 7.164 -1.333 1.00 0.00 4 LEU A C 10
ATOM 5723 O O . LEU A 1 4 ? 3.026 6.792 -2.023 1.00 0.00 4 LEU A O 10
ATOM 5739 N N . CYS A 1 5 ? 4.079 6.871 -0.048 1.00 0.00 5 CYS A N 10
ATOM 5740 C CA . CYS A 1 5 ? 3.074 6.084 0.639 1.00 0.00 5 CYS A CA 10
ATOM 5741 C C . CYS A 1 5 ? 3.023 6.465 2.112 1.00 0.00 5 CYS A C 10
ATOM 5742 O O . CYS A 1 5 ? 3.910 7.167 2.600 1.00 0.00 5 CYS A O 10
ATOM 5749 N N . ARG A 1 6 ? 1.974 6.005 2.808 1.00 0.00 6 ARG A N 10
ATOM 5750 C CA . ARG A 1 6 ? 1.766 6.273 4.239 1.00 0.00 6 ARG A CA 10
ATOM 5751 C C . ARG A 1 6 ? 1.402 7.740 4.508 1.00 0.00 6 ARG A C 10
ATOM 5752 O O . ARG A 1 6 ? 0.608 8.039 5.401 1.00 0.00 6 ARG A O 10
ATOM 5773 N N . LEU A 1 7 ? 1.985 8.644 3.739 1.00 0.00 7 LEU A N 10
ATOM 5774 C CA . LEU A 1 7 ? 1.742 10.069 3.881 1.00 0.00 7 LEU A CA 10
ATOM 5775 C C . LEU A 1 7 ? 0.478 10.478 3.156 1.00 0.00 7 LEU A C 10
ATOM 5776 O O . LEU A 1 7 ? 0.512 11.266 2.211 1.00 0.00 7 LEU A O 10
ATOM 5792 N N . ARG A 1 8 ? -0.626 9.923 3.621 1.00 0.00 8 ARG A N 10
ATOM 5793 C CA . ARG A 1 8 ? -1.966 10.182 3.078 1.00 0.00 8 ARG A CA 10
ATOM 5794 C C . ARG A 1 8 ? -2.181 9.522 1.716 1.00 0.00 8 ARG A C 10
ATOM 5795 O O . ARG A 1 8 ? -3.319 9.274 1.314 1.00 0.00 8 ARG A O 10
ATOM 5816 N N . ARG A 1 9 ? -1.092 9.237 1.016 1.00 0.00 9 ARG A N 10
ATOM 5817 C CA . ARG A 1 9 ? -1.165 8.598 -0.296 1.00 0.00 9 ARG A CA 10
ATOM 5818 C C . ARG A 1 9 ? -1.740 7.187 -0.170 1.00 0.00 9 ARG A C 10
ATOM 5819 O O . ARG A 1 9 ? -2.412 6.686 -1.072 1.00 0.00 9 ARG A O 10
ATOM 5840 N N . GLY A 1 10 ? -1.468 6.566 0.962 1.00 0.00 10 GLY A N 10
ATOM 5841 C CA . GLY A 1 10 ? -1.949 5.230 1.231 1.00 0.00 10 GLY A CA 10
ATOM 5842 C C . GLY A 1 10 ? -1.336 4.697 2.499 1.00 0.00 10 GLY A C 10
ATOM 5843 O O . GLY A 1 10 ? -1.046 5.469 3.413 1.00 0.00 10 GLY A O 10
ATOM 5847 N N . PHE A 1 11 ? -1.104 3.401 2.557 1.00 0.00 11 PHE A N 10
ATOM 5848 C CA . PHE A 1 11 ? -0.491 2.797 3.726 1.00 0.00 11 PHE A CA 10
ATOM 5849 C C . PHE A 1 11 ? 0.202 1.499 3.343 1.00 0.00 11 PHE A C 10
ATOM 5850 O O . PHE A 1 11 ? -0.311 0.714 2.543 1.00 0.00 11 PHE A O 10
ATOM 5867 N N . CYS A 1 12 ? 1.380 1.295 3.894 1.00 0.00 12 CYS A N 10
ATOM 5868 C CA . CYS A 1 12 ? 2.160 0.112 3.600 1.00 0.00 12 CYS A CA 10
ATOM 5869 C C . CYS A 1 12 ? 1.618 -1.103 4.347 1.00 0.00 12 CYS A C 10
ATOM 5870 O O . CYS A 1 12 ? 1.397 -1.057 5.560 1.00 0.00 12 CYS A O 10
ATOM 5877 N N . ALA A 1 13 ? 1.413 -2.188 3.616 1.00 0.00 13 ALA A N 10
ATOM 5878 C CA . ALA A 1 13 ? 0.907 -3.425 4.188 1.00 0.00 13 ALA A CA 10
ATOM 5879 C C . ALA A 1 13 ? 1.658 -4.608 3.595 1.00 0.00 13 ALA A C 10
ATOM 5880 O O . ALA A 1 13 ? 1.706 -4.777 2.377 1.00 0.00 13 ALA A O 10
ATOM 5887 N N . ARG A 1 14 ? 2.257 -5.415 4.454 1.00 0.00 14 ARG A N 10
ATOM 5888 C CA . ARG A 1 14 ? 3.016 -6.571 4.003 1.00 0.00 14 ARG A CA 10
ATOM 5889 C C . ARG A 1 14 ? 2.086 -7.685 3.542 1.00 0.00 14 ARG A C 10
ATOM 5890 O O . ARG A 1 14 ? 1.054 -7.951 4.160 1.00 0.00 14 ARG A O 10
ATOM 5911 N N . GLY A 1 15 ? 2.445 -8.305 2.431 1.00 0.00 15 GLY A N 10
ATOM 5912 C CA . GLY A 1 15 ? 1.635 -9.359 1.867 1.00 0.00 15 GLY A CA 10
ATOM 5913 C C . GLY A 1 15 ? 1.105 -8.962 0.510 1.00 0.00 15 GLY A C 10
ATOM 5914 O O . GLY A 1 15 ? 1.880 -8.656 -0.395 1.00 0.00 15 GLY A O 10
ATOM 5918 N N . ARG A 1 16 ? -0.209 -8.946 0.373 1.00 0.00 16 ARG A N 10
ATOM 5919 C CA . ARG A 1 16 ? -0.841 -8.560 -0.879 1.00 0.00 16 ARG A CA 10
ATOM 5920 C C . ARG A 1 16 ? -2.299 -8.185 -0.645 1.00 0.00 16 ARG A C 10
ATOM 5921 O O . ARG A 1 16 ? -3.134 -9.026 -0.302 1.00 0.00 16 ARG A O 10
ATOM 5942 N N . CYS A 1 17 ? -2.588 -6.911 -0.825 1.00 0.00 17 CYS A N 10
ATOM 5943 C CA . CYS A 1 17 ? -3.928 -6.387 -0.640 1.00 0.00 17 CYS A CA 10
ATOM 5944 C C . CYS A 1 17 ? -4.704 -6.434 -1.950 1.00 0.00 17 CYS A C 10
ATOM 5945 O O . CYS A 1 17 ? -4.171 -6.087 -3.005 1.00 0.00 17 CYS A O 10
ATOM 5952 N N . ARG A 1 18 ? -5.957 -6.861 -1.886 1.00 0.00 18 ARG A N 10
ATOM 5953 C CA . ARG A 1 18 ? -6.791 -6.943 -3.076 1.00 0.00 18 ARG A CA 10
ATOM 5954 C C . ARG A 1 18 ? -8.258 -7.059 -2.681 1.00 0.00 18 ARG A C 10
ATOM 5955 O O . ARG A 1 18 ? -8.979 -7.949 -3.134 1.00 0.00 18 ARG A O 10
ATOM 5976 N N . PHE A 1 19 ? -8.691 -6.138 -1.834 1.00 0.00 19 PHE A N 10
ATOM 5977 C CA . PHE A 1 19 ? -10.070 -6.106 -1.372 1.00 0.00 19 PHE A CA 10
ATOM 5978 C C . PHE A 1 19 ? -10.388 -4.776 -0.665 1.00 0.00 19 PHE A C 10
ATOM 5979 O O . PHE A 1 19 ? -11.197 -4.000 -1.166 1.00 0.00 19 PHE A O 10
ATOM 5996 N N . PRO A 1 20 ? -9.765 -4.466 0.494 1.00 0.00 20 PRO A N 10
ATOM 5997 C CA . PRO A 1 20 ? -10.023 -3.218 1.204 1.00 0.00 20 PRO A CA 10
ATOM 5998 C C . PRO A 1 20 ? -9.172 -2.075 0.661 1.00 0.00 20 PRO A C 10
ATOM 5999 O O . PRO A 1 20 ? -9.508 -0.894 0.804 1.00 0.00 20 PRO A O 10
ATOM 6010 N N . SER A 1 21 ? -8.060 -2.440 0.048 1.00 0.00 21 SER A N 10
ATOM 6011 C CA . SER A 1 21 ? -7.128 -1.487 -0.520 1.00 0.00 21 SER A CA 10
ATOM 6012 C C . SER A 1 21 ? -6.326 -2.162 -1.625 1.00 0.00 21 SER A C 10
ATOM 6013 O O . SER A 1 21 ? -6.118 -3.375 -1.587 1.00 0.00 21 SER A O 10
ATOM 6021 N N . ILE A 1 22 ? -5.896 -1.385 -2.606 1.00 0.00 22 ILE A N 10
ATOM 6022 C CA . ILE A 1 22 ? -5.124 -1.920 -3.719 1.00 0.00 22 ILE A CA 10
ATOM 6023 C C . ILE A 1 22 ? -3.678 -1.440 -3.656 1.00 0.00 22 ILE A C 10
ATOM 6024 O O . ILE A 1 22 ? -3.412 -0.304 -3.259 1.00 0.00 22 ILE A O 10
ATOM 6040 N N . PRO A 1 23 ? -2.723 -2.298 -4.038 1.00 0.00 23 PRO A N 10
ATOM 6041 C CA . PRO A 1 23 ? -1.301 -1.962 -4.018 1.00 0.00 23 PRO A CA 10
ATOM 6042 C C . PRO A 1 23 ? -0.912 -1.033 -5.166 1.00 0.00 23 PRO A C 10
ATOM 6043 O O . PRO A 1 23 ? -0.352 -1.469 -6.173 1.00 0.00 23 PRO A O 10
ATOM 6054 N N . ILE A 1 24 ? -1.222 0.246 -5.008 1.00 0.00 24 ILE A N 10
ATOM 6055 C CA . ILE A 1 24 ? -0.911 1.242 -6.031 1.00 0.00 24 ILE A CA 10
ATOM 6056 C C . ILE A 1 24 ? 0.595 1.348 -6.250 1.00 0.00 24 ILE A C 10
ATOM 6057 O O . ILE A 1 24 ? 1.061 1.509 -7.380 1.00 0.00 24 ILE A O 10
ATOM 6073 N N . GLY A 1 25 ? 1.350 1.240 -5.168 1.00 0.00 25 GLY A N 10
ATOM 6074 C CA . GLY A 1 25 ? 2.791 1.312 -5.262 1.00 0.00 25 GLY A CA 10
ATOM 6075 C C . GLY A 1 25 ? 3.461 0.190 -4.503 1.00 0.00 25 GLY A C 10
ATOM 6076 O O . GLY A 1 25 ? 2.829 -0.824 -4.199 1.00 0.00 25 GLY A O 10
ATOM 6080 N N . ARG A 1 26 ? 4.732 0.368 -4.186 1.00 0.00 26 ARG A N 10
ATOM 6081 C CA . ARG A 1 26 ? 5.480 -0.642 -3.458 1.00 0.00 26 ARG A CA 10
ATOM 6082 C C . ARG A 1 26 ? 6.400 -0.002 -2.426 1.00 0.00 26 ARG A C 10
ATOM 6083 O O . ARG A 1 26 ? 7.300 0.762 -2.771 1.00 0.00 26 ARG A O 10
ATOM 6104 N N . CYS A 1 27 ? 6.185 -0.343 -1.165 1.00 0.00 27 CYS A N 10
ATOM 6105 C CA . CYS A 1 27 ? 7.014 0.170 -0.083 1.00 0.00 27 CYS A CA 10
ATOM 6106 C C . CYS A 1 27 ? 8.265 -0.690 0.021 1.00 0.00 27 CYS A C 10
ATOM 6107 O O . CYS A 1 27 ? 9.364 -0.207 0.286 1.00 0.00 27 CYS A O 10
ATOM 6114 N N . SER A 1 28 ? 8.063 -1.977 -0.213 1.00 0.00 28 SER A N 10
ATOM 6115 C CA . SER A 1 28 ? 9.113 -2.979 -0.185 1.00 0.00 28 SER A CA 10
ATOM 6116 C C . SER A 1 28 ? 8.607 -4.184 -0.974 1.00 0.00 28 SER A C 10
ATOM 6117 O O . SER A 1 28 ? 7.448 -4.195 -1.379 1.00 0.00 28 SER A O 10
ATOM 6125 N N . ARG A 1 29 ? 9.452 -5.178 -1.216 1.00 0.00 29 ARG A N 10
ATOM 6126 C CA . ARG A 1 29 ? 9.033 -6.349 -1.988 1.00 0.00 29 ARG A CA 10
ATOM 6127 C C . ARG A 1 29 ? 7.811 -7.007 -1.365 1.00 0.00 29 ARG A C 10
ATOM 6128 O O . ARG A 1 29 ? 6.854 -7.353 -2.056 1.00 0.00 29 ARG A O 10
ATOM 6149 N N . PHE A 1 30 ? 7.861 -7.189 -0.058 1.00 0.00 30 PHE A N 10
ATOM 6150 C CA . PHE A 1 30 ? 6.772 -7.817 0.665 1.00 0.00 30 PHE A CA 10
ATOM 6151 C C . PHE A 1 30 ? 5.734 -6.782 1.084 1.00 0.00 30 PHE A C 10
ATOM 6152 O O . PHE A 1 30 ? 4.537 -7.063 1.115 1.00 0.00 30 PHE A O 10
ATOM 6169 N N . VAL A 1 31 ? 6.204 -5.593 1.427 1.00 0.00 31 VAL A N 10
ATOM 6170 C CA . VAL A 1 31 ? 5.324 -4.522 1.872 1.00 0.00 31 VAL A CA 10
ATOM 6171 C C . VAL A 1 31 ? 4.753 -3.726 0.696 1.00 0.00 31 VAL A C 10
ATOM 6172 O O . VAL A 1 31 ? 5.452 -2.938 0.056 1.00 0.00 31 VAL A O 10
ATOM 6185 N N . GLN A 1 32 ? 3.472 -3.931 0.432 1.00 0.00 32 GLN A N 10
ATOM 6186 C CA . GLN A 1 32 ? 2.776 -3.245 -0.647 1.00 0.00 32 GLN A CA 10
ATOM 6187 C C . GLN A 1 32 ? 2.248 -1.891 -0.182 1.00 0.00 32 GLN A C 10
ATOM 6188 O O . GLN A 1 32 ? 1.953 -1.706 0.997 1.00 0.00 32 GLN A O 10
ATOM 6202 N N . CYS A 1 33 ? 2.089 -0.962 -1.115 1.00 0.00 33 CYS A N 10
ATOM 6203 C CA . CYS A 1 33 ? 1.547 0.347 -0.797 1.00 0.00 33 CYS A CA 10
ATOM 6204 C C . CYS A 1 33 ? 0.070 0.325 -1.126 1.00 0.00 33 CYS A C 10
ATOM 6205 O O . CYS A 1 33 ? -0.341 0.655 -2.240 1.00 0.00 33 CYS A O 10
ATOM 6212 N N . CYS A 1 34 ? -0.718 -0.130 -0.176 1.00 0.00 34 CYS A N 10
ATOM 6213 C CA . CYS A 1 34 ? -2.140 -0.261 -0.380 1.00 0.00 34 CYS A CA 10
ATOM 6214 C C . CYS A 1 34 ? -2.885 1.048 -0.168 1.00 0.00 34 CYS A C 10
ATOM 6215 O O . CYS A 1 34 ? -2.915 1.601 0.932 1.00 0.00 34 CYS A O 10
ATOM 6222 N N . ARG A 1 35 ? -3.513 1.514 -1.231 1.00 0.00 35 ARG A N 10
ATOM 6223 C CA . ARG A 1 35 ? -4.311 2.730 -1.188 1.00 0.00 35 ARG A CA 10
ATOM 6224 C C . ARG A 1 35 ? -5.737 2.360 -0.804 1.00 0.00 35 ARG A C 10
ATOM 6225 O O . ARG A 1 35 ? -6.334 1.471 -1.419 1.00 0.00 35 ARG A O 10
ATOM 6246 N N . ARG A 1 36 ? -6.265 3.017 0.218 1.00 0.00 36 ARG A N 10
ATOM 6247 C CA . ARG A 1 36 ? -7.614 2.738 0.699 1.00 0.00 36 ARG A CA 10
ATOM 6248 C C . ARG A 1 36 ? -8.645 2.952 -0.407 1.00 0.00 36 ARG A C 10
ATOM 6249 O O . ARG A 1 36 ? -8.657 3.988 -1.071 1.00 0.00 36 ARG A O 10
ATOM 6270 N N . VAL A 1 37 ? -9.497 1.956 -0.604 1.00 0.00 37 VAL A N 10
ATOM 6271 C CA . VAL A 1 37 ? -10.527 2.008 -1.631 1.00 0.00 37 VAL A CA 10
ATOM 6272 C C . VAL A 1 37 ? -11.709 1.134 -1.216 1.00 0.00 37 VAL A C 10
ATOM 6273 O O . VAL A 1 37 ? -12.304 0.401 -2.012 1.00 0.00 37 VAL A O 10
ATOM 6286 N N . TRP A 1 38 ? -12.052 1.236 0.057 1.00 0.00 38 TRP A N 10
ATOM 6287 C CA . TRP A 1 38 ? -13.155 0.484 0.614 1.00 0.00 38 TRP A CA 10
ATOM 6288 C C . TRP A 1 38 ? -13.535 1.070 1.964 1.00 0.00 38 TRP A C 10
ATOM 6289 O O . TRP A 1 38 ? -14.711 0.952 2.363 1.00 0.00 38 TRP A O 10
#

Foldseek 3Di:
DCPCAPPLNAHWDFAADDDQFHQPDCPDPRIGRTHGDD

Sequence (38 aa):
SFGLCRLRRGFCARGRCRFPSIPIGRCSRFVQCCRRVWSFGLCRLRRGFCARGRCRFPSIPIGRCSRFVQCCRRVWSFGLCRLRRGFCARGRCRFPSIPIGRCSRFVQCCRRVWSFGLCRLRRGFCARGRCRFPSIPIGRCSRFVQCCRRVWSFGLCRLRRGFCARGRCRFPSIPIGRCSRFVQCCRRVWSFGLCRLRRGFCARGRCRFPSIPIGRCSRFVQCCRRVWSFGLCRLRRGFCARGRCRFPSIPIGRCSRFVQCCRRVWSFGLCRLRRGFCARGRCRFPSIPIGRCSRFVQCCRRVWSFGLCRLRRGFCARGRCRFPSIPIGRCSRFVQCCRRVWSFGLCRLRRGFCARGRCRFPSIPIGRCSRFVQCCRRVW

Solvent-accessible surface area: 3468 Å² total; per-residue (Å²): 96,95,62,159,17,137,148,202,132,3,52,41,4,217,29,215,27,146,201,51,9,77,76,97,23,165,0,45,196,162,41,47,0,0,72,104,81,240

Radius of gyration: 8.54 Å; Cα contacts (8 Å, |Δi|>4): 80; chains: 1; bounding box: 25×20×12 Å

Organism: Aptenodytes patagonicus (NCBI:txid9234)

InterPro domains:
  IPR001855 Beta-defensin-like domain [PF00711] (5-35)

Nearest PDB structures (foldseek):
  1ut3-assembly1_A  TM=7.404E-01  e=2.064E-05  Aptenodytes patagonicus
  7lzl-assembly1_A  TM=7.476E-01  e=1.661E-02  Anas platyrhynchos
  7rc7-assembly1_A  TM=6.953E-01  e=3.987E+00  Mus musculus
  1sh1-assembly1_A  TM=6.600E-01  e=4.936E+00  Stichodactyla helianthus
  7lzl-assembly1_A  TM=7.610E-01  e=6.061E-02  Anas platyrhynchos